Protein AF-0000000070755511 (afdb_homodimer)

Nearest PDB structures (foldseek):
  3zf8-assembly1_A-2  TM=7.241E-01  e=4.453E-16  Saccharomyces cerevisiae S288C
  5l3k-assembly1_A  TM=3.576E-01  e=8.452E-01  Mycolicibacterium thermoresistibile
  5v0t-assembly4_D  TM=3.305E-01  e=8.452E-01  Paraburkholderia xenovorans LB400
  5v0t-assembly5_E  TM=3.281E-01  e=7.487E-01  Paraburkholderia xenovorans LB400
  5v0t-assembly6_F  TM=2.857E-01  e=6.241E-01  Paraburkholderia xenovorans LB400

Structure (mmCIF, N/CA/C/O backbone):
data_AF-0000000070755511-model_v1
#
loop_
_entity.id
_entity.type
_entity.pdbx_description
1 polymer 'Glycosyltransferase family 62 protein'
#
loop_
_atom_site.group_PDB
_atom_site.id
_atom_site.type_symbol
_atom_site.label_atom_id
_atom_site.label_alt_id
_atom_site.label_comp_id
_atom_site.label_asym_id
_atom_site.label_entity_id
_atom_site.label_seq_id
_atom_site.pdbx_PDB_ins_code
_atom_site.Cartn_x
_atom_site.Cartn_y
_atom_site.Cartn_z
_atom_site.occupancy
_atom_site.B_iso_or_equiv
_atom_site.auth_seq_id
_atom_site.auth_comp_id
_atom_site.auth_asym_id
_atom_site.auth_atom_id
_atom_site.pdbx_PDB_model_num
ATOM 1 N N . PRO A 1 1 ? 25.562 -23.5 3.451 1 48.69 1 PRO A N 1
ATOM 2 C CA . PRO A 1 1 ? 24.156 -23.078 3.414 1 48.69 1 PRO A CA 1
ATOM 3 C C . PRO A 1 1 ? 23.969 -21.688 2.83 1 48.69 1 PRO A C 1
ATOM 5 O O . PRO A 1 1 ? 24.797 -20.797 3.064 1 48.69 1 PRO A O 1
ATOM 8 N N . ALA A 1 2 ? 23.266 -21.641 1.761 1 64.19 2 ALA A N 1
ATOM 9 C CA . ALA A 1 2 ? 23.203 -20.297 1.177 1 64.19 2 ALA A CA 1
ATOM 10 C C . ALA A 1 2 ? 22.781 -19.266 2.219 1 64.19 2 ALA A C 1
ATOM 12 O O . ALA A 1 2 ? 21.844 -19.5 2.988 1 64.19 2 ALA A O 1
ATOM 13 N N . THR A 1 3 ? 23.641 -18.344 2.477 1 82.44 3 THR A N 1
ATOM 14 C CA . THR A 1 3 ? 23.5 -17.344 3.531 1 82.44 3 THR A CA 1
ATOM 15 C C . THR A 1 3 ? 22.719 -16.141 3.029 1 82.44 3 THR A C 1
ATOM 17 O O . THR A 1 3 ? 23.047 -15.57 1.983 1 82.44 3 THR A O 1
ATOM 20 N N . SER A 1 4 ? 21.672 -15.906 3.684 1 86.75 4 SER A N 1
ATOM 21 C CA . SER A 1 4 ? 20.875 -14.719 3.371 1 86.75 4 SER A CA 1
ATOM 22 C C . SER A 1 4 ? 21.734 -13.461 3.4 1 86.75 4 SER A C 1
ATOM 24 O O . SER A 1 4 ? 22.578 -13.297 4.281 1 86.75 4 SER A O 1
ATOM 26 N N . ILE A 1 5 ? 21.5 -12.664 2.412 1 84.31 5 ILE A N 1
ATOM 27 C CA . ILE A 1 5 ? 22.234 -11.414 2.336 1 84.31 5 ILE A CA 1
ATOM 28 C C . ILE A 1 5 ? 21.453 -10.297 3.014 1 84.31 5 ILE A C 1
ATOM 30 O O . ILE A 1 5 ? 21.969 -9.211 3.248 1 84.31 5 ILE A O 1
ATOM 34 N N . LEU A 1 6 ? 20.125 -10.594 3.219 1 82.5 6 LEU A N 1
ATOM 35 C CA . LEU A 1 6 ? 19.328 -9.547 3.836 1 82.5 6 LEU A CA 1
ATOM 36 C C . LEU A 1 6 ? 19.812 -9.25 5.25 1 82.5 6 LEU A C 1
ATOM 38 O O . LEU A 1 6 ? 20.312 -10.141 5.938 1 82.5 6 LEU A O 1
ATOM 42 N N . HIS A 1 7 ? 19.844 -7.961 5.547 1 65.81 7 HIS A N 1
ATOM 43 C CA . HIS A 1 7 ? 20.422 -7.398 6.766 1 65.81 7 HIS A CA 1
ATOM 44 C C . HIS A 1 7 ? 20.016 -8.211 7.992 1 65.81 7 HIS A C 1
ATOM 46 O O . HIS A 1 7 ? 18.828 -8.5 8.18 1 65.81 7 HIS A O 1
ATOM 52 N N . PRO A 1 8 ? 20.969 -8.766 8.648 1 57.12 8 PRO A N 1
ATOM 53 C CA . PRO A 1 8 ? 20.75 -9.633 9.812 1 57.12 8 PRO A CA 1
ATOM 54 C C . PRO A 1 8 ? 20.016 -8.922 10.945 1 57.12 8 PRO A C 1
ATOM 56 O O . PRO A 1 8 ? 19.5 -9.57 11.859 1 57.12 8 PRO A O 1
ATOM 59 N N . LEU A 1 9 ? 20.078 -7.496 11.062 1 55.53 9 LEU A N 1
ATOM 60 C CA . LEU A 1 9 ? 19.531 -6.82 12.227 1 55.53 9 LEU A CA 1
ATOM 61 C C . LEU A 1 9 ? 18.016 -6.656 12.094 1 55.53 9 LEU A C 1
ATOM 63 O O . LEU A 1 9 ? 17.422 -5.758 12.695 1 55.53 9 LEU A O 1
ATOM 67 N N . VAL A 1 10 ? 17.578 -7.617 11.344 1 58.88 10 VAL A N 1
ATOM 68 C CA . VAL A 1 10 ? 16.125 -7.535 11.141 1 58.88 10 VAL A CA 1
ATOM 69 C C . VAL A 1 10 ? 15.406 -7.984 12.406 1 58.88 10 VAL A C 1
ATOM 71 O O . VAL A 1 10 ? 15.766 -9 13.008 1 58.88 10 VAL A O 1
ATOM 74 N N . PRO A 1 11 ? 14.461 -7.078 12.859 1 66.25 11 PRO A N 1
ATOM 75 C CA . PRO A 1 11 ? 13.68 -7.484 14.031 1 66.25 11 PRO A CA 1
ATOM 76 C C . PRO A 1 11 ? 12.938 -8.805 13.82 1 66.25 11 PRO A C 1
ATOM 78 O O . PRO A 1 11 ? 12.695 -9.203 12.68 1 66.25 11 PRO A O 1
ATOM 81 N N . VAL A 1 12 ? 13.031 -9.641 14.859 1 66.69 12 VAL A N 1
ATOM 82 C CA . VAL A 1 12 ? 12.188 -10.836 14.844 1 66.69 12 VAL A CA 1
ATOM 83 C C . VAL A 1 12 ? 10.758 -10.461 15.203 1 66.69 12 VAL A C 1
ATOM 85 O O . VAL A 1 12 ? 10.508 -9.844 16.25 1 66.69 12 VAL A O 1
ATOM 88 N N . GLN A 1 13 ? 9.883 -10.711 14.234 1 77 13 GLN A N 1
ATOM 89 C CA . GLN A 1 13 ? 8.477 -10.469 14.516 1 77 13 GLN A CA 1
ATOM 90 C C . GLN A 1 13 ? 7.855 -11.625 15.289 1 77 13 GLN A C 1
ATOM 92 O O . GLN A 1 13 ? 7.93 -12.773 14.859 1 77 13 GLN A O 1
ATOM 97 N N . ALA A 1 14 ? 7.336 -11.336 16.422 1 81.31 14 ALA A N 1
ATOM 98 C CA . ALA A 1 14 ? 6.629 -12.344 17.203 1 81.31 14 ALA A CA 1
ATOM 99 C C . ALA A 1 14 ? 5.43 -12.898 16.438 1 81.31 14 ALA A C 1
ATOM 101 O O . ALA A 1 14 ? 4.906 -12.242 15.531 1 81.31 14 ALA A O 1
ATOM 102 N N . PRO A 1 15 ? 5.055 -14.086 16.797 1 83.94 15 PRO A N 1
ATOM 103 C CA . PRO A 1 15 ? 3.842 -14.617 16.172 1 83.94 15 PRO A CA 1
ATOM 104 C C . PRO A 1 15 ? 2.578 -13.883 16.625 1 83.94 15 PRO A C 1
ATOM 106 O O . PRO A 1 15 ? 2.574 -13.25 17.688 1 83.94 15 PRO A O 1
ATOM 109 N N . LEU A 1 16 ? 1.621 -14.023 15.828 1 87.81 16 LEU A N 1
ATOM 110 C CA . LEU A 1 16 ? 0.316 -13.477 16.188 1 87.81 16 LEU A CA 1
ATOM 111 C C . LEU A 1 16 ? -0.276 -14.227 17.375 1 87.81 16 LEU A C 1
ATOM 113 O O . LEU A 1 16 ? -0.194 -15.453 17.453 1 87.81 16 LEU A O 1
ATOM 117 N N . ASN A 1 17 ? -0.848 -13.539 18.266 1 89.25 17 ASN A N 1
ATOM 118 C CA . ASN A 1 17 ? -1.558 -14.117 19.406 1 89.25 17 ASN A CA 1
ATOM 119 C C . ASN A 1 17 ? -3 -14.461 19.047 1 89.25 17 ASN A C 1
ATOM 121 O O . ASN A 1 17 ? -3.902 -13.641 19.234 1 89.25 17 ASN A O 1
ATOM 125 N N . THR A 1 18 ? -3.275 -15.648 18.656 1 84.31 18 THR A N 1
ATOM 126 C CA . THR A 1 18 ? -4.617 -16.047 18.25 1 84.31 18 THR A CA 1
ATOM 127 C C . THR A 1 18 ? -5.41 -16.578 19.453 1 84.31 18 THR A C 1
ATOM 129 O O . THR A 1 18 ? -6.617 -16.812 19.344 1 84.31 18 THR A O 1
ATOM 132 N N . ARG A 1 19 ? -4.832 -16.75 20.594 1 82.56 19 ARG A N 1
ATOM 133 C CA . ARG A 1 19 ? -5.488 -17.266 21.797 1 82.56 19 ARG A CA 1
ATOM 134 C C . ARG A 1 19 ? -6.379 -16.203 22.422 1 82.56 19 ARG A C 1
ATOM 136 O O . ARG A 1 19 ? -7.375 -16.516 23.078 1 82.56 19 ARG A O 1
ATOM 143 N N . ALA A 1 20 ? -5.914 -14.938 22.328 1 78.75 20 ALA A N 1
ATOM 144 C CA . ALA A 1 20 ? -6.652 -13.836 22.938 1 78.75 20 ALA A CA 1
ATOM 145 C C . ALA A 1 20 ? -7.914 -13.516 22.141 1 78.75 20 ALA A C 1
ATOM 147 O O . ALA A 1 20 ? -8.805 -12.812 22.625 1 78.75 20 ALA A O 1
ATOM 148 N N . GLY A 1 21 ? -7.996 -14.062 20.984 1 76.31 21 GLY A N 1
ATOM 149 C CA . GLY A 1 21 ? -9.094 -13.789 20.062 1 76.31 21 GLY A CA 1
ATOM 150 C C . GLY A 1 21 ? -8.68 -13.844 18.609 1 76.31 21 GLY A C 1
ATOM 151 O O . GLY A 1 21 ? -7.543 -13.508 18.266 1 76.31 21 GLY A O 1
ATOM 152 N N . GLY A 1 22 ? -9.562 -14.336 17.859 1 83.62 22 GLY A N 1
ATOM 153 C CA . GLY A 1 22 ? -9.336 -14.398 16.422 1 83.62 22 GLY A CA 1
ATOM 154 C C . GLY A 1 22 ? -10.031 -13.289 15.656 1 83.62 22 GLY A C 1
ATOM 155 O O . GLY A 1 22 ? -10.297 -12.219 16.203 1 83.62 22 GLY A O 1
ATOM 156 N N . TYR A 1 23 ? -10.148 -13.422 14.453 1 89.5 23 TYR A N 1
ATOM 157 C CA . TYR A 1 23 ? -10.852 -12.469 13.602 1 89.5 23 TYR A CA 1
ATOM 158 C C . TYR A 1 23 ? -12.359 -12.539 13.836 1 89.5 23 TYR A C 1
ATOM 160 O O . TYR A 1 23 ? -12.922 -13.625 13.961 1 89.5 23 TYR A O 1
ATOM 168 N N . SER A 1 24 ? -12.914 -11.453 14.039 1 91.56 24 SER A N 1
ATOM 169 C CA . SER A 1 24 ? -14.367 -11.383 14.125 1 91.56 24 SER A CA 1
ATOM 170 C C . SER A 1 24 ? -14.891 -10.078 13.531 1 91.56 24 SER A C 1
ATOM 172 O O . SER A 1 24 ? -14.18 -9.062 13.516 1 91.56 24 SER A O 1
ATOM 174 N N . THR A 1 25 ? -16.047 -10.094 12.961 1 91.38 25 THR A N 1
ATOM 175 C CA . THR A 1 25 ? -16.734 -8.922 12.438 1 91.38 25 THR A CA 1
ATOM 176 C C . THR A 1 25 ? -18.219 -8.977 12.766 1 91.38 25 THR A C 1
ATOM 178 O O . THR A 1 25 ? -18.859 -10.008 12.562 1 91.38 25 THR A O 1
ATOM 181 N N . ALA A 1 26 ? -18.688 -7.969 13.312 1 91.94 26 ALA A N 1
ATOM 182 C CA . ALA A 1 26 ? -20.109 -7.809 13.57 1 91.94 26 ALA A CA 1
ATOM 183 C C . ALA A 1 26 ? -20.625 -6.477 13.031 1 91.94 26 ALA A C 1
ATOM 185 O O . ALA A 1 26 ? -19.938 -5.453 13.133 1 91.94 26 ALA A O 1
ATOM 186 N N . GLN A 1 27 ? -21.719 -6.523 12.383 1 92.25 27 GLN A N 1
ATOM 187 C CA . GLN A 1 27 ? -22.344 -5.32 11.852 1 92.25 27 GLN A CA 1
ATOM 188 C C . GLN A 1 27 ? -23.797 -5.195 12.32 1 92.25 27 GLN A C 1
ATOM 190 O O . GLN A 1 27 ? -24.562 -6.164 12.266 1 92.25 27 GLN A O 1
ATOM 195 N N . THR A 1 28 ? -24.109 -4.082 12.82 1 95.19 28 THR A N 1
ATOM 196 C CA . THR A 1 28 ? -25.469 -3.773 13.227 1 95.19 28 THR A CA 1
ATOM 197 C C . THR A 1 28 ? -25.906 -2.426 12.656 1 95.19 28 THR A C 1
ATOM 199 O O . THR A 1 28 ? -25.078 -1.562 12.375 1 95.19 28 THR A O 1
ATOM 202 N N . THR A 1 29 ? -27.172 -2.322 12.375 1 94.31 29 THR A N 1
ATOM 203 C CA . THR A 1 29 ? -27.719 -1.066 11.867 1 94.31 29 THR A CA 1
ATOM 204 C C . THR A 1 29 ? -28.828 -0.554 12.766 1 94.31 29 THR A C 1
ATOM 206 O O . THR A 1 29 ? -29.734 -1.309 13.133 1 94.31 29 THR A O 1
ATOM 209 N N . SER A 1 30 ? -28.719 0.584 13.227 1 94.81 30 SER A N 1
ATOM 210 C CA . SER A 1 30 ? -29.75 1.3 13.984 1 94.81 30 SER A CA 1
ATOM 211 C C . SER A 1 30 ? -30.078 2.643 13.336 1 94.81 30 SER A C 1
ATOM 213 O O . SER A 1 30 ? -29.234 3.549 13.32 1 94.81 30 SER A O 1
ATOM 215 N N . GLY A 1 31 ? -31.297 2.764 12.82 1 94.88 31 GLY A N 1
ATOM 216 C CA . GLY A 1 31 ? -31.625 3.963 12.062 1 94.88 31 GLY A CA 1
ATOM 217 C C . GLY A 1 31 ? -30.75 4.148 10.836 1 94.88 31 GLY A C 1
ATOM 218 O O . GLY A 1 31 ? -30.625 3.238 10.008 1 94.88 31 GLY A O 1
ATOM 219 N N . ASN A 1 32 ? -30.125 5.32 10.844 1 95.38 32 ASN A N 1
ATOM 220 C CA . ASN A 1 32 ? -29.281 5.625 9.688 1 95.38 32 ASN A CA 1
ATOM 221 C C . ASN A 1 32 ? -27.812 5.344 9.984 1 95.38 32 ASN A C 1
ATOM 223 O O . ASN A 1 32 ? -26.938 5.785 9.234 1 95.38 32 ASN A O 1
ATOM 227 N N . VAL A 1 33 ? -27.562 4.688 11.055 1 97.62 33 VAL A N 1
ATOM 228 C CA . VAL A 1 33 ? -26.172 4.465 11.422 1 97.62 33 VAL A CA 1
ATOM 229 C C . VAL A 1 33 ? -25.859 2.971 11.406 1 97.62 33 VAL A C 1
ATOM 231 O O . VAL A 1 33 ? -26.531 2.184 12.07 1 97.62 33 VAL A O 1
ATOM 234 N N . SER A 1 34 ? -24.938 2.572 10.602 1 97.12 34 SER A N 1
ATOM 235 C CA . SER A 1 34 ? -24.406 1.216 10.609 1 97.12 34 SER A CA 1
ATOM 236 C C . SER A 1 34 ? -23.141 1.128 11.461 1 97.12 34 SER A C 1
ATOM 238 O O . SER A 1 34 ? -22.219 1.924 11.289 1 97.12 34 SER A O 1
ATOM 240 N N . THR A 1 35 ? -23.141 0.216 12.383 1 97.94 35 THR A N 1
ATOM 241 C CA . THR A 1 35 ? -22 0.026 13.281 1 97.94 35 THR A CA 1
ATOM 242 C C . THR A 1 35 ? -21.266 -1.267 12.953 1 97.94 35 THR A C 1
ATOM 244 O O . THR A 1 35 ? -21.875 -2.33 12.852 1 97.94 35 THR A O 1
ATOM 247 N N . THR A 1 36 ? -19.984 -1.168 12.719 1 96.56 36 THR A N 1
ATOM 248 C CA . THR A 1 36 ? -19.141 -2.33 12.492 1 96.56 36 THR A CA 1
ATOM 249 C C . THR A 1 36 ? -18.109 -2.465 13.609 1 96.56 36 THR A C 1
ATOM 251 O O . THR A 1 36 ? -17.438 -1.491 13.969 1 96.56 36 THR A O 1
ATOM 254 N N . VAL A 1 37 ? -18.016 -3.615 14.18 1 96.19 37 VAL A N 1
ATOM 255 C CA . VAL A 1 37 ? -17.016 -3.949 15.18 1 96.19 37 VAL A CA 1
ATOM 256 C C . VAL A 1 37 ? -16.172 -5.125 14.688 1 96.19 37 VAL A C 1
ATOM 258 O O . VAL A 1 37 ? -16.703 -6.164 14.305 1 96.19 37 VAL A O 1
ATOM 261 N N . GLU A 1 38 ? -14.898 -4.906 14.695 1 94.81 38 GLU A N 1
ATOM 262 C CA . GLU A 1 38 ? -13.969 -5.949 14.266 1 94.81 38 GLU A CA 1
ATOM 263 C C . GLU A 1 38 ? -12.867 -6.172 15.297 1 94.81 38 GLU A C 1
ATOM 265 O O . GLU A 1 38 ? -12.453 -5.234 15.984 1 94.81 38 GLU A O 1
ATOM 270 N N . THR A 1 39 ? -12.438 -7.422 15.414 1 94.62 39 THR A N 1
ATOM 271 C CA . THR A 1 39 ? -11.258 -7.781 16.188 1 94.62 39 THR A CA 1
ATOM 272 C C . THR A 1 39 ? -10.266 -8.57 15.344 1 94.62 39 THR A C 1
ATOM 274 O O . THR A 1 39 ? -10.664 -9.258 14.398 1 94.62 39 THR A O 1
ATOM 277 N N . PHE A 1 40 ? -9.031 -8.438 15.578 1 93.44 40 PHE A N 1
ATOM 278 C CA . PHE A 1 40 ? -7.977 -9.164 14.883 1 93.44 40 PHE A CA 1
ATOM 279 C C . PHE A 1 40 ? -6.801 -9.445 15.812 1 93.44 40 PHE A C 1
ATOM 281 O O . PHE A 1 40 ? -6.574 -8.703 16.766 1 93.44 40 PHE A O 1
ATOM 288 N N . PRO A 1 41 ? -6.078 -10.5 15.609 1 92.62 41 PRO A N 1
ATOM 289 C CA . PRO A 1 41 ? -4.93 -10.805 16.469 1 92.62 41 PRO A CA 1
ATOM 290 C C . PRO A 1 41 ? -3.773 -9.828 16.281 1 92.62 41 PRO A C 1
ATOM 292 O O . PRO A 1 41 ? -3.607 -9.273 15.188 1 92.62 41 PRO A O 1
ATOM 295 N N . GLN A 1 42 ? -3.051 -9.625 17.312 1 94 42 GLN A N 1
ATOM 296 C CA . GLN A 1 42 ? -1.837 -8.812 17.281 1 94 42 GLN A CA 1
ATOM 297 C C . GLN A 1 42 ? -0.606 -9.656 17.609 1 94 42 GLN A C 1
ATOM 299 O O . GLN A 1 42 ? -0.728 -10.781 18.109 1 94 42 GLN A O 1
ATOM 304 N N . TYR A 1 43 ? 0.468 -9.133 17.25 1 91.94 43 TYR A N 1
ATOM 305 C CA . TYR A 1 43 ? 1.719 -9.859 17.469 1 91.94 43 TYR A CA 1
ATOM 306 C C . TYR A 1 43 ? 2.1 -9.859 18.938 1 91.94 43 TYR A C 1
ATOM 308 O O . TYR A 1 43 ? 1.924 -8.859 19.641 1 91.94 43 TYR A O 1
ATOM 316 N N . GLY A 1 44 ? 2.646 -10.984 19.406 1 89.06 44 GLY A N 1
ATOM 317 C CA . GLY A 1 44 ? 3.109 -11.109 20.781 1 89.06 44 GLY A CA 1
ATOM 318 C C . GLY A 1 44 ? 2.207 -11.984 21.625 1 89.06 44 GLY A C 1
ATOM 319 O O . GLY A 1 44 ? 0.98 -11.875 21.562 1 89.06 44 GLY A O 1
ATOM 320 N N . GLU A 1 45 ? 2.682 -12.812 22.469 1 86.12 45 GLU A N 1
ATOM 321 C CA . GLU A 1 45 ? 1.953 -13.797 23.25 1 86.12 45 GLU A CA 1
ATOM 322 C C . GLU A 1 45 ? 0.993 -13.125 24.234 1 86.12 45 GLU A C 1
ATOM 324 O O . GLU A 1 45 ? -0.092 -13.648 24.5 1 86.12 45 GLU A O 1
ATOM 329 N N . ASP A 1 46 ? 1.324 -11.984 24.672 1 87.31 46 ASP A N 1
ATOM 330 C CA . ASP A 1 46 ? 0.51 -11.32 25.688 1 87.31 46 ASP A CA 1
ATOM 331 C C . ASP A 1 46 ? -0.249 -10.133 25.094 1 87.31 46 ASP A C 1
ATOM 333 O O . ASP A 1 46 ? -0.758 -9.289 25.828 1 87.31 46 ASP A O 1
ATOM 337 N N . SER A 1 47 ? -0.285 -10.109 23.766 1 90.94 47 SER A N 1
ATOM 338 C CA . SER A 1 47 ? -0.93 -8.969 23.125 1 90.94 47 SER A CA 1
ATOM 339 C C . SER A 1 47 ? -2.449 -9.07 23.219 1 90.94 47 SER A C 1
ATOM 341 O O . SER A 1 47 ? -3.01 -10.164 23.141 1 90.94 47 SER A O 1
ATOM 343 N N . LEU A 1 48 ? -3.105 -7.945 23.469 1 91.81 48 LEU A N 1
ATOM 344 C CA . LEU A 1 48 ? -4.551 -7.848 23.312 1 91.81 48 LEU A CA 1
ATOM 345 C C . LEU A 1 48 ? -4.93 -7.879 21.828 1 91.81 48 LEU A C 1
ATOM 347 O O . LEU A 1 48 ? -4.109 -7.543 20.969 1 91.81 48 LEU A O 1
ATOM 351 N N . PRO A 1 49 ? -6.137 -8.312 21.609 1 95.06 49 PRO A N 1
ATOM 352 C CA . PRO A 1 49 ? -6.57 -8.211 20.203 1 95.06 49 PRO A CA 1
ATOM 353 C C . PRO A 1 49 ? -6.699 -6.77 19.734 1 95.06 49 PRO A C 1
ATOM 355 O O . PRO A 1 49 ? -7.062 -5.887 20.516 1 95.06 49 PRO A O 1
ATOM 358 N N . GLY A 1 50 ? -6.305 -6.578 18.453 1 96.25 50 GLY A N 1
ATOM 359 C CA . GLY A 1 50 ? -6.645 -5.32 17.812 1 96.25 50 GLY A CA 1
ATOM 360 C C . GLY A 1 50 ? -8.133 -5.137 17.594 1 96.25 50 GLY A C 1
ATOM 361 O O . GLY A 1 50 ? -8.891 -6.113 17.609 1 96.25 50 GLY A O 1
ATOM 362 N N . ARG A 1 51 ? -8.547 -3.922 17.469 1 97.12 51 ARG A N 1
ATOM 363 C CA . ARG A 1 51 ? -9.969 -3.627 17.344 1 97.12 51 ARG A CA 1
ATOM 364 C C . ARG A 1 51 ? -10.203 -2.516 16.328 1 97.12 51 ARG A C 1
ATOM 366 O O . ARG A 1 51 ? -9.391 -1.6 16.188 1 97.12 51 ARG A O 1
ATOM 373 N N . LEU A 1 52 ? -11.242 -2.645 15.609 1 97.69 52 LEU A N 1
ATOM 374 C CA . LEU A 1 52 ? -11.766 -1.587 14.75 1 97.69 52 LEU A CA 1
ATOM 375 C C . LEU A 1 52 ? -13.242 -1.331 15.031 1 97.69 52 LEU A C 1
ATOM 377 O O . LEU A 1 52 ? -14.031 -2.271 15.102 1 97.69 52 LEU A O 1
ATOM 381 N N . PHE A 1 53 ? -13.555 -0.12 15.344 1 98.44 53 PHE A N 1
ATOM 382 C CA . PHE A 1 53 ? -14.922 0.359 15.508 1 98.44 53 PHE A CA 1
ATOM 383 C C . PHE A 1 53 ? -15.258 1.403 14.445 1 98.44 53 PHE A C 1
ATOM 385 O O . PHE A 1 53 ? -14.562 2.414 14.32 1 98.44 53 PHE A O 1
ATOM 392 N N . ARG A 1 54 ? -16.297 1.164 13.695 1 98.44 54 ARG A N 1
ATOM 393 C CA . ARG A 1 54 ? -16.641 2.051 12.594 1 98.44 54 ARG A CA 1
ATOM 394 C C . ARG A 1 54 ? -18.141 2.383 12.609 1 98.44 54 ARG A C 1
ATOM 396 O O . ARG A 1 54 ? -18.969 1.495 12.789 1 98.44 54 ARG A O 1
ATOM 403 N N . LEU A 1 55 ? -18.438 3.615 12.469 1 98.56 55 LEU A N 1
ATOM 404 C CA . LEU A 1 55 ? -19.797 4.105 12.266 1 98.56 55 LEU A CA 1
ATOM 405 C C . LEU A 1 55 ? -19.953 4.691 10.867 1 98.56 55 LEU A C 1
ATOM 407 O O . LEU A 1 55 ? -19.109 5.461 10.414 1 98.56 55 LEU A O 1
ATOM 411 N N . GLU A 1 56 ? -20.984 4.316 10.234 1 97.69 56 GLU A N 1
ATOM 412 C CA . GLU A 1 56 ? -21.328 4.871 8.93 1 97.69 56 GLU A CA 1
ATOM 413 C C . GLU A 1 56 ? -22.719 5.488 8.938 1 97.69 56 GLU A C 1
ATOM 415 O O . GLU A 1 56 ? -23.688 4.855 9.383 1 97.69 56 GLU A O 1
ATOM 420 N N . ASN A 1 57 ? -22.812 6.688 8.523 1 97.81 57 ASN A N 1
ATOM 421 C CA . ASN A 1 57 ? -24.109 7.34 8.312 1 97.81 57 ASN A CA 1
ATOM 422 C C . ASN A 1 57 ? -24.688 7.012 6.941 1 97.81 57 ASN A C 1
ATOM 424 O O . ASN A 1 57 ? -24.344 7.66 5.949 1 97.81 57 ASN A O 1
ATOM 428 N N . THR A 1 58 ? -25.562 6.102 6.918 1 95.06 58 THR A N 1
ATOM 429 C CA . THR A 1 58 ? -26.062 5.562 5.656 1 95.06 58 THR A CA 1
ATOM 430 C C . THR A 1 58 ? -26.875 6.617 4.898 1 95.06 58 THR A C 1
ATOM 432 O O . THR A 1 58 ? -26.891 6.625 3.668 1 95.06 58 THR A O 1
ATOM 435 N N . ALA A 1 59 ? -27.5 7.496 5.598 1 95.75 59 ALA A N 1
ATOM 436 C CA . ALA A 1 59 ? -28.281 8.562 4.965 1 95.75 59 ALA A CA 1
ATOM 437 C C . ALA A 1 59 ? -27.359 9.547 4.238 1 95.75 59 ALA A C 1
ATOM 439 O O . ALA A 1 59 ? -27.641 9.922 3.096 1 95.75 59 ALA A O 1
ATOM 440 N N . LEU A 1 60 ? -26.297 9.93 4.906 1 95.62 60 LEU A N 1
ATOM 441 C CA . LEU A 1 60 ? -25.344 10.828 4.277 1 95.62 60 LEU A CA 1
ATOM 442 C C . LEU A 1 60 ? -24.641 10.148 3.105 1 95.62 60 LEU A C 1
ATOM 444 O O . LEU A 1 60 ? -24.484 10.75 2.041 1 95.62 60 LEU A O 1
ATOM 448 N N . LEU A 1 61 ? -24.312 8.875 3.26 1 93.75 61 LEU A N 1
ATOM 449 C CA . LEU A 1 61 ? -23.578 8.133 2.242 1 93.75 61 LEU A CA 1
ATOM 450 C C . LEU A 1 61 ? -24.469 7.816 1.049 1 93.75 61 LEU A C 1
ATOM 452 O O . LEU A 1 61 ? -23.969 7.512 -0.039 1 93.75 61 LEU A O 1
ATOM 456 N N . ALA A 1 62 ? -25.766 7.867 1.219 1 91.62 62 ALA A N 1
ATOM 457 C CA . ALA A 1 62 ? -26.703 7.598 0.138 1 91.62 62 ALA A CA 1
ATOM 458 C C . ALA A 1 62 ? -26.812 8.789 -0.811 1 91.62 62 ALA A C 1
ATOM 460 O O . ALA A 1 62 ? -27.312 8.656 -1.928 1 91.62 62 ALA A O 1
ATOM 461 N N . GLN A 1 63 ? -26.375 9.945 -0.314 1 91.38 63 GLN A N 1
ATOM 462 C CA . GLN A 1 63 ? -26.344 11.102 -1.202 1 91.38 63 GLN A CA 1
ATOM 463 C C . GLN A 1 63 ? -25.188 11.008 -2.189 1 91.38 63 GLN A C 1
ATOM 465 O O . GLN A 1 63 ? -24.016 11.008 -1.787 1 91.38 63 GLN A O 1
ATOM 470 N N . PRO A 1 64 ? -25.438 10.906 -3.406 1 84.5 64 PRO A N 1
ATOM 471 C CA . PRO A 1 64 ? -24.406 10.578 -4.387 1 84.5 64 PRO A CA 1
ATOM 472 C C . PRO A 1 64 ? -23.234 11.547 -4.348 1 84.5 64 PRO A C 1
ATOM 474 O O . PRO A 1 64 ? -22.078 11.125 -4.465 1 84.5 64 PRO A O 1
ATOM 477 N N . ASP A 1 65 ? -23.469 12.789 -4.113 1 90.19 65 ASP A N 1
ATOM 478 C CA . ASP A 1 65 ? -22.406 13.789 -4.145 1 90.19 65 ASP A CA 1
ATOM 479 C C . ASP A 1 65 ? -21.438 13.602 -2.977 1 90.19 65 ASP A C 1
ATOM 481 O O . ASP A 1 65 ? -20.266 13.93 -3.082 1 90.19 65 ASP A O 1
ATOM 485 N N . ASN A 1 66 ? -21.969 13.023 -1.877 1 92.88 66 ASN A N 1
ATOM 486 C CA . ASN A 1 66 ? -21.125 12.875 -0.698 1 92.88 66 ASN A CA 1
ATOM 487 C C . ASN A 1 66 ? -20.062 11.797 -0.909 1 92.88 66 ASN A C 1
ATOM 489 O O . ASN A 1 66 ? -18.922 11.945 -0.448 1 92.88 66 ASN A O 1
ATOM 493 N N . LYS A 1 67 ? -20.406 10.805 -1.638 1 89.5 67 LYS A N 1
ATOM 494 C CA . LYS A 1 67 ? -19.484 9.711 -1.887 1 89.5 67 LYS A CA 1
ATOM 495 C C . LYS A 1 67 ? -18.703 9.93 -3.182 1 89.5 67 LYS A C 1
ATOM 497 O O . LYS A 1 67 ? -17.5 9.68 -3.24 1 89.5 67 LYS A O 1
ATOM 502 N N . HIS A 1 68 ? -19.328 10.57 -4.168 1 90.06 68 HIS A N 1
ATOM 503 C CA . HIS A 1 68 ? -18.766 10.43 -5.508 1 90.06 68 HIS A CA 1
ATOM 504 C C . HIS A 1 68 ? -18.188 11.75 -5.996 1 90.06 68 HIS A C 1
ATOM 506 O O . HIS A 1 68 ? -17.719 11.844 -7.137 1 90.06 68 HIS A O 1
ATOM 512 N N . GLN A 1 69 ? -18.203 12.703 -5.152 1 93.12 69 GLN A N 1
ATOM 513 C CA . GLN A 1 69 ? -17.594 13.984 -5.508 1 93.12 69 GLN A CA 1
ATOM 514 C C . GLN A 1 69 ? -16.75 14.523 -4.367 1 93.12 69 GLN A C 1
ATOM 516 O O . GLN A 1 69 ? -17.266 15.109 -3.418 1 93.12 69 GLN A O 1
ATOM 521 N N . ASP A 1 70 ? -15.453 14.367 -4.473 1 95.56 70 ASP A N 1
ATOM 522 C CA . ASP A 1 70 ? -14.453 14.977 -3.602 1 95.56 70 ASP A CA 1
ATOM 523 C C . ASP A 1 70 ? -14.609 14.492 -2.162 1 95.56 70 ASP A C 1
ATOM 525 O O . ASP A 1 70 ? -14.609 15.297 -1.228 1 95.56 70 ASP A O 1
ATOM 529 N N . SER A 1 71 ? -14.914 13.219 -2.006 1 96.81 71 SER A N 1
ATOM 530 C CA . SER A 1 71 ? -14.922 12.633 -0.668 1 96.81 71 SER A CA 1
ATOM 531 C C . SER A 1 71 ? -13.516 12.594 -0.072 1 96.81 71 SER A C 1
ATOM 533 O O . SER A 1 71 ? -12.547 12.32 -0.777 1 96.81 71 SER A O 1
ATOM 535 N N . VAL A 1 72 ? -13.43 12.906 1.236 1 98.12 72 VAL A N 1
ATOM 536 C CA . VAL A 1 72 ? -12.133 13.039 1.891 1 98.12 72 VAL A CA 1
ATOM 537 C C . VAL A 1 72 ? -12.031 12.055 3.051 1 98.12 72 VAL A C 1
ATOM 539 O O . VAL A 1 72 ? -12.977 11.914 3.836 1 98.12 72 VAL A O 1
ATOM 542 N N . LEU A 1 73 ? -10.992 11.336 3.111 1 98.56 73 LEU A N 1
ATOM 543 C CA . LEU A 1 73 ? -10.641 10.516 4.262 1 98.56 73 LEU A CA 1
ATOM 544 C C . LEU A 1 73 ? -9.547 11.18 5.094 1 98.56 73 LEU A C 1
ATOM 546 O O . LEU A 1 73 ? -8.398 11.273 4.66 1 98.56 73 LEU A O 1
ATOM 550 N N . VAL A 1 74 ? -9.922 11.648 6.266 1 98.81 74 VAL A N 1
ATOM 551 C CA . VAL A 1 74 ? -8.961 12.219 7.203 1 98.81 74 VAL A CA 1
ATOM 552 C C . VAL A 1 74 ? -8.344 11.109 8.055 1 98.81 74 VAL A C 1
ATOM 554 O O . VAL A 1 74 ? -9.07 10.328 8.68 1 98.81 74 VAL A O 1
ATOM 557 N N . MET A 1 75 ? -7.051 11.055 8.07 1 98.69 75 MET A N 1
ATOM 558 C CA . MET A 1 75 ? -6.312 10.008 8.773 1 98.69 75 MET A CA 1
ATOM 559 C C . MET A 1 75 ? -5.473 10.602 9.906 1 98.69 75 MET A C 1
ATOM 561 O O . MET A 1 75 ? -4.672 11.508 9.68 1 98.69 75 MET A O 1
ATOM 565 N N . VAL A 1 76 ? -5.637 10.055 11.086 1 98.44 76 VAL A N 1
ATOM 566 C CA . VAL A 1 76 ? -4.895 10.508 12.258 1 98.44 76 VAL A CA 1
ATOM 567 C C . VAL A 1 76 ? -4.305 9.312 12.992 1 98.44 76 VAL A C 1
ATOM 569 O O . VAL A 1 76 ? -5.023 8.367 13.344 1 98.44 76 VAL A O 1
ATOM 572 N N . VAL A 1 77 ? -3.041 9.328 13.188 1 97.38 77 VAL A N 1
ATOM 573 C CA . VAL A 1 77 ? -2.361 8.305 13.977 1 97.38 77 VAL A CA 1
ATOM 574 C C . VAL A 1 77 ? -1.813 8.914 15.266 1 97.38 77 VAL A C 1
ATOM 576 O O . VAL A 1 77 ? -1.078 9.906 15.227 1 97.38 77 VAL A O 1
ATOM 579 N N . LEU A 1 78 ? -2.248 8.367 16.328 1 94.12 78 LEU A N 1
ATOM 580 C CA . LEU A 1 78 ? -1.774 8.883 17.609 1 94.12 78 LEU A CA 1
ATOM 581 C C . LEU A 1 78 ? -1.585 7.758 18.625 1 94.12 78 LEU A C 1
ATOM 583 O O . LEU A 1 78 ? -2.188 6.691 18.484 1 94.12 78 LEU A O 1
ATOM 587 N N . ARG A 1 79 ? -0.783 7.988 19.547 1 90.88 79 ARG A N 1
ATOM 588 C CA . ARG A 1 79 ? -0.458 6.957 20.531 1 90.88 79 ARG A CA 1
ATOM 589 C C . ARG A 1 79 ? -1.46 6.961 21.672 1 90.88 79 ARG A C 1
ATOM 591 O O . ARG A 1 79 ? -2.195 5.992 21.875 1 90.88 79 ARG A O 1
ATOM 598 N N . ASP A 1 80 ? -1.531 8.078 22.375 1 92.44 80 ASP A N 1
ATOM 599 C CA . ASP A 1 80 ? -2.357 8.203 23.578 1 92.44 80 ASP A CA 1
ATOM 600 C C . ASP A 1 80 ? -2.869 9.633 23.734 1 92.44 80 ASP A C 1
ATOM 602 O O . ASP A 1 80 ? -2.771 10.445 22.812 1 92.44 80 ASP A O 1
ATOM 606 N N . ALA A 1 81 ? -3.395 9.867 24.906 1 90.25 81 ALA A N 1
ATOM 607 C CA . ALA A 1 81 ? -4.047 11.148 25.156 1 90.25 81 ALA A CA 1
ATOM 608 C C . ALA A 1 81 ? -3.055 12.305 25.047 1 90.25 81 ALA A C 1
ATOM 610 O O . ALA A 1 81 ? -3.424 13.414 24.656 1 90.25 81 ALA A O 1
ATOM 611 N N . GLN A 1 82 ? -1.835 12.07 25.312 1 89.94 82 GLN A N 1
ATOM 612 C CA . GLN A 1 82 ? -0.821 13.125 25.281 1 89.94 82 GLN A CA 1
ATOM 613 C C . GLN A 1 82 ? -0.533 13.562 23.844 1 89.94 82 GLN A C 1
ATOM 615 O O . GLN A 1 82 ? -0.018 14.656 23.625 1 89.94 82 GLN A O 1
ATOM 620 N N . SER A 1 83 ? -0.917 12.719 22.922 1 91.94 83 SER A N 1
ATOM 621 C CA . SER A 1 83 ? -0.609 12.977 21.531 1 91.94 83 SER A CA 1
ATOM 622 C C . SER A 1 83 ? -1.457 14.109 20.969 1 91.94 83 SER A C 1
ATOM 624 O O . SER A 1 83 ? -1.158 14.648 19.906 1 91.94 83 SER A O 1
ATOM 626 N N . TRP A 1 84 ? -2.516 14.523 21.656 1 93.25 84 TRP A N 1
ATOM 627 C CA . TRP A 1 84 ? -3.379 15.609 21.188 1 93.25 84 TRP A CA 1
ATOM 628 C C . TRP A 1 84 ? -2.684 16.953 21.328 1 93.25 84 TRP A C 1
ATOM 630 O O . TRP A 1 84 ? -3.096 17.938 20.719 1 93.25 84 TRP A O 1
ATOM 640 N N . GLY A 1 85 ? -1.676 17.031 22.109 1 91.06 85 GLY A N 1
ATOM 641 C CA . GLY A 1 85 ? -0.994 18.281 22.391 1 91.06 85 GLY A CA 1
ATOM 642 C C . GLY A 1 85 ? -1.285 18.812 23.781 1 91.06 85 GLY A C 1
ATOM 643 O O . GLY A 1 85 ? -2.24 18.375 24.438 1 91.06 85 GLY A O 1
ATOM 644 N N . ASP A 1 86 ? -0.488 19.719 24.141 1 87.88 86 ASP A N 1
ATOM 645 C CA . ASP A 1 86 ? -0.6 20.25 25.484 1 87.88 86 ASP A CA 1
ATOM 646 C C . ASP A 1 86 ? -1.938 20.969 25.688 1 87.88 86 ASP A C 1
ATOM 648 O O . ASP A 1 86 ? -2.264 21.906 24.953 1 87.88 86 ASP A O 1
ATOM 652 N N . GLY A 1 87 ? -2.646 20.453 26.672 1 91.12 87 GLY A N 1
ATOM 653 C CA . GLY A 1 87 ? -3.908 21.078 27.047 1 91.12 87 GLY A CA 1
ATOM 654 C C . GLY A 1 87 ? -5.012 20.828 26.031 1 91.12 87 GLY A C 1
ATOM 655 O O . GLY A 1 87 ? -6.027 21.531 26.031 1 91.12 87 GLY A O 1
ATOM 656 N N . ARG A 1 88 ? -4.77 19.891 25.172 1 93.44 88 ARG A N 1
ATOM 657 C CA . ARG A 1 88 ? -5.762 19.625 24.141 1 93.44 88 ARG A CA 1
ATOM 658 C C . ARG A 1 88 ? -6.324 18.219 24.266 1 93.44 88 ARG A C 1
ATOM 660 O O . ARG A 1 88 ? -5.691 17.344 24.859 1 93.44 88 ARG A O 1
ATOM 667 N N . SER A 1 89 ? -7.504 18.062 23.75 1 93.5 89 SER A N 1
ATOM 668 C CA . SER A 1 89 ? -8.203 16.797 23.781 1 93.5 89 SER A CA 1
ATOM 669 C C . SER A 1 89 ? -8.75 16.438 22.391 1 93.5 89 SER A C 1
ATOM 671 O O . SER A 1 89 ? -8.578 17.188 21.438 1 93.5 89 SER A O 1
ATOM 673 N N . ALA A 1 90 ? -9.367 15.266 22.375 1 93.38 90 ALA A N 1
ATOM 674 C CA . ALA A 1 90 ? -10.047 14.836 21.156 1 93.38 90 ALA A CA 1
ATOM 675 C C . ALA A 1 90 ? -11.117 15.836 20.75 1 93.38 90 ALA A C 1
ATOM 677 O O . ALA A 1 90 ? -11.312 16.094 19.547 1 93.38 90 ALA A O 1
ATOM 678 N N . GLU A 1 91 ? -11.781 16.406 21.688 1 93.56 91 GLU A N 1
ATOM 679 C CA . GLU A 1 91 ? -12.828 17.375 21.422 1 93.56 91 GLU A CA 1
ATOM 680 C C . GLU A 1 91 ? -12.266 18.594 20.688 1 93.56 91 GLU A C 1
ATOM 682 O O . GLU A 1 91 ? -12.875 19.094 19.734 1 93.56 91 GLU A O 1
ATOM 687 N N . ASP A 1 92 ? -11.086 19.031 21.156 1 95.38 92 ASP A N 1
ATOM 688 C CA . ASP A 1 92 ? -10.43 20.156 20.5 1 95.38 92 ASP A CA 1
ATOM 689 C C . ASP A 1 92 ? -10.094 19.828 19.047 1 95.38 92 ASP A C 1
ATOM 691 O O . ASP A 1 92 ? -10.258 20.672 18.156 1 95.38 92 ASP A O 1
ATOM 695 N N . PHE A 1 93 ? -9.648 18.672 18.844 1 95.5 93 PHE A N 1
ATOM 696 C CA . PHE A 1 93 ? -9.297 18.234 17.5 1 95.5 93 PHE A CA 1
ATOM 697 C C . PHE A 1 93 ? -10.516 18.234 16.594 1 95.5 93 PHE A C 1
ATOM 699 O O . PHE A 1 93 ? -10.461 18.719 15.469 1 95.5 93 PHE A O 1
ATOM 706 N N . PHE A 1 94 ? -11.648 17.719 17.016 1 94.75 94 PHE A N 1
ATOM 707 C CA . PHE A 1 94 ? -12.852 17.641 16.203 1 94.75 94 PHE A CA 1
ATOM 708 C C . PHE A 1 94 ? -13.453 19.031 16 1 94.75 94 PHE A C 1
ATOM 710 O O . PHE A 1 94 ? -14.094 19.297 14.984 1 94.75 94 PHE A O 1
ATOM 717 N N . GLN A 1 95 ? -13.219 19.922 17.016 1 95.81 95 GLN A N 1
ATOM 718 C CA . GLN A 1 95 ? -13.609 21.312 16.797 1 95.81 95 GLN A CA 1
ATOM 719 C C . GLN A 1 95 ? -12.836 21.906 15.617 1 95.81 95 GLN A C 1
ATOM 721 O O . GLN A 1 95 ? -13.398 22.656 14.82 1 95.81 95 GLN A O 1
ATOM 726 N N . LEU A 1 96 ? -11.578 21.578 15.578 1 96.88 96 LEU A N 1
ATOM 727 C CA . LEU A 1 96 ? -10.766 22 14.445 1 96.88 96 LEU A CA 1
ATOM 728 C C . LEU A 1 96 ? -11.32 21.453 13.141 1 96.88 96 LEU A C 1
ATOM 730 O O . LEU A 1 96 ? -11.5 22.188 12.172 1 96.88 96 LEU A O 1
ATOM 734 N N . LEU A 1 97 ? -11.664 20.172 13.055 1 96.81 97 LEU A N 1
ATOM 735 C CA . LEU A 1 97 ? -12.219 19.562 11.852 1 96.81 97 LEU A CA 1
ATOM 736 C C . LEU A 1 97 ? -13.547 20.219 11.477 1 96.81 97 LEU A C 1
ATOM 738 O O . LEU A 1 97 ? -13.805 20.469 10.297 1 96.81 97 LEU A O 1
ATOM 742 N N . ASP A 1 98 ? -14.305 20.531 12.484 1 96.31 98 ASP A N 1
ATOM 743 C CA . ASP A 1 98 ? -15.609 21.141 12.273 1 96.31 98 ASP A CA 1
ATOM 744 C C . ASP A 1 98 ? -15.484 22.531 11.656 1 96.31 98 ASP A C 1
ATOM 746 O O . ASP A 1 98 ? -16.406 23.016 11.008 1 96.31 98 ASP A O 1
ATOM 750 N N . SER A 1 99 ? -14.359 23.141 11.875 1 97.25 99 SER A N 1
ATOM 751 C CA . SER A 1 99 ? -14.164 24.5 11.406 1 97.25 99 SER A CA 1
ATOM 752 C C . SER A 1 99 ? -13.867 24.531 9.906 1 97.25 99 SER A C 1
ATOM 754 O O . SER A 1 99 ? -13.914 25.594 9.281 1 97.25 99 SER A O 1
ATOM 756 N N . PHE A 1 100 ? -13.562 23.344 9.305 1 98 100 PHE A N 1
ATOM 757 C CA . PHE A 1 100 ? -13.234 23.297 7.883 1 98 100 PHE A CA 1
ATOM 758 C C . PHE A 1 100 ? -14.422 23.734 7.035 1 98 100 PHE A C 1
ATOM 760 O O . PHE A 1 100 ? -15.555 23.328 7.285 1 98 100 PHE A O 1
ATOM 767 N N . ASP A 1 101 ? -14.148 24.609 6.051 1 98.06 101 ASP A N 1
ATOM 768 C CA . ASP A 1 101 ? -15.141 24.922 5.023 1 98.06 101 ASP A CA 1
ATOM 769 C C . ASP A 1 101 ? -15.266 23.781 4.012 1 98.06 101 ASP A C 1
ATOM 771 O O . ASP A 1 101 ? -14.898 23.938 2.846 1 98.06 101 ASP A O 1
ATOM 775 N N . TYR A 1 102 ? -15.742 22.703 4.422 1 97.94 102 TYR A N 1
ATOM 776 C CA . TYR A 1 102 ? -15.93 21.484 3.652 1 97.94 102 TYR A CA 1
ATOM 777 C C . TYR A 1 102 ? -17.141 20.703 4.16 1 97.94 102 TYR A C 1
ATOM 779 O O . TYR A 1 102 ? -17.328 20.547 5.371 1 97.94 102 TYR A O 1
ATOM 787 N N . PRO A 1 103 ? -18.047 20.266 3.311 1 96.75 103 PRO A N 1
ATOM 788 C CA . PRO A 1 103 ? -19.219 19.531 3.799 1 96.75 103 PRO A CA 1
ATOM 789 C C . PRO A 1 103 ? -18.844 18.297 4.613 1 96.75 103 PRO A C 1
ATOM 791 O O . PRO A 1 103 ? -18.172 17.406 4.102 1 96.75 103 PRO A O 1
ATOM 794 N N . LYS A 1 104 ? -19.328 18.203 5.809 1 96.44 104 LYS A N 1
ATOM 795 C CA . LYS A 1 104 ? -18.969 17.125 6.711 1 96.44 104 LYS A CA 1
ATOM 796 C C . LYS A 1 104 ? -19.469 15.781 6.188 1 96.44 104 LYS A C 1
ATOM 798 O O . LYS A 1 104 ? -18.844 14.742 6.426 1 96.44 104 LYS A O 1
ATOM 803 N N . GLY A 1 105 ? -20.516 15.805 5.449 1 96.75 105 GLY A N 1
ATOM 804 C CA . GLY A 1 105 ? -21.047 14.594 4.859 1 96.75 105 GLY A CA 1
ATOM 805 C C . GLY A 1 105 ? -20.109 13.938 3.865 1 96.75 105 GLY A C 1
ATOM 806 O O . GLY A 1 105 ? -20.297 12.781 3.488 1 96.75 105 GLY A O 1
ATOM 807 N N . LYS A 1 106 ? -19.078 14.656 3.459 1 97.69 106 LYS A N 1
ATOM 808 C CA . LYS A 1 106 ? -18.109 14.148 2.504 1 97.69 106 LYS A CA 1
ATOM 809 C C . LYS A 1 106 ? -16.828 13.68 3.215 1 97.69 106 LYS A C 1
ATOM 811 O O . LYS A 1 106 ? -15.898 13.195 2.572 1 97.69 106 LYS A O 1
ATOM 816 N N . ILE A 1 107 ? -16.859 13.828 4.527 1 98.12 107 ILE A N 1
ATOM 817 C CA . ILE A 1 107 ? -15.625 13.578 5.266 1 98.12 107 ILE A CA 1
ATOM 818 C C . ILE A 1 107 ? -15.758 12.297 6.082 1 98.12 107 ILE A C 1
ATOM 820 O O . ILE A 1 107 ? -16.719 12.125 6.828 1 98.12 107 ILE A O 1
ATOM 824 N N . SER A 1 108 ? -14.867 11.398 5.887 1 98.19 108 SER A N 1
ATOM 825 C CA . SER A 1 108 ? -14.594 10.281 6.781 1 98.19 108 SER A CA 1
ATOM 826 C C . SER A 1 108 ? -13.375 10.562 7.664 1 98.19 108 SER A C 1
ATOM 828 O O . SER A 1 108 ? -12.438 11.242 7.238 1 98.19 108 SER A O 1
ATOM 830 N N . VAL A 1 109 ? -13.43 10.062 8.875 1 98.62 109 VAL A N 1
ATOM 831 C CA . VAL A 1 109 ? -12.289 10.234 9.773 1 98.62 109 VAL A CA 1
ATOM 832 C C . VAL A 1 109 ? -11.859 8.883 10.328 1 98.62 109 VAL A C 1
ATOM 834 O O . VAL A 1 109 ? -12.695 8.094 10.789 1 98.62 109 VAL A O 1
ATOM 837 N N . THR A 1 110 ? -10.633 8.578 10.211 1 98.62 110 THR A N 1
ATOM 838 C CA . THR A 1 110 ? -10.055 7.387 10.828 1 98.62 110 THR A CA 1
ATOM 839 C C . THR A 1 110 ? -8.961 7.773 11.82 1 98.62 110 THR A C 1
ATOM 841 O O . THR A 1 110 ? -8.039 8.516 11.477 1 98.62 110 THR A O 1
ATOM 844 N N . LEU A 1 111 ? -9.086 7.301 13.023 1 98.5 111 LEU A N 1
ATOM 845 C CA . LEU A 1 111 ? -8.047 7.41 14.039 1 98.5 111 LEU A CA 1
ATOM 846 C C . LEU A 1 111 ? -7.434 6.043 14.344 1 98.5 111 LEU A C 1
ATOM 848 O O . LEU A 1 111 ? -8.164 5.066 14.539 1 98.5 111 LEU A O 1
ATOM 852 N N . LEU A 1 112 ? -6.18 5.934 14.281 1 98.5 112 LEU A N 1
ATOM 853 C CA . LEU A 1 112 ? -5.496 4.781 14.852 1 98.5 112 LEU A CA 1
ATOM 854 C C . LEU A 1 112 ? -4.805 5.156 16.156 1 98.5 112 LEU A C 1
ATOM 856 O O . LEU A 1 112 ? -3.996 6.09 16.188 1 98.5 112 LEU A O 1
ATOM 860 N N . VAL A 1 113 ? -5.121 4.438 17.234 1 97.62 113 VAL A N 1
ATOM 861 C CA . VAL A 1 113 ? -4.586 4.734 18.562 1 97.62 113 VAL A CA 1
ATOM 862 C C . VAL A 1 113 ? -3.895 3.494 19.125 1 97.62 113 VAL A C 1
ATOM 864 O O . VAL A 1 113 ? -4.258 2.365 18.781 1 97.62 113 VAL A O 1
ATOM 867 N N . SER A 1 114 ? -2.965 3.729 20.047 1 95.25 114 SER A N 1
ATOM 868 C CA . SER A 1 114 ? -2.242 2.619 20.656 1 95.25 114 SER A CA 1
ATOM 869 C C . SER A 1 114 ? -2.572 2.5 22.141 1 95.25 114 SER A C 1
ATOM 871 O O . SER A 1 114 ? -1.855 1.834 22.891 1 95.25 114 SER A O 1
ATOM 873 N N . SER A 1 115 ? -3.607 3.174 22.531 1 95.44 115 SER A N 1
ATOM 874 C CA . SER A 1 115 ? -4.113 3.139 23.891 1 95.44 115 SER A CA 1
ATOM 875 C C . SER A 1 115 ? -5.574 2.703 23.938 1 95.44 115 SER A C 1
ATOM 877 O O . SER A 1 115 ? -6.426 3.303 23.266 1 95.44 115 SER A O 1
ATOM 879 N N . MET A 1 116 ? -5.805 1.691 24.766 1 95.69 116 MET A N 1
ATOM 880 C CA . MET A 1 116 ? -7.176 1.201 24.875 1 95.69 116 MET A CA 1
ATOM 881 C C . MET A 1 116 ? -8.086 2.268 25.469 1 95.69 116 MET A C 1
ATOM 883 O O . MET A 1 116 ? -9.242 2.404 25.062 1 95.69 116 MET A O 1
ATOM 887 N N . SER A 1 117 ? -7.539 3.027 26.391 1 96 117 SER A N 1
ATOM 888 C CA . SER A 1 117 ? -8.328 4.102 27 1 96 117 SER A CA 1
ATOM 889 C C . SER A 1 117 ? -8.75 5.125 25.938 1 96 117 SER A C 1
ATOM 891 O O . SER A 1 117 ? -9.906 5.555 25.922 1 96 117 SER A O 1
ATOM 893 N N . GLU A 1 118 ? -7.836 5.484 25.094 1 95.94 118 GLU A N 1
ATOM 894 C CA . GLU A 1 118 ? -8.164 6.422 24.016 1 95.94 118 GLU A CA 1
ATOM 895 C C . GLU A 1 118 ? -9.156 5.816 23.031 1 95.94 118 GLU A C 1
ATOM 897 O O . GLU A 1 118 ? -10.039 6.508 22.531 1 95.94 118 GLU A O 1
ATOM 902 N N . PHE A 1 119 ? -8.984 4.543 22.75 1 97.75 119 PHE A N 1
ATOM 903 C CA . PHE A 1 119 ? -9.906 3.844 21.859 1 97.75 119 PHE A CA 1
ATOM 904 C C . PHE A 1 119 ? -11.336 3.947 22.375 1 97.75 119 PHE A C 1
ATOM 906 O O . PHE A 1 119 ? -12.242 4.309 21.625 1 97.75 119 PHE A O 1
ATOM 913 N N . LEU A 1 120 ? -11.477 3.65 23.656 1 97.31 120 LEU A N 1
ATOM 914 C CA . LEU A 1 120 ? -12.805 3.662 24.266 1 97.31 120 LEU A CA 1
ATOM 915 C C . LEU A 1 120 ? -13.383 5.074 24.281 1 97.31 120 LEU A C 1
ATOM 917 O O . LEU A 1 120 ? -14.57 5.27 24.047 1 97.31 120 LEU A O 1
ATOM 921 N N . LEU A 1 121 ? -12.547 6.016 24.547 1 96.5 121 LEU A N 1
ATOM 922 C CA . LEU A 1 121 ? -12.984 7.41 24.547 1 96.5 121 LEU A CA 1
ATOM 923 C C . LEU A 1 121 ? -13.461 7.824 23.156 1 96.5 121 LEU A C 1
ATOM 925 O O . LEU A 1 121 ? -14.508 8.461 23.016 1 96.5 121 LEU A O 1
ATOM 929 N N . MET A 1 122 ? -12.727 7.469 22.125 1 97.06 122 MET A N 1
ATOM 930 C CA . MET A 1 122 ? -13.078 7.848 20.75 1 97.06 122 MET A CA 1
ATOM 931 C C . MET A 1 122 ? -14.352 7.145 20.312 1 97.06 122 MET A C 1
ATOM 933 O O . MET A 1 122 ? -15.172 7.73 19.594 1 97.06 122 MET A O 1
ATOM 937 N N . LYS A 1 123 ? -14.492 5.922 20.703 1 97.25 123 LYS A N 1
ATOM 938 C CA . LYS A 1 123 ? -15.727 5.199 20.406 1 97.25 123 LYS A CA 1
ATOM 939 C C . LYS A 1 123 ? -16.953 5.984 20.875 1 97.25 123 LYS A C 1
ATOM 941 O O . LYS A 1 123 ? -17.906 6.164 20.109 1 97.25 123 LYS A O 1
ATOM 946 N N . THR A 1 124 ? -16.859 6.492 22.062 1 96.12 124 THR A N 1
ATOM 947 C CA . THR A 1 124 ? -17.969 7.254 22.641 1 96.12 124 THR A CA 1
ATOM 948 C C . THR A 1 124 ? -18.141 8.586 21.906 1 96.12 124 THR A C 1
ATOM 950 O O . THR A 1 124 ? -19.266 8.961 21.562 1 96.12 124 THR A O 1
ATOM 953 N N . HIS A 1 125 ? -17.062 9.203 21.656 1 95.75 125 HIS A N 1
ATOM 954 C CA . HIS A 1 125 ? -17.094 10.484 20.953 1 95.75 125 HIS A CA 1
ATOM 955 C C . HIS A 1 125 ? -17.703 10.344 19.562 1 95.75 125 HIS A C 1
ATOM 957 O O . HIS A 1 125 ? -18.516 11.172 19.156 1 95.75 125 HIS A O 1
ATOM 963 N N . PHE A 1 126 ? -17.406 9.273 18.844 1 97.56 126 PHE A N 1
ATOM 964 C CA . PHE A 1 126 ? -17.859 9.047 17.484 1 97.56 126 PHE A CA 1
ATOM 965 C C . PHE A 1 126 ? -19.359 8.828 17.438 1 97.56 126 PHE A C 1
ATOM 967 O O . PHE A 1 126 ? -20.031 9.258 16.5 1 97.56 126 PHE A O 1
ATOM 974 N N . GLN A 1 127 ? -19.875 8.234 18.469 1 95.5 127 GLN A N 1
ATOM 975 C CA . GLN A 1 127 ? -21.312 8 18.531 1 95.5 127 GLN A CA 1
ATOM 976 C C . GLN A 1 127 ? -22.094 9.32 18.547 1 95.5 127 GLN A C 1
ATOM 978 O O . GLN A 1 127 ? -23.188 9.414 18 1 95.5 127 GLN A O 1
ATOM 983 N N . ARG A 1 128 ? -21.406 10.328 19.062 1 92.88 128 ARG A N 1
ATOM 984 C CA . ARG A 1 128 ? -22.047 11.641 19.141 1 92.88 128 ARG A CA 1
ATOM 985 C C . ARG A 1 128 ? -21.859 12.414 17.844 1 92.88 128 ARG A C 1
ATOM 987 O O . ARG A 1 128 ? -22.719 13.219 17.453 1 92.88 128 ARG A O 1
ATOM 994 N N . GLN A 1 129 ? -20.781 12.141 17.188 1 95.25 129 GLN A N 1
ATOM 995 C CA . GLN A 1 129 ? -20.375 12.969 16.047 1 95.25 129 GLN A CA 1
ATOM 996 C C . GLN A 1 129 ? -20.875 12.383 14.734 1 95.25 129 GLN A C 1
ATOM 998 O O . GLN A 1 129 ? -20.906 13.07 13.711 1 95.25 129 GLN A O 1
ATOM 1003 N N . ILE A 1 130 ? -21.328 11.148 14.672 1 97.31 130 ILE A N 1
ATOM 1004 C CA . ILE A 1 130 ? -21.609 10.406 13.453 1 97.31 130 ILE A CA 1
ATOM 1005 C C . ILE A 1 130 ? -22.797 11.039 12.719 1 97.31 130 ILE A C 1
ATOM 1007 O O . ILE A 1 130 ? -22.984 10.828 11.523 1 97.31 130 ILE A O 1
ATOM 1011 N N . GLN A 1 131 ? -23.562 11.875 13.352 1 95.06 131 GLN A N 1
ATOM 1012 C CA . GLN A 1 131 ? -24.703 12.516 12.711 1 95.06 131 GLN A CA 1
ATOM 1013 C C . GLN A 1 131 ? -24.25 13.539 11.68 1 95.06 131 GLN A C 1
ATOM 1015 O O . GLN A 1 131 ? -25 13.891 10.773 1 95.06 131 GLN A O 1
ATOM 1020 N N . GLN A 1 132 ? -22.969 13.945 11.789 1 95.38 132 GLN A N 1
ATOM 1021 C CA . GLN A 1 132 ? -22.484 15.008 10.906 1 95.38 132 GLN A CA 1
ATOM 1022 C C . GLN A 1 132 ? -21.516 14.453 9.867 1 95.38 132 GLN A C 1
ATOM 1024 O O . GLN A 1 132 ? -21.281 15.078 8.836 1 95.38 132 GLN A O 1
ATOM 1029 N N . TYR A 1 133 ? -20.875 13.359 10.141 1 97.5 133 TYR A N 1
ATOM 1030 C CA . TYR A 1 133 ? -19.828 12.82 9.289 1 97.5 133 TYR A CA 1
ATOM 1031 C C . TYR A 1 133 ? -20.312 11.586 8.531 1 97.5 133 TYR A C 1
ATOM 1033 O O . TYR A 1 133 ? -21.219 10.898 8.984 1 97.5 133 TYR A O 1
ATOM 1041 N N . ALA A 1 134 ? -19.703 11.32 7.395 1 96.88 134 ALA A N 1
ATOM 1042 C CA . ALA A 1 134 ? -20.078 10.172 6.574 1 96.88 134 ALA A CA 1
ATOM 1043 C C . ALA A 1 134 ? -19.672 8.867 7.246 1 96.88 134 ALA A C 1
ATOM 1045 O O . ALA A 1 134 ? -20.438 7.898 7.254 1 96.88 134 ALA A O 1
ATOM 1046 N N . ARG A 1 135 ? -18.5 8.852 7.773 1 97.94 135 ARG A N 1
ATOM 1047 C CA . ARG A 1 135 ? -17.922 7.641 8.344 1 97.94 135 ARG A CA 1
ATOM 1048 C C . ARG A 1 135 ? -16.875 7.98 9.391 1 97.94 135 ARG A C 1
ATOM 1050 O O . ARG A 1 135 ? -16.047 8.875 9.18 1 97.94 135 ARG A O 1
ATOM 1057 N N . LEU A 1 136 ? -16.953 7.355 10.555 1 98.56 136 LEU A N 1
ATOM 1058 C CA . LEU A 1 136 ? -15.977 7.512 11.625 1 98.56 136 LEU A CA 1
ATOM 1059 C C . LEU A 1 136 ? -15.414 6.16 12.047 1 98.56 136 LEU A C 1
ATOM 1061 O O . LEU A 1 136 ? -16.172 5.25 12.398 1 98.56 136 LEU A O 1
ATOM 1065 N N . SER A 1 137 ? -14.133 6.02 11.969 1 98.56 137 SER A N 1
ATOM 1066 C CA . SER A 1 137 ? -13.477 4.77 12.336 1 98.56 137 SER A CA 1
ATOM 1067 C C . SER A 1 137 ? -12.367 5 13.352 1 98.56 137 SER A C 1
ATOM 1069 O O . SER A 1 137 ? -11.633 5.988 13.266 1 98.56 137 SER A O 1
ATOM 1071 N N . VAL A 1 138 ? -12.289 4.164 14.344 1 98.62 138 VAL A N 1
ATOM 1072 C CA . VAL A 1 138 ? -11.164 4.156 15.266 1 98.62 138 VAL A CA 1
ATOM 1073 C C . VAL A 1 138 ? -10.578 2.748 15.359 1 98.62 138 VAL A C 1
ATOM 1075 O O . VAL A 1 138 ? -11.32 1.767 15.461 1 98.62 138 VAL A O 1
ATOM 1078 N N . ILE A 1 139 ? -9.32 2.654 15.234 1 98.38 139 ILE A N 1
ATOM 1079 C CA . ILE A 1 139 ? -8.586 1.396 15.289 1 98.38 139 ILE A CA 1
ATOM 1080 C C . ILE A 1 139 ? -7.691 1.374 16.531 1 98.38 139 ILE A C 1
ATOM 1082 O O . ILE A 1 139 ? -6.996 2.352 16.812 1 98.38 139 ILE A O 1
ATOM 1086 N N . PHE A 1 140 ? -7.746 0.254 17.266 1 98.06 140 PHE A N 1
ATOM 1087 C CA . PHE A 1 140 ? -6.777 -0.007 18.328 1 98.06 140 PHE A CA 1
ATOM 1088 C C . PHE A 1 140 ? -5.727 -1.011 17.859 1 98.06 140 PHE A C 1
ATOM 1090 O O . PHE A 1 140 ? -6.051 -2.164 17.562 1 98.06 140 PHE A O 1
ATOM 1097 N N . ARG A 1 141 ? -4.555 -0.607 17.797 1 96.56 141 ARG A N 1
ATOM 1098 C CA . ARG A 1 141 ? -3.398 -1.459 17.531 1 96.56 141 ARG A CA 1
ATOM 1099 C C . ARG A 1 141 ? -2.154 -0.927 18.234 1 96.56 141 ARG A C 1
ATOM 1101 O O . ARG A 1 141 ? -1.843 0.262 18.141 1 96.56 141 ARG A O 1
ATOM 1108 N N . ASN A 1 142 ? -1.395 -1.771 18.938 1 94.31 142 ASN A N 1
ATOM 1109 C CA . ASN A 1 142 ? -0.265 -1.268 19.719 1 94.31 142 ASN A CA 1
ATOM 1110 C C . ASN A 1 142 ? 0.886 -2.27 19.75 1 94.31 142 ASN A C 1
ATOM 1112 O O . ASN A 1 142 ? 1.703 -2.256 20.672 1 94.31 142 ASN A O 1
ATOM 1116 N N . ASP A 1 143 ? 0.952 -3.111 18.812 1 91.94 143 ASP A N 1
ATOM 1117 C CA . ASP A 1 143 ? 1.904 -4.215 18.875 1 91.94 143 ASP A CA 1
ATOM 1118 C C . ASP A 1 143 ? 3.154 -3.916 18.047 1 91.94 143 ASP A C 1
ATOM 1120 O O . ASP A 1 143 ? 4.094 -4.715 18.031 1 91.94 143 ASP A O 1
ATOM 1124 N N . PHE A 1 144 ? 3.207 -2.822 17.344 1 88.12 144 PHE A N 1
ATOM 1125 C CA . PHE A 1 144 ? 4.406 -2.553 16.562 1 88.12 144 PHE A CA 1
ATOM 1126 C C . PHE A 1 144 ? 5.484 -1.906 17.422 1 88.12 144 PHE A C 1
ATOM 1128 O O . PHE A 1 144 ? 6.652 -1.858 17.031 1 88.12 144 PHE A O 1
ATOM 1135 N N . SER A 1 145 ? 5.141 -1.285 18.516 1 70.81 145 SER A N 1
ATOM 1136 C CA . SER A 1 145 ? 6.078 -0.533 19.328 1 70.81 145 SER A CA 1
ATOM 1137 C C . SER A 1 145 ? 6.891 -1.459 20.234 1 70.81 145 SER A C 1
ATOM 1139 O O . SER A 1 145 ? 6.34 -2.377 20.844 1 70.81 145 SER A O 1
ATOM 114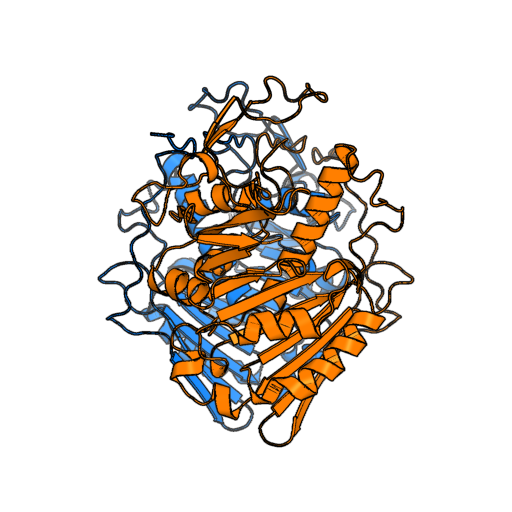1 N N . PRO A 1 146 ? 8.312 -1.453 19.984 1 59.34 146 PRO A N 1
ATOM 1142 C CA . PRO A 1 146 ? 9.117 -2.322 20.844 1 59.34 146 PRO A CA 1
ATOM 1143 C C . PRO A 1 146 ? 8.844 -2.096 22.344 1 59.34 146 PRO A C 1
ATOM 1145 O O . PRO A 1 146 ? 8.484 -0.984 22.734 1 59.34 146 PRO A O 1
ATOM 1148 N N . ARG A 1 147 ? 8.711 -3.172 23.016 1 48.69 147 ARG A N 1
ATOM 1149 C CA . ARG A 1 147 ? 8.578 -3.123 24.469 1 48.69 147 ARG A CA 1
ATOM 1150 C C . ARG A 1 147 ? 9.641 -2.219 25.078 1 48.69 147 ARG A C 1
ATOM 1152 O O . ARG A 1 147 ? 9.508 -1.782 26.219 1 48.69 147 ARG A O 1
ATOM 1159 N N . HIS A 1 148 ? 10.898 -2.242 24.469 1 48.88 148 HIS A N 1
ATOM 1160 C CA . HIS A 1 148 ? 11.953 -1.444 25.078 1 48.88 148 HIS A CA 1
ATOM 1161 C C . HIS A 1 148 ? 11.789 0.035 24.75 1 48.88 148 HIS A C 1
ATOM 1163 O O . HIS A 1 148 ? 11.531 0.393 23.609 1 48.88 148 HIS A O 1
ATOM 1169 N N . VAL A 1 149 ? 11.641 0.906 25.75 1 44.53 149 VAL A N 1
ATOM 1170 C CA . VAL A 1 149 ? 11.094 2.23 26.031 1 44.53 149 VAL A CA 1
ATOM 1171 C C . VAL A 1 149 ? 11.859 3.285 25.234 1 44.53 149 VAL A C 1
ATOM 1173 O O . VAL A 1 149 ? 13.047 3.518 25.484 1 44.53 149 VAL A O 1
ATOM 1176 N N . VAL A 1 150 ? 11.836 3.359 23.891 1 46.53 150 VAL A N 1
ATOM 1177 C CA . VAL A 1 150 ? 12.133 4.684 23.344 1 46.53 150 VAL A CA 1
ATOM 1178 C C . VAL A 1 150 ? 11.336 5.742 24.109 1 46.53 150 VAL A C 1
ATOM 1180 O O . VAL A 1 150 ? 10.102 5.695 24.156 1 46.53 150 VAL A O 1
ATOM 1183 N N . THR A 1 151 ? 12.047 6.34 25 1 43.69 151 THR A N 1
ATOM 1184 C CA . THR A 1 151 ? 11.469 7.453 25.75 1 43.69 151 THR A CA 1
ATOM 1185 C C . THR A 1 151 ? 11.602 8.758 24.969 1 43.69 151 THR A C 1
ATOM 1187 O O . THR A 1 151 ? 12.375 8.836 24.016 1 43.69 151 THR A O 1
ATOM 1190 N N . ARG A 1 152 ? 10.781 9.742 25.125 1 48 152 ARG A N 1
ATOM 1191 C CA . ARG A 1 152 ? 10.859 11.086 24.547 1 48 152 ARG A CA 1
ATOM 1192 C C . ARG A 1 152 ? 12.281 11.633 24.641 1 48 152 ARG A C 1
ATOM 1194 O O . ARG A 1 152 ? 12.703 12.422 23.797 1 48 152 ARG A O 1
ATOM 1201 N N . GLU A 1 153 ? 12.961 11.078 25.516 1 43.16 153 GLU A N 1
ATOM 1202 C CA . GLU A 1 153 ? 14.266 11.648 25.844 1 43.16 153 GLU A CA 1
ATOM 1203 C C . GLU A 1 153 ? 15.352 11.07 24.938 1 43.16 153 GLU A C 1
ATOM 1205 O O . GLU A 1 153 ? 16.297 11.773 24.578 1 43.16 153 GLU A O 1
ATOM 1210 N N . ASN A 1 154 ? 15.273 9.781 24.625 1 43.59 154 ASN A N 1
ATOM 1211 C CA . ASN A 1 154 ? 16.375 9.156 23.891 1 43.59 154 ASN A CA 1
ATOM 1212 C C . ASN A 1 154 ? 16.031 8.953 22.422 1 43.59 154 ASN A C 1
ATOM 1214 O O . ASN A 1 154 ? 16.75 8.281 21.688 1 43.59 154 ASN A O 1
ATOM 1218 N N . ARG A 1 155 ? 14.992 9.461 22.141 1 45.34 155 ARG A N 1
ATOM 1219 C CA . ARG A 1 155 ? 14.406 9.289 20.812 1 45.34 155 ARG A CA 1
ATOM 1220 C C . ARG A 1 155 ? 15.305 9.898 19.734 1 45.34 155 ARG A C 1
ATOM 1222 O O . ARG A 1 155 ? 15.086 9.672 18.531 1 45.34 155 ARG A O 1
ATOM 1229 N N . HIS A 1 156 ? 16.391 10.617 20.203 1 49.16 156 HIS A N 1
ATOM 1230 C CA . HIS A 1 156 ? 17.219 11.352 19.25 1 49.16 156 HIS A CA 1
ATOM 1231 C C . HIS A 1 156 ? 18.422 10.523 18.812 1 49.16 156 HIS A C 1
ATOM 1233 O O . HIS A 1 156 ? 19.203 10.961 17.969 1 49.16 156 HIS A O 1
ATOM 1239 N N . GLU A 1 157 ? 18.609 9.383 19.406 1 52.41 157 GLU A N 1
ATOM 1240 C CA . GLU A 1 157 ? 19.672 8.539 18.859 1 52.41 157 GLU A CA 1
ATOM 1241 C C . GLU A 1 157 ? 19.281 7.949 17.516 1 52.41 157 GLU A C 1
ATOM 1243 O O . GLU A 1 157 ? 18.141 7.512 17.328 1 52.41 157 GLU A O 1
ATOM 1248 N N . ASP A 1 158 ? 20.172 8.008 16.547 1 57.41 158 ASP A N 1
ATOM 1249 C CA . ASP A 1 158 ? 19.891 7.754 15.141 1 57.41 158 ASP A CA 1
ATOM 1250 C C . ASP A 1 158 ? 19.156 6.43 14.953 1 57.41 158 ASP A C 1
ATOM 1252 O O . ASP A 1 158 ? 18.172 6.359 14.211 1 57.41 158 ASP A O 1
ATOM 1256 N N . HIS A 1 159 ? 19.703 5.387 15.648 1 64.12 159 HIS A N 1
ATOM 1257 C CA . HIS A 1 159 ? 19.078 4.078 15.508 1 64.12 159 HIS A CA 1
ATOM 1258 C C . HIS A 1 159 ? 17.672 4.078 16.094 1 64.12 159 HIS A C 1
ATOM 1260 O O . HIS A 1 159 ? 16.766 3.434 15.562 1 64.12 159 HIS A O 1
ATOM 1266 N N . LEU A 1 160 ? 17.469 4.93 17.125 1 68.06 160 LEU A N 1
ATOM 1267 C CA . LEU A 1 160 ? 16.156 5.012 17.766 1 68.06 160 LEU A CA 1
ATOM 1268 C C . LEU A 1 160 ? 15.188 5.805 16.906 1 68.06 160 LEU A C 1
ATOM 1270 O O . LEU A 1 160 ? 14.008 5.457 16.812 1 68.06 160 LEU A O 1
ATOM 1274 N N . GLN A 1 161 ? 15.773 6.754 16.125 1 77.94 161 GLN A N 1
ATOM 1275 C CA . GLN A 1 161 ? 14.922 7.598 15.305 1 77.94 161 GLN A CA 1
ATOM 1276 C C . GLN A 1 161 ? 14.391 6.828 14.094 1 77.94 161 GLN A C 1
ATOM 1278 O O . GLN A 1 161 ? 13.219 6.969 13.727 1 77.94 161 GLN A O 1
ATOM 1283 N N . VAL A 1 162 ? 15.258 5.984 13.523 1 82.88 162 VAL A N 1
ATOM 1284 C CA . VAL A 1 162 ? 14.836 5.23 12.344 1 82.88 162 VAL A CA 1
ATOM 1285 C C . VAL A 1 162 ? 13.75 4.234 12.727 1 82.88 162 VAL A C 1
ATOM 1287 O O . VAL A 1 162 ? 12.758 4.078 12.008 1 82.88 162 VAL A O 1
ATOM 1290 N N . ASN A 1 163 ? 13.969 3.645 13.859 1 86 163 ASN A N 1
ATOM 1291 C CA . ASN A 1 163 ? 12.977 2.676 14.305 1 86 163 ASN A CA 1
ATOM 1292 C C . ASN A 1 163 ? 11.633 3.342 14.602 1 86 163 ASN A C 1
ATOM 1294 O O . ASN A 1 163 ? 10.578 2.789 14.281 1 86 163 ASN A O 1
ATOM 1298 N N . ARG A 1 164 ? 11.711 4.48 15.234 1 88.06 164 ARG A N 1
ATOM 1299 C CA . ARG A 1 164 ? 10.484 5.219 15.508 1 88.06 164 ARG A CA 1
ATOM 1300 C C . ARG A 1 164 ? 9.75 5.566 14.219 1 88.06 164 ARG A C 1
ATOM 1302 O O . ARG A 1 164 ? 8.539 5.363 14.117 1 88.06 164 ARG A O 1
ATOM 1309 N N . ARG A 1 165 ? 10.492 6.105 13.25 1 91.75 165 ARG A N 1
ATOM 1310 C CA . ARG A 1 165 ? 9.898 6.484 11.977 1 91.75 165 ARG A CA 1
ATOM 1311 C C . ARG A 1 165 ? 9.336 5.266 11.25 1 91.75 165 ARG A C 1
ATOM 1313 O O . ARG A 1 165 ? 8.289 5.348 10.609 1 91.75 165 ARG A O 1
ATOM 1320 N N . ARG A 1 166 ? 10.016 4.137 11.359 1 93 166 ARG A N 1
ATOM 1321 C CA . ARG A 1 166 ? 9.547 2.885 10.773 1 93 166 ARG A CA 1
ATOM 1322 C C . ARG A 1 166 ? 8.211 2.469 11.375 1 93 166 ARG A C 1
ATOM 1324 O O . ARG A 1 166 ? 7.289 2.09 10.641 1 93 166 ARG A O 1
ATOM 1331 N N . ILE A 1 167 ? 8.086 2.609 12.656 1 92.81 167 ILE A N 1
ATOM 1332 C CA . ILE A 1 167 ? 6.871 2.215 13.359 1 92.81 167 ILE A CA 1
ATOM 1333 C C . ILE A 1 167 ? 5.723 3.143 12.969 1 92.81 167 ILE A C 1
ATOM 1335 O O . ILE A 1 167 ? 4.605 2.684 12.711 1 92.81 167 ILE A O 1
ATOM 1339 N N . ILE A 1 168 ? 5.977 4.438 12.891 1 94.56 168 ILE A N 1
ATOM 1340 C CA . ILE A 1 168 ? 4.945 5.395 12.5 1 94.56 168 ILE A CA 1
ATOM 1341 C C . ILE A 1 168 ? 4.469 5.09 11.086 1 94.56 168 ILE A C 1
ATOM 1343 O O . ILE A 1 168 ? 3.264 5.066 10.82 1 94.56 168 ILE A O 1
ATOM 1347 N N . ALA A 1 169 ? 5.473 4.812 10.172 1 96.69 169 ALA A N 1
ATOM 1348 C CA . ALA A 1 169 ? 5.125 4.453 8.797 1 96.69 169 ALA A CA 1
ATOM 1349 C C . ALA A 1 169 ? 4.25 3.207 8.758 1 96.69 169 ALA A C 1
ATOM 1351 O O . ALA A 1 169 ? 3.26 3.156 8.023 1 96.69 169 ALA A O 1
ATOM 1352 N N . ARG A 1 170 ? 4.621 2.289 9.57 1 95.94 170 ARG A N 1
ATOM 1353 C CA . ARG A 1 170 ? 3.893 1.027 9.656 1 95.94 170 ARG A CA 1
ATOM 1354 C C . ARG A 1 170 ? 2.451 1.256 10.094 1 95.94 170 ARG A C 1
ATOM 1356 O O . ARG A 1 170 ? 1.52 0.714 9.5 1 95.94 170 ARG A O 1
ATOM 1363 N N . TYR A 1 171 ? 2.223 2.076 11.086 1 97.25 171 TYR A N 1
ATOM 1364 C CA . TYR A 1 171 ? 0.887 2.389 11.586 1 97.25 171 TYR A CA 1
ATOM 1365 C C . TYR A 1 171 ? 0.093 3.18 10.555 1 97.25 171 TYR A C 1
ATOM 1367 O O . TYR A 1 171 ? -1.1 2.932 10.352 1 97.25 171 TYR A O 1
ATOM 1375 N N . ARG A 1 172 ? 0.721 4.152 9.914 1 98.25 172 ARG A N 1
ATOM 1376 C CA . ARG A 1 172 ? 0.041 4.922 8.875 1 98.25 172 ARG A CA 1
ATOM 1377 C C . ARG A 1 172 ? -0.441 4.012 7.746 1 98.25 172 ARG A C 1
ATOM 1379 O O . ARG A 1 172 ? -1.591 4.109 7.312 1 98.25 172 ARG A O 1
ATOM 1386 N N . ASN A 1 173 ? 0.473 3.148 7.305 1 98.44 173 ASN A N 1
ATOM 1387 C CA . ASN A 1 173 ? 0.113 2.23 6.23 1 98.44 173 ASN A CA 1
ATOM 1388 C C . ASN A 1 173 ? -1.037 1.314 6.637 1 98.44 173 ASN A C 1
ATOM 1390 O O . ASN A 1 173 ? -1.997 1.144 5.883 1 98.44 173 ASN A O 1
ATOM 1394 N N . PHE A 1 174 ? -0.96 0.77 7.84 1 97.75 174 PHE A N 1
ATOM 1395 C CA . PHE A 1 174 ? -2.027 -0.102 8.32 1 97.75 174 PHE A CA 1
ATOM 1396 C C . PHE A 1 174 ? -3.357 0.639 8.352 1 97.75 174 PHE A C 1
ATOM 1398 O O . PHE A 1 174 ? -4.379 0.108 7.91 1 97.75 174 PHE A O 1
ATOM 1405 N N . ALA A 1 175 ? -3.338 1.816 8.844 1 98.06 175 ALA A N 1
ATOM 1406 C CA . ALA A 1 175 ? -4.562 2.594 9 1 98.06 175 ALA A CA 1
ATOM 1407 C C . ALA A 1 175 ? -5.23 2.844 7.652 1 98.06 175 ALA A C 1
ATOM 1409 O O . ALA A 1 175 ? -6.422 2.568 7.48 1 98.06 175 ALA A O 1
ATOM 1410 N N . VAL A 1 176 ? -4.488 3.312 6.688 1 98 176 VAL A N 1
ATOM 1411 C CA . VAL A 1 176 ? -5.078 3.689 5.406 1 98 176 VAL A CA 1
ATOM 1412 C C . VAL A 1 176 ? -5.508 2.438 4.648 1 98 176 VAL A C 1
ATOM 1414 O O . VAL A 1 176 ? -6.566 2.424 4.012 1 98 176 VAL A O 1
ATOM 1417 N N . LEU A 1 177 ? -4.77 1.371 4.758 1 97 177 LEU A N 1
ATOM 1418 C CA . LEU A 1 177 ? -5.086 0.164 4.004 1 97 177 LEU A CA 1
ATOM 1419 C C . LEU A 1 177 ? -6.246 -0.589 4.645 1 97 177 LEU A C 1
ATOM 1421 O O . LEU A 1 177 ? -6.883 -1.424 3.996 1 97 177 LEU A O 1
ATOM 1425 N N . SER A 1 178 ? -6.535 -0.244 5.891 1 95.31 178 SER A N 1
ATOM 1426 C CA . SER A 1 178 ? -7.633 -0.901 6.594 1 95.31 178 SER A CA 1
ATOM 1427 C C . SER A 1 178 ? -8.938 -0.133 6.418 1 95.31 178 SER A C 1
ATOM 1429 O O . SER A 1 178 ? -10.016 -0.659 6.703 1 95.31 178 SER A O 1
ATOM 1431 N N . THR A 1 179 ? -8.836 1.114 5.914 1 96.25 179 THR A N 1
ATOM 1432 C CA . THR A 1 179 ? -10.062 1.898 6.016 1 96.25 179 THR A CA 1
ATOM 1433 C C . THR A 1 179 ? -10.375 2.588 4.691 1 96.25 179 THR A C 1
ATOM 1435 O O . THR A 1 179 ? -11.492 3.07 4.484 1 96.25 179 THR A O 1
ATOM 1438 N N . MET A 1 180 ? -9.422 2.637 3.795 1 95.62 180 MET A N 1
ATOM 1439 C CA . MET A 1 180 ? -9.641 3.27 2.498 1 95.62 180 MET A CA 1
ATOM 1440 C C . MET A 1 180 ? -10.68 2.5 1.688 1 95.62 180 MET A C 1
ATOM 1442 O O . MET A 1 180 ? -10.586 1.279 1.548 1 95.62 180 MET A O 1
ATOM 1446 N N . GLU A 1 181 ? -11.648 3.205 1.254 1 91.56 181 GLU A N 1
ATOM 1447 C CA . GLU A 1 181 ? -12.695 2.633 0.413 1 91.56 181 GLU A CA 1
ATOM 1448 C C . GLU A 1 181 ? -12.555 3.094 -1.035 1 91.56 181 GLU A C 1
ATOM 1450 O O . GLU A 1 181 ? -11.93 4.121 -1.307 1 91.56 181 GLU A O 1
ATOM 1455 N N . PRO A 1 182 ? -13.188 2.361 -1.935 1 86 182 PRO A N 1
ATOM 1456 C CA . PRO A 1 182 ? -13.094 2.727 -3.35 1 86 182 PRO A CA 1
ATOM 1457 C C . PRO A 1 182 ? -13.688 4.098 -3.646 1 86 182 PRO A C 1
ATOM 1459 O O . PRO A 1 182 ? -13.297 4.75 -4.617 1 86 182 PRO A O 1
ATOM 1462 N N . TRP A 1 183 ? -14.578 4.527 -2.797 1 89.5 183 TRP A N 1
ATOM 1463 C CA . TRP A 1 183 ? -15.258 5.781 -3.104 1 89.5 183 TRP A CA 1
ATOM 1464 C C . TRP A 1 183 ? -14.5 6.969 -2.521 1 89.5 183 TRP A C 1
ATOM 1466 O O . TRP A 1 183 ? -14.812 8.125 -2.82 1 89.5 183 TRP A O 1
ATOM 1476 N N . HIS A 1 184 ? -13.578 6.754 -1.651 1 94.38 184 HIS A N 1
ATOM 1477 C CA . HIS A 1 184 ? -12.734 7.855 -1.207 1 94.38 184 HIS A CA 1
ATOM 1478 C C . HIS A 1 184 ? -11.922 8.43 -2.363 1 94.38 184 HIS A C 1
ATOM 1480 O O . HIS A 1 184 ? -11.328 7.68 -3.143 1 94.38 184 HIS A O 1
ATOM 1486 N N . GLN A 1 185 ? -11.828 9.734 -2.402 1 95.44 185 GLN A N 1
ATOM 1487 C CA . GLN A 1 185 ? -11.117 10.352 -3.514 1 95.44 185 GLN A CA 1
ATOM 1488 C C . GLN A 1 185 ? -9.867 11.086 -3.027 1 95.44 185 GLN A C 1
ATOM 1490 O O . GLN A 1 185 ? -8.906 11.25 -3.779 1 95.44 185 GLN A O 1
ATOM 1495 N N . HIS A 1 186 ? -9.922 11.531 -1.776 1 97.94 186 HIS A N 1
ATOM 1496 C CA . HIS A 1 186 ? -8.828 12.305 -1.196 1 97.94 186 HIS A CA 1
ATOM 1497 C C . HIS A 1 186 ? -8.461 11.789 0.191 1 97.94 186 HIS A C 1
ATOM 1499 O O . HIS A 1 186 ? -9.336 11.359 0.95 1 97.94 186 HIS A O 1
ATOM 1505 N N . VAL A 1 187 ? -7.188 11.805 0.484 1 98.75 187 VAL A N 1
ATOM 1506 C CA . VAL A 1 187 ? -6.727 11.477 1.827 1 98.75 187 VAL A CA 1
ATOM 1507 C C . VAL A 1 187 ? -6 12.672 2.436 1 98.75 187 VAL A C 1
ATOM 1509 O O . VAL A 1 187 ? -5.164 13.297 1.779 1 98.75 187 VAL A O 1
ATOM 1512 N N . LEU A 1 188 ? -6.383 12.992 3.633 1 98.88 188 LEU A N 1
ATOM 1513 C CA . LEU A 1 188 ? -5.711 14.031 4.41 1 98.88 188 LEU A CA 1
ATOM 1514 C C . LEU A 1 188 ? -5.098 13.445 5.68 1 98.88 188 LEU A C 1
ATOM 1516 O O . LEU A 1 188 ? -5.82 13.086 6.613 1 98.88 188 LEU A O 1
ATOM 1520 N N . TRP A 1 189 ? -3.846 13.359 5.676 1 98.88 189 TRP A N 1
ATOM 1521 C CA . TRP A 1 189 ? -3.139 13.016 6.902 1 98.88 189 TRP A CA 1
ATOM 1522 C C . TRP A 1 189 ? -2.992 14.242 7.805 1 98.88 189 TRP A C 1
ATOM 1524 O O . TRP A 1 189 ? -2.555 15.305 7.355 1 98.88 189 TRP A O 1
ATOM 1534 N N . LEU A 1 190 ? -3.32 14.07 9.055 1 98.62 190 LEU A N 1
ATOM 1535 C CA . LEU A 1 190 ? -3.291 15.203 9.969 1 98.62 190 LEU A CA 1
ATOM 1536 C C . LEU A 1 190 ? -2.771 14.773 11.344 1 98.62 190 LEU A C 1
ATOM 1538 O O . LEU A 1 190 ? -3.346 13.891 11.977 1 98.62 190 LEU A O 1
ATOM 1542 N N . ASP A 1 191 ? -1.694 15.406 11.758 1 97.31 191 ASP A N 1
ATOM 1543 C CA . ASP A 1 191 ? -1.198 15.133 13.102 1 97.31 191 ASP A CA 1
ATOM 1544 C C . ASP A 1 191 ? -2.189 15.617 14.156 1 97.31 191 ASP A C 1
ATOM 1546 O O . ASP A 1 191 ? -2.789 16.688 14.016 1 97.31 191 ASP A O 1
ATOM 1550 N N . ALA A 1 192 ? -2.271 14.898 15.188 1 96.88 192 ALA A N 1
ATOM 1551 C CA . ALA A 1 192 ? -3.256 15.164 16.234 1 96.88 192 ALA A CA 1
ATOM 1552 C C . ALA A 1 192 ? -2.979 16.5 16.922 1 96.88 192 ALA A C 1
ATOM 1554 O O . ALA A 1 192 ? -3.898 17.141 17.422 1 96.88 192 ALA A O 1
ATOM 1555 N N . ASP A 1 193 ? -1.709 16.922 16.906 1 95.62 193 ASP A N 1
ATOM 1556 C CA . ASP A 1 193 ? -1.344 18.078 17.719 1 95.62 193 ASP A CA 1
ATOM 1557 C C . ASP A 1 193 ? -1.264 19.344 16.844 1 95.62 193 ASP A C 1
ATOM 1559 O O . ASP A 1 193 ? -0.735 20.375 17.281 1 95.62 193 ASP A O 1
ATOM 1563 N N . VAL A 1 194 ? -1.693 19.297 15.594 1 97.06 194 VAL A N 1
ATOM 1564 C CA . VAL A 1 194 ? -1.95 20.516 14.836 1 97.06 194 VAL A CA 1
ATOM 1565 C C . VAL A 1 194 ? -3.199 21.203 15.375 1 97.06 194 VAL A C 1
ATOM 1567 O O . VAL A 1 194 ? -4.258 20.578 15.5 1 97.06 194 VAL A O 1
ATOM 1570 N N . HIS A 1 195 ? -3.098 22.5 15.719 1 95.38 195 HIS A N 1
ATOM 1571 C CA . HIS A 1 195 ? -4.219 23.062 16.469 1 95.38 195 HIS A CA 1
ATOM 1572 C C . HIS A 1 195 ? -4.844 24.234 15.727 1 95.38 195 HIS A C 1
ATOM 1574 O O . HIS A 1 195 ? -5.922 24.703 16.094 1 95.38 195 HIS A O 1
ATOM 1580 N N . LYS A 1 196 ? -4.227 24.719 14.688 1 96.81 196 LYS A N 1
ATOM 1581 C CA . LYS A 1 196 ? -4.82 25.781 13.883 1 96.81 196 LYS A CA 1
ATOM 1582 C C . LYS A 1 196 ? -4.613 25.531 12.398 1 96.81 196 LYS A C 1
ATOM 1584 O O . LYS A 1 196 ? -3.484 25.328 11.945 1 96.81 196 LYS A O 1
ATOM 1589 N N . ILE A 1 197 ? -5.645 25.516 11.633 1 98.44 197 ILE A N 1
ATOM 1590 C CA . ILE A 1 197 ? -5.688 25.359 10.188 1 98.44 197 ILE A CA 1
ATOM 1591 C C . ILE A 1 197 ? -6.723 26.297 9.586 1 98.44 197 ILE A C 1
ATOM 1593 O O . ILE A 1 197 ? -7.863 26.359 10.055 1 98.44 197 ILE A O 1
ATOM 1597 N N . PRO A 1 198 ? -6.324 27.109 8.555 1 98.31 198 PRO A N 1
ATOM 1598 C CA . PRO A 1 198 ? -7.344 27.938 7.902 1 98.31 198 PRO A CA 1
ATOM 1599 C C . PRO A 1 198 ? -8.531 27.125 7.402 1 98.31 198 PRO A C 1
ATOM 1601 O O . PRO A 1 198 ? -8.344 26.062 6.797 1 98.31 198 PRO A O 1
ATOM 1604 N N . SER A 1 199 ? -9.719 27.625 7.59 1 98.31 199 SER A N 1
ATOM 1605 C CA . SER A 1 199 ? -10.938 26.859 7.336 1 98.31 199 SER A CA 1
ATOM 1606 C C . SER A 1 199 ? -11.055 26.484 5.867 1 98.31 199 SER A C 1
ATOM 1608 O O . SER A 1 199 ? -11.602 25.422 5.535 1 98.31 199 SER A O 1
ATOM 1610 N N . GLY A 1 200 ? -10.523 27.266 4.984 1 98.5 200 GLY A N 1
ATOM 1611 C CA . GLY A 1 200 ? -10.688 27.031 3.557 1 98.5 200 GLY A CA 1
ATOM 1612 C C . GLY A 1 200 ? -9.547 26.234 2.953 1 98.5 200 GLY A C 1
ATOM 1613 O O . GLY A 1 200 ? -9.562 25.922 1.761 1 98.5 200 GLY A O 1
ATOM 1614 N N . LEU A 1 201 ? -8.586 25.844 3.748 1 98.75 201 LEU A N 1
ATOM 1615 C CA . LEU A 1 201 ? -7.344 25.281 3.24 1 98.75 201 LEU A CA 1
ATOM 1616 C C . LEU A 1 201 ? -7.598 23.938 2.557 1 98.75 201 LEU A C 1
ATOM 1618 O O . LEU A 1 201 ? -7.102 23.703 1.457 1 98.75 201 LEU A O 1
ATOM 1622 N N . LEU A 1 202 ? -8.383 23.062 3.191 1 98.69 202 LEU A N 1
ATOM 1623 C CA . LEU A 1 202 ? -8.672 21.75 2.604 1 98.69 202 LEU A CA 1
ATOM 1624 C C . LEU A 1 202 ? -9.344 21.906 1.242 1 98.69 202 LEU A C 1
ATOM 1626 O O . LEU A 1 202 ? -8.953 21.25 0.276 1 98.69 202 LEU A O 1
ATOM 1630 N N . LYS A 1 203 ? -10.305 22.75 1.177 1 98.5 203 LYS A N 1
ATOM 1631 C CA . LYS A 1 203 ? -11 22.984 -0.085 1 98.5 203 LYS A CA 1
ATOM 1632 C C . LYS A 1 203 ? -10.039 23.5 -1.154 1 98.5 203 LYS A C 1
ATOM 1634 O O . LYS A 1 203 ? -10.086 23.062 -2.305 1 98.5 203 LYS A O 1
ATOM 1639 N N . LYS A 1 204 ? -9.219 24.453 -0.751 1 98.44 204 LYS A N 1
ATOM 1640 C CA . LYS A 1 204 ? -8.227 25.016 -1.659 1 98.44 204 LYS A CA 1
ATOM 1641 C C . LYS A 1 204 ? -7.316 23.922 -2.221 1 98.44 204 LYS A C 1
ATOM 1643 O O . LYS A 1 204 ? -7.035 23.891 -3.42 1 98.44 204 LYS A O 1
ATOM 1648 N N . ILE A 1 205 ? -6.941 23.016 -1.421 1 98.69 205 ILE A N 1
ATOM 1649 C CA . ILE A 1 205 ? -6.055 21.922 -1.816 1 98.69 205 ILE A CA 1
ATOM 1650 C C . ILE A 1 205 ? -6.793 20.969 -2.748 1 98.69 205 ILE A C 1
ATOM 1652 O O . ILE A 1 205 ? -6.293 20.625 -3.82 1 98.69 205 ILE A O 1
ATOM 1656 N N . VAL A 1 206 ? -7.973 20.547 -2.404 1 97.94 206 VAL A N 1
ATOM 1657 C CA . VAL A 1 206 ? -8.766 19.609 -3.203 1 97.94 206 VAL A CA 1
ATOM 1658 C C . VAL A 1 206 ? -9.047 20.219 -4.578 1 97.94 206 VAL A C 1
ATOM 1660 O O . VAL A 1 206 ? -8.891 19.547 -5.602 1 97.94 206 VAL A O 1
ATOM 1663 N N . ASP A 1 207 ? -9.32 21.5 -4.625 1 97.19 207 ASP A N 1
ATOM 1664 C CA . ASP A 1 207 ? -9.664 22.188 -5.863 1 97.19 207 ASP A CA 1
ATOM 1665 C C . ASP A 1 207 ? -8.445 22.328 -6.773 1 97.19 207 ASP A C 1
ATOM 1667 O O . ASP A 1 207 ? -8.578 22.516 -7.98 1 97.19 207 ASP A O 1
ATOM 1671 N N . SER A 1 208 ? -7.27 22.281 -6.203 1 96.62 208 SER A N 1
ATOM 1672 C CA . SER A 1 208 ? -6.059 22.453 -7 1 96.62 208 SER A CA 1
ATOM 1673 C C . SER A 1 208 ? -5.871 21.297 -7.973 1 96.62 208 SER A C 1
ATOM 1675 O O . SER A 1 208 ? -5.207 21.438 -9 1 96.62 208 SER A O 1
ATOM 1677 N N . GLY A 1 209 ? -6.398 20.078 -7.59 1 94.38 209 GLY A N 1
ATOM 1678 C CA . GLY A 1 209 ? -6.23 18.906 -8.422 1 94.38 209 GLY A CA 1
ATOM 1679 C C . GLY A 1 209 ? -4.832 18.328 -8.359 1 94.38 209 GLY A C 1
ATOM 1680 O O . GLY A 1 209 ? -4.496 17.422 -9.133 1 94.38 209 GLY A O 1
ATOM 1681 N N . LEU A 1 210 ? -4.008 18.797 -7.445 1 95.62 210 LEU A N 1
ATOM 1682 C CA . LEU A 1 210 ? -2.629 18.344 -7.336 1 95.62 210 LEU A CA 1
ATOM 1683 C C . LEU A 1 210 ? -2.562 16.984 -6.641 1 95.62 210 LEU A C 1
ATOM 1685 O O . LEU A 1 210 ? -3.529 16.562 -6 1 95.62 210 LEU A O 1
ATOM 1689 N N . ASP A 1 211 ? -1.449 16.266 -6.773 1 95.44 211 ASP A N 1
ATOM 1690 C CA . ASP A 1 211 ? -1.348 14.875 -6.316 1 95.44 211 ASP A CA 1
ATOM 1691 C C . ASP A 1 211 ? -1.062 14.812 -4.816 1 95.44 211 ASP A C 1
ATOM 1693 O O . ASP A 1 211 ? -1.736 14.094 -4.082 1 95.44 211 ASP A O 1
ATOM 1697 N N . ILE A 1 212 ? -0.001 15.484 -4.414 1 97.75 212 ILE A N 1
ATOM 1698 C CA . ILE A 1 212 ? 0.478 15.492 -3.035 1 97.75 212 ILE A CA 1
ATOM 1699 C C . ILE A 1 212 ? 0.807 16.922 -2.607 1 97.75 212 ILE A C 1
ATOM 1701 O O . ILE A 1 212 ? 1.559 17.625 -3.289 1 97.75 212 ILE A O 1
ATOM 1705 N N . VAL A 1 213 ? 0.203 17.359 -1.47 1 98.75 213 VAL A N 1
ATOM 1706 C CA . VAL A 1 213 ? 0.359 18.766 -1.075 1 98.75 213 VAL A CA 1
ATOM 1707 C C . VAL A 1 213 ? 0.584 18.844 0.432 1 98.75 213 VAL A C 1
ATOM 1709 O O . VAL A 1 213 ? -0.098 18.172 1.209 1 98.75 213 VAL A O 1
ATOM 1712 N N . GLU A 1 214 ? 1.496 19.641 0.832 1 98.75 214 GLU A N 1
ATOM 1713 C CA . GLU A 1 214 ? 1.737 19.969 2.236 1 98.75 214 GLU A CA 1
ATOM 1714 C C . GLU A 1 214 ? 1.745 21.469 2.473 1 98.75 214 GLU A C 1
ATOM 1716 O O . GLU A 1 214 ? 2.578 22.188 1.912 1 98.75 214 GLU A O 1
ATOM 1721 N N . PRO A 1 215 ? 0.867 21.984 3.314 1 98.81 215 PRO A N 1
ATOM 1722 C CA . PRO A 1 215 ? 1.019 23.375 3.744 1 98.81 215 PRO A CA 1
ATOM 1723 C C . PRO A 1 215 ? 2.172 23.578 4.727 1 98.81 215 PRO A C 1
ATOM 1725 O O . PRO A 1 215 ? 2.646 22.594 5.324 1 98.81 215 PRO A O 1
ATOM 1728 N N . MET A 1 216 ? 2.637 24.828 4.906 1 98.62 216 MET A N 1
ATOM 1729 C CA . MET A 1 216 ? 3.764 25.078 5.805 1 98.62 216 MET A CA 1
ATOM 1730 C C . MET A 1 216 ? 3.32 25.016 7.262 1 98.62 216 MET A C 1
ATOM 1732 O O . MET A 1 216 ? 2.412 25.75 7.668 1 98.62 216 MET A O 1
ATOM 1736 N N . CYS A 1 217 ? 3.877 24.188 7.992 1 98.56 217 CYS A N 1
ATOM 1737 C CA . CYS A 1 217 ? 3.598 24.047 9.414 1 98.56 217 CYS A CA 1
ATOM 1738 C C . CYS A 1 217 ? 4.582 24.875 10.242 1 98.56 217 CYS A C 1
ATOM 1740 O O . CYS A 1 217 ? 5.797 24.719 10.109 1 98.56 217 CYS A O 1
ATOM 1742 N N . VAL A 1 218 ? 4.078 25.656 11.125 1 98.06 218 VAL A N 1
ATOM 1743 C CA . VAL A 1 218 ? 4.926 26.547 11.914 1 98.06 218 VAL A CA 1
ATOM 1744 C C . VAL A 1 218 ? 4.617 26.359 13.398 1 98.06 218 VAL A C 1
ATOM 1746 O O . VAL A 1 218 ? 3.621 25.734 13.766 1 98.06 218 VAL A O 1
ATOM 1749 N N . ARG A 1 219 ? 5.469 26.781 14.18 1 96.56 219 ARG A N 1
ATOM 1750 C CA . ARG A 1 219 ? 5.297 26.891 15.625 1 96.56 219 ARG A CA 1
ATOM 1751 C C . ARG A 1 219 ? 5.605 28.297 16.109 1 96.56 219 ARG A C 1
ATOM 1753 O O . ARG A 1 219 ? 6.539 28.938 15.625 1 96.56 219 ARG A O 1
ATOM 1760 N N . MET A 1 220 ? 4.859 28.688 17 1 94.12 220 MET A N 1
ATOM 1761 C CA . MET A 1 220 ? 5.086 30.016 17.547 1 94.12 220 MET A CA 1
ATOM 1762 C C . MET A 1 220 ? 6.324 30.047 18.438 1 94.12 220 MET A C 1
ATOM 1764 O O . MET A 1 220 ? 6.566 29.109 19.203 1 94.12 220 MET A O 1
ATOM 1768 N N . LYS A 1 221 ? 7.02 31.094 18.359 1 92.44 221 LYS A N 1
ATOM 1769 C CA . LYS A 1 221 ? 8.133 31.297 19.281 1 92.44 221 LYS A CA 1
ATOM 1770 C C . LYS A 1 221 ? 7.641 31.641 20.688 1 92.44 221 LYS A C 1
ATOM 1772 O O . LYS A 1 221 ? 6.473 31.984 20.859 1 92.44 221 LYS A O 1
ATOM 1777 N N . ALA A 1 222 ? 8.578 31.547 21.547 1 89.75 222 ALA A N 1
ATOM 1778 C CA . ALA A 1 222 ? 8.234 31.797 22.953 1 89.75 222 ALA A CA 1
ATOM 1779 C C . ALA A 1 222 ? 7.727 33.219 23.141 1 89.75 222 ALA A C 1
ATOM 1781 O O . ALA A 1 222 ? 6.902 33.5 24.016 1 89.75 222 ALA A O 1
ATOM 1782 N N . ASN A 1 223 ? 8.18 34.125 22.297 1 89.75 223 ASN A N 1
ATOM 1783 C CA . ASN A 1 223 ? 7.789 35.5 22.406 1 89.75 223 ASN A CA 1
ATOM 1784 C C . ASN A 1 223 ? 6.355 35.719 21.938 1 89.75 223 ASN A C 1
ATOM 1786 O O . ASN A 1 223 ? 5.805 36.812 22.094 1 89.75 223 ASN A O 1
ATOM 1790 N N . GLY A 1 224 ? 5.727 34.75 21.312 1 85.19 224 GLY A N 1
ATOM 1791 C CA . GLY A 1 224 ? 4.328 34.75 20.922 1 85.19 224 GLY A CA 1
ATOM 1792 C C . GLY A 1 224 ? 4.082 35.594 19.672 1 85.19 224 GLY A C 1
ATOM 1793 O O . GLY A 1 224 ? 2.939 35.719 19.219 1 85.19 224 GLY A O 1
ATOM 1794 N N . LYS A 1 225 ? 5.035 36.188 19.125 1 88.56 225 LYS A N 1
ATOM 1795 C CA . LYS A 1 225 ? 4.844 37.125 18 1 88.56 225 LYS A CA 1
ATOM 1796 C C . LYS A 1 225 ? 5.355 36.5 16.703 1 88.56 225 LYS A C 1
ATOM 1798 O O . LYS A 1 225 ? 4.711 36.625 15.656 1 88.56 225 LYS A O 1
ATOM 1803 N N . ASP A 1 226 ? 6.395 35.75 16.828 1 92.5 226 ASP A N 1
ATOM 1804 C CA . ASP A 1 226 ? 7.02 35.188 15.625 1 92.5 226 ASP A CA 1
ATOM 1805 C C . ASP A 1 226 ? 6.895 33.656 15.609 1 92.5 226 ASP A C 1
ATOM 1807 O O . ASP A 1 226 ? 6.609 33.031 16.641 1 92.5 226 ASP A O 1
ATOM 1811 N N . TRP A 1 227 ? 6.887 33.156 14.359 1 95.31 227 TRP A N 1
ATOM 1812 C CA . TRP A 1 227 ? 6.859 31.703 14.211 1 95.31 227 TRP A CA 1
ATOM 1813 C C . TRP A 1 227 ? 8.109 31.219 13.492 1 95.31 227 TRP A C 1
ATOM 1815 O O . TRP A 1 227 ? 8.875 32 12.938 1 95.31 227 TRP A O 1
ATOM 1825 N N . TYR A 1 228 ? 8.461 30 13.617 1 96.12 228 TYR A N 1
ATOM 1826 C CA . TYR A 1 228 ? 9.477 29.328 12.812 1 96.12 228 TYR A CA 1
ATOM 1827 C C . TYR A 1 228 ? 8.906 28.078 12.141 1 96.12 228 TYR A C 1
ATOM 1829 O O . TYR A 1 228 ? 7.906 27.531 12.602 1 96.12 228 TYR A O 1
ATOM 1837 N N . GLU A 1 229 ? 9.461 27.766 11.039 1 96.75 229 GLU A N 1
ATOM 1838 C CA . GLU A 1 229 ? 9.031 26.562 10.336 1 96.75 229 GLU A CA 1
ATOM 1839 C C . GLU A 1 229 ? 9.32 25.312 11.156 1 96.75 229 GLU A C 1
ATOM 1841 O O . GLU A 1 229 ? 10.453 25.078 11.578 1 96.75 229 GLU A O 1
ATOM 1846 N N . TYR A 1 230 ? 8.336 24.578 11.383 1 96.62 230 TYR A N 1
ATOM 1847 C CA . TYR A 1 230 ? 8.43 23.422 12.266 1 96.62 230 TYR A CA 1
ATOM 1848 C C . TYR A 1 230 ? 8.734 22.156 11.477 1 96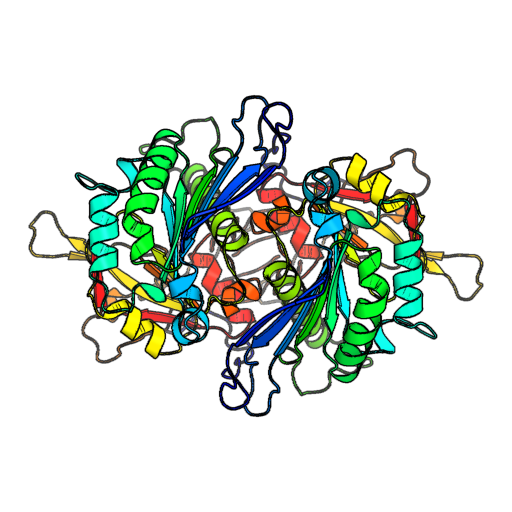.62 230 TYR A C 1
ATOM 1850 O O . TYR A 1 230 ? 9.648 21.391 11.828 1 96.62 230 TYR A O 1
ATOM 1858 N N . ASP A 1 231 ? 8 21.875 10.477 1 95.5 231 ASP A N 1
ATOM 1859 C CA . ASP A 1 231 ? 8.188 20.672 9.672 1 95.5 231 ASP A CA 1
ATOM 1860 C C . ASP A 1 231 ? 9.266 20.891 8.609 1 95.5 231 ASP A C 1
ATOM 1862 O O . ASP A 1 231 ? 8.984 21.422 7.531 1 95.5 231 ASP A O 1
ATOM 1866 N N . LEU A 1 232 ? 10.414 20.359 8.844 1 95.06 232 LEU A N 1
ATOM 1867 C CA . LEU A 1 232 ? 11.562 20.656 7.996 1 95.06 232 LEU A CA 1
ATOM 1868 C C . LEU A 1 232 ? 11.766 19.547 6.965 1 95.06 232 LEU A C 1
ATOM 1870 O O . LEU A 1 232 ? 12.734 19.578 6.199 1 95.06 232 LEU A O 1
ATOM 1874 N N . ASN A 1 233 ? 10.844 18.578 6.957 1 95.5 233 ASN A N 1
ATOM 1875 C CA . ASN A 1 233 ? 10.945 17.5 5.977 1 95.5 233 ASN A CA 1
ATOM 1876 C C . ASN A 1 233 ? 10.461 17.953 4.598 1 95.5 233 ASN A C 1
ATOM 1878 O O . ASN A 1 233 ? 10.672 17.25 3.605 1 95.5 233 ASN A O 1
ATOM 1882 N N . ALA A 1 234 ? 9.883 19.109 4.555 1 96.88 234 ALA A N 1
ATOM 1883 C CA . ALA A 1 234 ? 9.414 19.656 3.287 1 96.88 234 ALA A CA 1
ATOM 1884 C C . ALA A 1 234 ? 10.516 20.469 2.609 1 96.88 234 ALA A C 1
ATOM 1886 O O . ALA A 1 234 ? 10.859 21.562 3.062 1 96.88 234 ALA A O 1
ATOM 1887 N N . TRP A 1 235 ? 11.055 19.969 1.535 1 96.69 235 TRP A N 1
ATOM 1888 C CA . TRP A 1 235 ? 12.172 20.656 0.895 1 96.69 235 TRP A CA 1
ATOM 1889 C C . TRP A 1 235 ? 12.289 20.25 -0.573 1 96.69 235 TRP A C 1
ATOM 1891 O O . TRP A 1 235 ? 11.672 19.266 -1.007 1 96.69 235 TRP A O 1
ATOM 1901 N N . VAL A 1 236 ? 13 21.078 -1.331 1 96.12 236 VAL A N 1
ATOM 1902 C CA . VAL A 1 236 ? 13.422 20.797 -2.699 1 96.12 236 VAL A CA 1
ATOM 1903 C C . VAL A 1 236 ? 14.922 21.062 -2.842 1 96.12 236 VAL A C 1
ATOM 1905 O O . VAL A 1 236 ? 15.445 22 -2.256 1 96.12 236 VAL A O 1
ATOM 1908 N N . GLY A 1 237 ? 15.586 20.172 -3.506 1 94.75 237 GLY A N 1
ATOM 1909 C CA . GLY A 1 237 ? 17 20.391 -3.727 1 94.75 237 GLY A CA 1
ATOM 1910 C C . GLY A 1 237 ? 17.844 19.156 -3.492 1 94.75 237 GLY A C 1
ATOM 1911 O O . GLY A 1 237 ? 17.391 18.031 -3.707 1 94.75 237 GLY A O 1
ATOM 1912 N N . SER A 1 238 ? 19.109 19.391 -3.045 1 93.12 238 SER A N 1
ATOM 1913 C CA . SER A 1 238 ? 20.062 18.297 -2.973 1 93.12 238 SER A CA 1
ATOM 1914 C C . SER A 1 238 ? 20.469 18 -1.529 1 93.12 238 SER A C 1
ATOM 1916 O O . SER A 1 238 ? 20.656 18.922 -0.732 1 93.12 238 SER A O 1
ATOM 1918 N N . ARG A 1 239 ? 20.562 16.766 -1.264 1 93.5 239 ARG A N 1
ATOM 1919 C CA . ARG A 1 239 ? 20.984 16.25 0.036 1 93.5 239 ARG A CA 1
ATOM 1920 C C . ARG A 1 239 ? 22.391 15.641 -0.045 1 93.5 239 ARG A C 1
ATOM 1922 O O . ARG A 1 239 ? 22.859 15.289 -1.131 1 93.5 239 ARG A O 1
ATOM 1929 N N . LYS A 1 240 ? 22.984 15.516 1.084 1 91.81 240 LYS A N 1
ATOM 1930 C CA . LYS A 1 240 ? 24.266 14.828 1.146 1 91.81 240 LYS A CA 1
ATOM 1931 C C . LYS A 1 240 ? 24.125 13.359 0.782 1 91.81 240 LYS A C 1
ATOM 1933 O O . LYS A 1 240 ? 23.125 12.719 1.126 1 91.81 240 LYS A O 1
ATOM 1938 N N . VAL A 1 241 ? 25.156 12.859 0.122 1 89.12 241 VAL A N 1
ATOM 1939 C CA . VAL A 1 241 ? 25.141 11.469 -0.32 1 89.12 241 VAL A CA 1
ATOM 1940 C C . VAL A 1 241 ? 26.219 10.68 0.425 1 89.12 241 VAL A C 1
ATOM 1942 O O . VAL A 1 241 ? 27.328 11.172 0.625 1 89.12 241 VAL A O 1
ATOM 1945 N N . ARG A 1 242 ? 25.859 9.539 0.771 1 85.88 242 ARG A N 1
ATOM 1946 C CA . ARG A 1 242 ? 26.828 8.656 1.423 1 85.88 242 ARG A CA 1
ATOM 1947 C C . ARG A 1 242 ? 27.844 8.133 0.425 1 85.88 242 ARG A C 1
ATOM 1949 O O . ARG A 1 242 ? 27.484 7.566 -0.609 1 85.88 242 ARG A O 1
ATOM 1956 N N . ARG A 1 243 ? 29.156 8.281 0.663 1 77.56 243 ARG A N 1
ATOM 1957 C CA . ARG A 1 243 ? 30.219 7.934 -0.277 1 77.56 243 ARG A CA 1
ATOM 1958 C C . ARG A 1 243 ? 30.484 6.434 -0.269 1 77.56 243 ARG A C 1
ATOM 1960 O O . ARG A 1 243 ? 30.891 5.867 -1.282 1 77.56 243 ARG A O 1
ATOM 1967 N N . SER A 1 244 ? 30.297 5.844 0.943 1 73.62 244 SER A N 1
ATOM 1968 C CA . SER A 1 244 ? 30.547 4.406 1.04 1 73.62 244 SER A CA 1
ATOM 1969 C C . SER A 1 244 ? 29.5 3.727 1.921 1 73.62 244 SER A C 1
ATOM 1971 O O . SER A 1 244 ? 29.125 4.258 2.967 1 73.62 244 SER A O 1
ATOM 1973 N N . SER A 1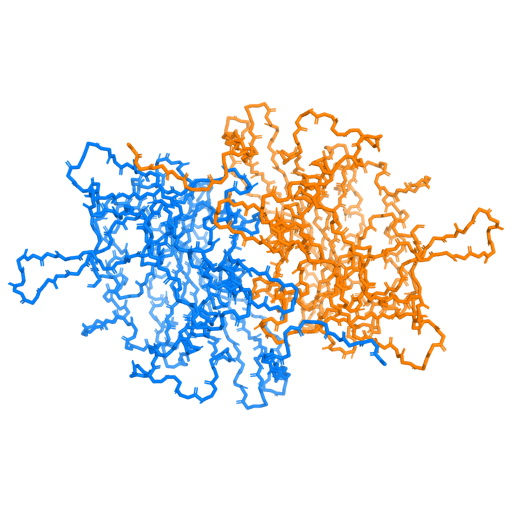 245 ? 29.078 2.574 1.44 1 67.44 245 SER A N 1
ATOM 1974 C CA . SER A 1 245 ? 28.109 1.804 2.211 1 67.44 245 SER A CA 1
ATOM 1975 C C . SER A 1 245 ? 28.672 1.392 3.564 1 67.44 245 SER A C 1
ATOM 1977 O O . SER A 1 245 ? 27.922 1.062 4.484 1 67.44 245 SER A O 1
ATOM 1979 N N . ARG A 1 246 ? 29.984 1.496 3.709 1 65.44 246 ARG A N 1
ATOM 1980 C CA . ARG A 1 246 ? 30.656 1.091 4.938 1 65.44 246 ARG A CA 1
ATOM 1981 C C . ARG A 1 246 ? 30.719 2.242 5.934 1 65.44 246 ARG A C 1
ATOM 1983 O O . ARG A 1 246 ? 31.109 2.053 7.09 1 65.44 246 ARG A O 1
ATOM 1990 N N . ASP A 1 247 ? 30.25 3.398 5.355 1 76.81 247 ASP A N 1
ATOM 1991 C CA . ASP A 1 247 ? 30.25 4.559 6.246 1 76.81 247 ASP A CA 1
ATOM 1992 C C . ASP A 1 247 ? 29.047 4.539 7.18 1 76.81 247 ASP A C 1
ATOM 1994 O O . ASP A 1 247 ? 28.031 5.176 6.898 1 76.81 247 ASP A O 1
ATOM 1998 N N . SER A 1 248 ? 29.203 3.832 8.227 1 67.56 248 SER A N 1
ATOM 1999 C CA . SER A 1 248 ? 28.094 3.66 9.172 1 67.56 248 SER A CA 1
ATOM 2000 C C . SER A 1 248 ? 27.844 4.938 9.969 1 67.56 248 SER A C 1
ATOM 2002 O O . SER A 1 248 ? 26.812 5.07 10.633 1 67.56 248 SER A O 1
ATOM 2004 N N . SER A 1 249 ? 28.734 5.945 9.789 1 71.62 249 SER A N 1
ATOM 2005 C CA . SER A 1 249 ? 28.625 7.176 10.57 1 71.62 249 SER A CA 1
ATOM 2006 C C . SER A 1 249 ? 27.984 8.289 9.766 1 71.62 249 SER A C 1
ATOM 2008 O O . SER A 1 249 ? 27.781 9.398 10.266 1 71.62 249 SER A O 1
ATOM 2010 N N . PHE A 1 250 ? 27.609 7.906 8.57 1 83.31 250 PHE A N 1
ATOM 2011 C CA . PHE A 1 250 ? 27.062 8.938 7.699 1 83.31 250 PHE A CA 1
ATOM 2012 C C . PHE A 1 250 ? 25.734 9.453 8.234 1 83.31 250 PHE A C 1
ATOM 2014 O O . PHE A 1 250 ? 24.844 8.664 8.586 1 83.31 250 PHE A O 1
ATOM 2021 N N . VAL A 1 251 ? 25.594 10.727 8.344 1 78.81 251 VAL A N 1
ATOM 2022 C CA . VAL A 1 251 ? 24.344 11.375 8.727 1 78.81 251 VAL A CA 1
ATOM 2023 C C . VAL A 1 251 ? 23.781 12.156 7.535 1 78.81 251 VAL A C 1
ATOM 2025 O O . VAL A 1 251 ? 24.438 13.078 7.027 1 78.81 251 VAL A O 1
ATOM 2028 N N . PRO A 1 252 ? 22.625 11.703 7.125 1 86.44 252 PRO A N 1
ATOM 2029 C CA . PRO A 1 252 ? 22.031 12.477 6.031 1 86.44 252 PRO A CA 1
ATOM 2030 C C . PRO A 1 252 ? 21.828 13.945 6.402 1 86.44 252 PRO A C 1
ATOM 2032 O O . PRO A 1 252 ? 21.656 14.266 7.578 1 86.44 252 PRO A O 1
ATOM 2035 N N . GLY A 1 253 ? 21.891 14.789 5.469 1 88.75 253 GLY A N 1
ATOM 2036 C CA . GLY A 1 253 ? 21.75 16.219 5.691 1 88.75 253 GLY A CA 1
ATOM 2037 C C . GLY A 1 253 ? 21.625 17.016 4.406 1 88.75 253 GLY A C 1
ATOM 2038 O O . GLY A 1 253 ? 21.656 16.438 3.312 1 88.75 253 GLY A O 1
ATOM 2039 N N . ASP A 1 254 ? 21.562 18.25 4.621 1 92.06 254 ASP A N 1
ATOM 2040 C CA . ASP A 1 254 ? 21.312 19.156 3.504 1 92.06 254 ASP A CA 1
ATOM 2041 C C . ASP A 1 254 ? 22.609 19.5 2.779 1 92.06 254 ASP A C 1
ATOM 2043 O O . ASP A 1 254 ? 23.656 19.703 3.414 1 92.06 254 ASP A O 1
ATOM 2047 N N . LEU A 1 255 ? 22.625 19.5 1.518 1 92.62 255 LEU A N 1
ATOM 2048 C CA . LEU A 1 255 ? 23.672 20.094 0.701 1 92.62 255 LEU A CA 1
ATOM 2049 C C . LEU A 1 255 ? 23.234 21.438 0.146 1 92.62 255 LEU A C 1
ATOM 2051 O O . LEU A 1 255 ? 23.656 22.484 0.646 1 92.62 255 LEU A O 1
ATOM 2055 N N . ASN A 1 256 ? 22.266 21.484 -0.753 1 93 256 ASN A N 1
ATOM 2056 C CA . ASN A 1 256 ? 21.609 22.672 -1.303 1 93 256 ASN A CA 1
ATOM 2057 C C . ASN A 1 256 ? 20.094 22.484 -1.35 1 93 256 ASN A C 1
ATOM 2059 O O . ASN A 1 256 ? 19.531 22.062 -2.367 1 93 256 ASN A O 1
ATOM 2063 N N . VAL A 1 257 ? 19.5 22.906 -0.176 1 94.44 257 VAL A N 1
ATOM 2064 C CA . VAL A 1 257 ? 18.062 22.641 -0.047 1 94.44 257 VAL A CA 1
ATOM 2065 C C . VAL A 1 257 ? 17.328 23.953 0.23 1 94.44 257 VAL A C 1
ATOM 2067 O O . VAL A 1 257 ? 17.844 24.828 0.924 1 94.44 257 VAL A O 1
ATOM 2070 N N . LYS A 1 258 ? 16.203 24.094 -0.387 1 95.81 258 LYS A N 1
ATOM 2071 C CA . LYS A 1 258 ? 15.25 25.141 -0.038 1 95.81 258 LYS A CA 1
ATOM 2072 C C . LYS A 1 258 ? 14.031 24.562 0.671 1 95.81 258 LYS A C 1
ATOM 2074 O O . LYS A 1 258 ? 13.492 23.531 0.251 1 95.81 258 LYS A O 1
ATOM 2079 N N . ARG A 1 259 ? 13.688 25.188 1.695 1 95.62 259 ARG A N 1
ATOM 2080 C CA . ARG A 1 259 ? 12.484 24.797 2.426 1 95.62 259 ARG A CA 1
ATOM 2081 C C . ARG A 1 259 ? 11.352 25.797 2.186 1 95.62 259 ARG A C 1
ATOM 2083 O O . ARG A 1 259 ? 11.539 26.797 1.485 1 95.62 259 ARG A O 1
ATOM 2090 N N . MET A 1 260 ? 10.156 25.5 2.773 1 95.94 260 MET A N 1
ATOM 2091 C CA . MET A 1 260 ? 8.961 26.281 2.473 1 95.94 260 MET A CA 1
ATOM 2092 C C . MET A 1 260 ? 9.133 27.734 2.895 1 95.94 260 MET A C 1
ATOM 2094 O O . MET A 1 260 ? 8.648 28.641 2.219 1 95.94 260 MET A O 1
ATOM 2098 N N . LYS A 1 261 ? 9.828 27.922 3.967 1 96.69 261 LYS A N 1
ATOM 2099 C CA . LYS A 1 261 ? 10.031 29.281 4.492 1 96.69 261 LYS A CA 1
ATOM 2100 C C . LYS A 1 261 ? 10.703 30.172 3.455 1 96.69 261 LYS A C 1
ATOM 2102 O O . LYS A 1 261 ? 10.406 31.375 3.377 1 96.69 261 LYS A O 1
ATOM 2107 N N . GLN A 1 262 ? 11.594 29.625 2.662 1 96.12 262 GLN A N 1
ATOM 2108 C CA . GLN A 1 262 ? 12.336 30.391 1.665 1 96.12 262 GLN A CA 1
ATOM 2109 C C . GLN A 1 262 ? 11.438 30.812 0.509 1 96.12 262 GLN A C 1
ATOM 2111 O O . GLN A 1 262 ? 11.805 31.688 -0.291 1 96.12 262 GLN A O 1
ATOM 2116 N N . PHE A 1 263 ? 10.281 30.188 0.397 1 96.38 263 PHE A N 1
ATOM 2117 C CA . PHE A 1 263 ? 9.328 30.531 -0.646 1 96.38 263 PHE A CA 1
ATOM 2118 C C . PHE A 1 263 ? 8.203 31.391 -0.082 1 96.38 263 PHE A C 1
ATOM 2120 O O . PHE A 1 263 ? 7.344 31.859 -0.828 1 96.38 263 PHE A O 1
ATOM 2127 N N . HIS A 1 264 ? 8.148 31.531 1.226 1 97.31 264 HIS A N 1
ATOM 2128 C CA . HIS A 1 264 ? 7.086 32.281 1.879 1 97.31 264 HIS A CA 1
ATOM 2129 C C . HIS A 1 264 ? 7.113 33.75 1.457 1 97.31 264 HIS A C 1
ATOM 2131 O O . HIS A 1 264 ? 8.18 34.375 1.39 1 97.31 264 HIS A O 1
ATOM 2137 N N . GLY A 1 265 ? 5.914 34.312 1.271 1 96.75 265 GLY A N 1
ATOM 2138 C CA . GLY A 1 265 ? 5.816 35.719 0.816 1 96.75 265 GLY A CA 1
ATOM 2139 C C . GLY A 1 265 ? 5.852 35.844 -0.694 1 96.75 265 GLY A C 1
ATOM 2140 O O . GLY A 1 265 ? 5.566 36.906 -1.234 1 96.75 265 GLY A O 1
ATOM 2141 N N . GLY A 1 266 ? 6.219 34.75 -1.349 1 94.88 266 GLY A N 1
ATOM 2142 C CA . GLY A 1 266 ? 6.223 34.75 -2.803 1 94.88 266 GLY A CA 1
ATOM 2143 C C . GLY A 1 266 ? 4.832 34.75 -3.406 1 94.88 266 GLY A C 1
ATOM 2144 O O . GLY A 1 266 ? 3.846 34.562 -2.693 1 94.88 266 GLY A O 1
ATOM 2145 N N . LYS A 1 267 ? 4.738 34.875 -4.723 1 94.62 267 LYS A N 1
ATOM 2146 C CA . LYS A 1 267 ? 3.469 35 -5.434 1 94.62 267 LYS A CA 1
ATOM 2147 C C . LYS A 1 267 ? 2.861 33.625 -5.703 1 94.62 267 LYS A C 1
ATOM 2149 O O . LYS A 1 267 ? 1.653 33.5 -5.914 1 94.62 267 LYS A O 1
ATOM 2154 N N . ASP A 1 268 ? 3.688 32.625 -5.648 1 94.25 268 ASP A N 1
ATOM 2155 C CA . ASP A 1 268 ? 3.215 31.281 -6.016 1 94.25 268 ASP A CA 1
ATOM 2156 C C . ASP A 1 268 ? 2.443 30.641 -4.867 1 94.25 268 ASP A C 1
ATOM 2158 O O . ASP A 1 268 ? 2.922 30.609 -3.73 1 94.25 268 ASP A O 1
ATOM 2162 N N . THR A 1 269 ? 1.286 30.141 -5.164 1 96.19 269 THR A N 1
ATOM 2163 C CA . THR A 1 269 ? 0.493 29.422 -4.176 1 96.19 269 THR A CA 1
ATOM 2164 C C . THR A 1 269 ? 1.113 28.047 -3.873 1 96.19 269 THR A C 1
ATOM 2166 O O . THR A 1 269 ? 1.122 27.609 -2.723 1 96.19 269 THR A O 1
ATOM 2169 N N . PHE A 1 270 ? 1.554 27.422 -4.918 1 97.5 270 PHE A N 1
ATOM 2170 C CA . PHE A 1 270 ? 2.164 26.094 -4.82 1 97.5 270 PHE A CA 1
ATOM 2171 C C . PHE A 1 270 ? 3.605 26.125 -5.309 1 97.5 270 PHE A C 1
ATOM 2173 O O . PHE A 1 270 ? 3.914 26.797 -6.301 1 97.5 270 PHE A O 1
ATOM 2180 N N . VAL A 1 271 ? 4.508 25.5 -4.652 1 96.19 271 VAL A N 1
ATOM 2181 C CA . VAL A 1 271 ? 5.902 25.359 -5.059 1 96.19 271 VAL A CA 1
ATOM 2182 C C . VAL A 1 271 ? 6.285 23.891 -5.102 1 96.19 271 VAL A C 1
ATOM 2184 O O . VAL A 1 271 ? 5.777 23.078 -4.312 1 96.19 271 VAL A O 1
ATOM 2187 N N . PRO A 1 272 ? 7.113 23.484 -6.004 1 94 272 PRO A N 1
ATOM 2188 C CA . PRO A 1 272 ? 7.496 22.062 -6.09 1 94 272 PRO A CA 1
ATOM 2189 C C . PRO A 1 272 ? 8.328 21.609 -4.898 1 94 272 PRO A C 1
ATOM 2191 O O . PRO A 1 272 ? 9.141 22.375 -4.375 1 94 272 PRO A O 1
ATOM 2194 N N . LEU A 1 273 ? 8.109 20.438 -4.492 1 96.5 273 LEU A N 1
ATOM 2195 C CA . LEU A 1 273 ? 8.867 19.812 -3.41 1 96.5 273 LEU A CA 1
ATOM 2196 C C . LEU A 1 273 ? 9.406 18.453 -3.836 1 96.5 273 LEU A C 1
ATOM 2198 O O . LEU A 1 273 ? 8.781 17.75 -4.645 1 96.5 273 LEU A O 1
ATOM 2202 N N . ASP A 1 274 ? 10.562 18.047 -3.297 1 96.06 274 ASP A N 1
ATOM 2203 C CA . ASP A 1 274 ? 11.125 16.719 -3.48 1 96.06 274 ASP A CA 1
ATOM 2204 C C . ASP A 1 274 ? 10.805 15.82 -2.289 1 96.06 274 ASP A C 1
ATOM 2206 O O . ASP A 1 274 ? 10.93 14.594 -2.375 1 96.06 274 ASP A O 1
ATOM 2210 N N . SER A 1 275 ? 10.438 16.391 -1.221 1 96.88 275 SER A N 1
ATOM 2211 C CA . SER A 1 275 ? 10.086 15.711 0.02 1 96.88 275 SER A CA 1
ATOM 2212 C C . SER A 1 275 ? 9.016 16.469 0.79 1 96.88 275 SER A C 1
ATOM 2214 O O . SER A 1 275 ? 8.914 17.703 0.676 1 96.88 275 SER A O 1
ATOM 2216 N N . VAL A 1 276 ? 8.234 15.703 1.562 1 98.12 276 VAL A N 1
ATOM 2217 C CA . VAL A 1 276 ? 7.168 16.328 2.346 1 98.12 276 VAL A CA 1
ATOM 2218 C C . VAL A 1 276 ? 7.23 15.82 3.787 1 98.12 276 VAL A C 1
ATOM 2220 O O . VAL A 1 276 ? 7.84 14.781 4.062 1 98.12 276 VAL A O 1
ATOM 2223 N N . GLY A 1 277 ? 6.605 16.594 4.664 1 97.31 277 GLY A N 1
ATOM 2224 C CA . GLY A 1 277 ? 6.391 16.156 6.035 1 97.31 277 GLY A CA 1
ATOM 2225 C C . GLY A 1 277 ? 5 15.602 6.277 1 97.31 277 GLY A C 1
ATOM 2226 O O . GLY A 1 277 ? 4.234 15.406 5.336 1 97.31 277 GLY A O 1
ATOM 2227 N N . GLY A 1 278 ? 4.719 15.32 7.574 1 96.5 278 GLY A N 1
ATOM 2228 C CA . GLY A 1 278 ? 3.494 14.594 7.871 1 96.5 278 GLY A CA 1
ATOM 2229 C C . GLY A 1 278 ? 2.545 15.367 8.773 1 96.5 278 GLY A C 1
ATOM 2230 O O . GLY A 1 278 ? 1.519 14.836 9.203 1 96.5 278 GLY A O 1
ATOM 2231 N N . THR A 1 279 ? 2.83 16.672 9.102 1 97.62 279 THR A N 1
ATOM 2232 C CA . THR A 1 279 ? 1.959 17.422 10 1 97.62 279 THR A CA 1
ATOM 2233 C C . THR A 1 279 ? 0.557 17.547 9.414 1 97.62 279 THR A C 1
ATOM 2235 O O . THR A 1 279 ? -0.432 17.234 10.078 1 97.62 279 THR A O 1
ATOM 2238 N N . MET A 1 280 ? 0.438 18.031 8.312 1 98.62 280 MET A N 1
ATOM 2239 C CA . MET A 1 280 ? -0.723 17.984 7.43 1 98.62 280 MET A CA 1
ATOM 2240 C C . MET A 1 280 ? -0.303 17.656 6 1 98.62 280 MET A C 1
ATOM 2242 O O . MET A 1 280 ? 0.5 18.375 5.402 1 98.62 280 MET A O 1
ATOM 2246 N N . LEU A 1 281 ? -0.803 16.562 5.504 1 98.88 281 LEU A N 1
ATOM 2247 C CA . LEU A 1 281 ? -0.399 16.062 4.191 1 98.88 281 LEU A CA 1
ATOM 2248 C C . LEU A 1 281 ? -1.604 15.562 3.404 1 98.88 281 LEU A C 1
ATOM 2250 O O . LEU A 1 281 ? -2.301 14.648 3.844 1 98.88 281 LEU A O 1
ATOM 2254 N N . TYR A 1 282 ? -1.812 16.25 2.303 1 98.88 282 TYR A N 1
ATOM 2255 C CA . TYR A 1 282 ? -2.846 15.82 1.368 1 98.88 282 TYR A CA 1
ATOM 2256 C C . TYR A 1 282 ? -2.275 14.867 0.323 1 98.88 282 TYR A C 1
ATOM 2258 O O . TYR A 1 282 ? -1.208 15.117 -0.24 1 98.88 282 TYR A O 1
ATOM 2266 N N . VAL A 1 283 ? -2.996 13.805 0.033 1 98.69 283 VAL A N 1
ATOM 2267 C CA . VAL A 1 283 ? -2.648 12.859 -1.019 1 98.69 283 VAL A CA 1
ATOM 2268 C C . VAL A 1 283 ? -3.9 12.469 -1.803 1 98.69 283 VAL A C 1
ATOM 2270 O O . VAL A 1 283 ? -4.891 12.023 -1.221 1 98.69 283 VAL A O 1
ATOM 2273 N N . ASN A 1 284 ? -3.859 12.75 -3.121 1 96.81 284 ASN A N 1
ATOM 2274 C CA . ASN A 1 284 ? -4.879 12.109 -3.945 1 96.81 284 ASN A CA 1
ATOM 2275 C C . ASN A 1 284 ? -4.91 10.594 -3.723 1 96.81 284 ASN A C 1
ATOM 2277 O O . ASN A 1 284 ? -3.871 9.938 -3.768 1 96.81 284 ASN A O 1
ATOM 2281 N N . VAL A 1 285 ? -6.043 10.047 -3.518 1 96.19 285 VAL A N 1
ATOM 2282 C CA . VAL A 1 285 ? -6.141 8.664 -3.059 1 96.19 285 VAL A CA 1
ATOM 2283 C C . VAL A 1 285 ? -5.617 7.723 -4.141 1 96.19 285 VAL A C 1
ATOM 2285 O O . VAL A 1 285 ? -5.145 6.621 -3.838 1 96.19 285 VAL A O 1
ATOM 2288 N N . ASP A 1 286 ? -5.688 8.094 -5.379 1 93.75 286 ASP A N 1
ATOM 2289 C CA . ASP A 1 286 ? -5.199 7.262 -6.477 1 93.75 286 ASP A CA 1
ATOM 2290 C C . ASP A 1 286 ? -3.689 7.047 -6.371 1 93.75 286 ASP A C 1
ATOM 2292 O O . ASP A 1 286 ? -3.168 6.031 -6.844 1 93.75 286 ASP A O 1
ATOM 2296 N N . VAL A 1 287 ? -3.033 8.016 -5.762 1 96.06 287 VAL A N 1
ATOM 2297 C CA . VAL A 1 287 ? -1.604 7.867 -5.512 1 96.06 287 VAL A CA 1
ATOM 2298 C C . VAL A 1 287 ? -1.366 6.695 -4.566 1 96.06 287 VAL A C 1
ATOM 2300 O O . VAL A 1 287 ? -0.569 5.801 -4.863 1 96.06 287 VAL A O 1
ATOM 2303 N N . HIS A 1 288 ? -2.133 6.617 -3.477 1 98.06 288 HIS A N 1
ATOM 2304 C CA . HIS A 1 288 ? -2.014 5.516 -2.527 1 98.06 288 HIS A CA 1
ATOM 2305 C C . HIS A 1 288 ? -2.441 4.195 -3.16 1 98.06 288 HIS A C 1
ATOM 2307 O O . HIS A 1 288 ? -1.788 3.168 -2.965 1 98.06 288 HIS A O 1
ATOM 2313 N N . ARG A 1 289 ? -3.447 4.199 -3.965 1 96.56 289 ARG A N 1
ATOM 2314 C CA . ARG A 1 289 ? -4.008 2.979 -4.535 1 96.56 289 ARG A CA 1
ATOM 2315 C C . ARG A 1 289 ? -3.021 2.322 -5.496 1 96.56 289 ARG A C 1
ATOM 2317 O O . ARG A 1 289 ? -3.164 1.144 -5.832 1 96.56 289 ARG A O 1
ATOM 2324 N N . GLN A 1 290 ? -2.119 3.09 -5.902 1 95.69 290 GLN A N 1
ATOM 2325 C CA . GLN A 1 290 ? -1.153 2.564 -6.859 1 95.69 290 GLN A CA 1
ATOM 2326 C C . GLN A 1 290 ? 0.137 2.139 -6.164 1 95.69 290 GLN A C 1
ATOM 2328 O O . GLN A 1 290 ? 1.143 1.865 -6.824 1 95.69 290 GLN A O 1
ATOM 2333 N N . GLY A 1 291 ? 0.121 2.17 -4.863 1 96.88 291 GLY A N 1
ATOM 2334 C CA . GLY A 1 291 ? 1.217 1.571 -4.117 1 96.88 291 GLY A CA 1
ATOM 2335 C C . GLY A 1 291 ? 2.143 2.596 -3.488 1 96.88 291 GLY A C 1
ATOM 2336 O O . GLY A 1 291 ? 3.162 2.24 -2.895 1 96.88 291 GLY A O 1
ATOM 2337 N N . VAL A 1 292 ? 1.837 3.885 -3.637 1 97.88 292 VAL A N 1
ATOM 2338 C CA . VAL A 1 292 ? 2.623 4.918 -2.975 1 97.88 292 VAL A CA 1
ATOM 2339 C C . VAL A 1 292 ? 2.166 5.07 -1.525 1 97.88 292 VAL A C 1
ATO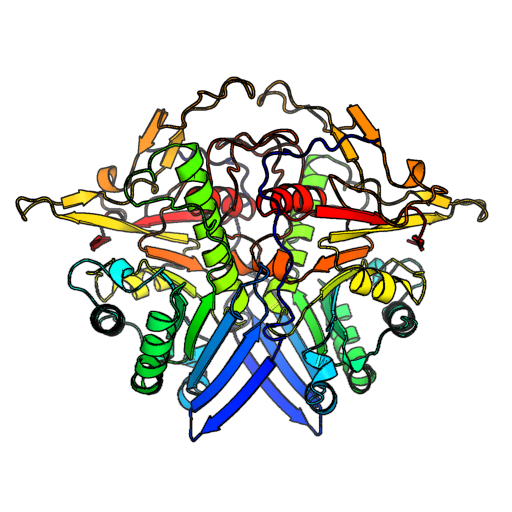M 2341 O O . VAL A 1 292 ? 1.127 5.676 -1.257 1 97.88 292 VAL A O 1
ATOM 2344 N N . LEU A 1 293 ? 2.914 4.457 -0.666 1 98.5 293 LEU A N 1
ATOM 2345 C CA . LEU A 1 293 ? 2.658 4.516 0.769 1 98.5 293 LEU A CA 1
ATOM 2346 C C . LEU A 1 293 ? 3.85 5.117 1.508 1 98.5 293 LEU A C 1
ATOM 2348 O O . LEU A 1 293 ? 4.645 5.852 0.918 1 98.5 293 LEU A O 1
ATOM 2352 N N . PHE A 1 294 ? 3.863 4.961 2.818 1 98.56 294 PHE A N 1
ATOM 2353 C CA . PHE A 1 294 ? 4.988 5.445 3.609 1 98.56 294 PHE A CA 1
ATOM 2354 C C . PHE A 1 294 ? 6.062 4.371 3.74 1 98.56 294 PHE A C 1
ATOM 2356 O O . PHE A 1 294 ? 5.84 3.338 4.375 1 98.56 294 PHE A O 1
ATOM 2363 N N . PRO A 1 295 ? 7.262 4.625 3.104 1 97.88 295 PRO A N 1
ATOM 2364 C CA . PRO A 1 295 ? 8.32 3.617 3.223 1 97.88 295 PRO A CA 1
ATOM 2365 C C . PRO A 1 295 ? 8.656 3.289 4.676 1 97.88 295 PRO A C 1
ATOM 2367 O O . PRO A 1 295 ? 8.758 4.191 5.512 1 97.88 295 PRO A O 1
ATOM 2370 N N . VAL A 1 296 ? 8.898 2.033 4.949 1 95.88 296 VAL A N 1
ATOM 2371 C CA . VAL A 1 296 ? 9.164 1.572 6.309 1 95.88 296 VAL A CA 1
ATOM 2372 C C . VAL A 1 296 ? 10.672 1.396 6.508 1 95.88 296 VAL A C 1
ATOM 2374 O O . VAL A 1 296 ? 11.109 0.812 7.504 1 95.88 296 VAL A O 1
ATOM 2377 N N . HIS A 1 297 ? 11.477 1.781 5.625 1 93.75 297 HIS A N 1
ATOM 2378 C CA . HIS A 1 297 ? 12.93 1.772 5.664 1 93.75 297 HIS A CA 1
ATOM 2379 C C . HIS A 1 297 ? 13.508 2.951 4.887 1 93.75 297 HIS A C 1
ATOM 2381 O O . HIS A 1 297 ? 12.805 3.598 4.113 1 93.75 297 HIS A O 1
ATOM 2387 N N . HIS A 1 298 ? 14.758 3.227 5.156 1 94.19 298 HIS A N 1
ATOM 2388 C CA . HIS A 1 298 ? 15.445 4.219 4.34 1 94.19 298 HIS A CA 1
ATOM 2389 C C . HIS A 1 298 ? 15.625 3.729 2.908 1 94.19 298 HIS A C 1
ATOM 2391 O O . HIS A 1 298 ? 16.312 2.74 2.668 1 94.19 298 HIS A O 1
ATOM 2397 N N . LEU A 1 299 ? 15.047 4.441 1.971 1 95.88 299 LEU A N 1
ATOM 2398 C CA . LEU A 1 299 ? 15.078 4.074 0.56 1 95.88 299 LEU A CA 1
ATOM 2399 C C . LEU A 1 299 ? 16.422 4.438 -0.061 1 95.88 299 LEU A C 1
ATOM 2401 O O . LEU A 1 299 ? 17 3.645 -0.809 1 95.88 299 LEU A O 1
ATOM 2405 N N . ILE A 1 300 ? 16.875 5.641 0.263 1 95.12 300 ILE A N 1
ATOM 2406 C CA . ILE A 1 300 ? 18.031 6.215 -0.401 1 95.12 300 ILE A CA 1
ATOM 2407 C C . ILE A 1 300 ? 19.297 5.531 0.099 1 95.12 300 ILE A C 1
ATOM 2409 O O . ILE A 1 300 ? 19.562 5.488 1.305 1 95.12 300 ILE A O 1
ATOM 2413 N N . GLY A 1 301 ? 20.047 4.969 -0.818 1 91.94 301 GLY A N 1
ATOM 2414 C CA . GLY A 1 301 ? 21.281 4.285 -0.475 1 91.94 301 GLY A CA 1
ATOM 2415 C C . GLY A 1 301 ? 21.078 2.82 -0.139 1 91.94 301 GLY A C 1
ATOM 2416 O O . GLY A 1 301 ? 21.984 2.174 0.408 1 91.94 301 GLY A O 1
ATOM 2417 N N . SER A 1 302 ? 19.922 2.268 -0.456 1 92.06 302 SER A N 1
ATOM 2418 C CA . SER A 1 302 ? 19.641 0.876 -0.123 1 92.06 302 SER A CA 1
ATOM 2419 C C . SER A 1 302 ? 20.5 -0.079 -0.942 1 92.06 302 SER A C 1
ATOM 2421 O O . SER A 1 302 ? 20.703 0.135 -2.137 1 92.06 302 SER A O 1
ATOM 2423 N N . GLU A 1 303 ? 21.016 -1.075 -0.322 1 91.25 303 GLU A N 1
ATOM 2424 C CA . GLU A 1 303 ? 21.672 -2.24 -0.917 1 91.25 303 GLU A CA 1
ATOM 2425 C C . GLU A 1 303 ? 21.062 -3.537 -0.391 1 91.25 303 GLU A C 1
ATOM 2427 O O . GLU A 1 303 ? 20.406 -3.545 0.654 1 91.25 303 GLU A O 1
ATOM 2432 N N . TRP A 1 304 ? 21.234 -4.578 -1.15 1 91.25 304 TRP A N 1
ATOM 2433 C CA . TRP A 1 304 ? 20.688 -5.848 -0.691 1 91.25 304 TRP A CA 1
ATOM 2434 C C . TRP A 1 304 ? 21.141 -6.164 0.727 1 91.25 304 TRP A C 1
ATOM 2436 O O . TRP A 1 304 ? 20.375 -6.68 1.538 1 91.25 304 TRP A O 1
ATOM 2446 N N . SER A 1 305 ? 22.375 -5.805 1.049 1 87.25 305 SER A N 1
ATOM 2447 C CA . SER A 1 305 ? 22.969 -6.238 2.305 1 87.25 305 SER A CA 1
ATOM 2448 C C . SER A 1 305 ? 22.812 -5.18 3.391 1 87.25 305 SER A C 1
ATOM 2450 O O . SER A 1 305 ? 23.219 -5.387 4.535 1 87.25 305 SER A O 1
ATOM 2452 N N . SER A 1 306 ? 22.25 -4.043 3.004 1 86.81 306 SER A N 1
ATOM 2453 C CA . SER A 1 306 ? 22.172 -2.98 4.004 1 86.81 306 SER A CA 1
ATOM 2454 C C . SER A 1 306 ? 21.016 -2.029 3.715 1 86.81 306 SER A C 1
ATOM 2456 O O . SER A 1 306 ? 20.625 -1.856 2.561 1 86.81 306 SER A O 1
ATOM 2458 N N . GLU A 1 307 ? 20.531 -1.413 4.762 1 89.38 307 GLU A N 1
ATOM 2459 C CA . GLU A 1 307 ? 19.5 -0.393 4.625 1 89.38 307 GLU A CA 1
ATOM 2460 C C . GLU A 1 307 ? 20.078 0.906 4.066 1 89.38 307 GLU A C 1
ATOM 2462 O O . GLU A 1 307 ? 21.266 1.18 4.223 1 89.38 307 GLU A O 1
ATOM 2467 N N . GLY A 1 308 ? 19.281 1.68 3.453 1 91.44 308 GLY A N 1
ATOM 2468 C CA . GLY A 1 308 ? 19.688 3.018 3.049 1 91.44 308 GLY A CA 1
ATOM 2469 C C . GLY A 1 308 ? 19.891 3.957 4.223 1 91.44 308 GLY A C 1
ATOM 2470 O O . GLY A 1 308 ? 20.016 3.514 5.363 1 91.44 308 GLY A O 1
ATOM 2471 N N . TYR A 1 309 ? 20 5.254 3.906 1 92.19 309 TYR A N 1
ATOM 2472 C CA . TYR A 1 309 ? 20.359 6.18 4.977 1 92.19 309 TYR A CA 1
ATOM 2473 C C . TYR A 1 309 ? 19.406 7.379 4.996 1 92.19 309 TYR A C 1
ATOM 2475 O O . TYR A 1 309 ? 19.484 8.227 5.891 1 92.19 309 TYR A O 1
ATOM 2483 N N . ASP A 1 310 ? 18.516 7.445 4.035 1 94.25 310 ASP A N 1
ATOM 2484 C CA . ASP A 1 310 ? 17.594 8.586 3.945 1 94.25 310 ASP A CA 1
ATOM 2485 C C . ASP A 1 310 ? 16.297 8.195 3.262 1 94.25 310 ASP A C 1
ATOM 2487 O O . ASP A 1 310 ? 16.188 7.113 2.672 1 94.25 310 ASP A O 1
ATOM 2491 N N . GLY A 1 311 ? 15.266 8.984 3.422 1 95.81 311 GLY A N 1
ATOM 2492 C CA . GLY A 1 311 ? 14.055 8.812 2.643 1 95.81 311 GLY A CA 1
ATOM 2493 C C . GLY A 1 311 ? 13.094 7.805 3.25 1 95.81 311 GLY A C 1
ATOM 2494 O O . GLY A 1 311 ? 12.547 6.953 2.543 1 95.81 311 GLY A O 1
ATOM 2495 N N . ILE A 1 312 ? 12.883 7.82 4.523 1 95.56 312 ILE A N 1
ATOM 2496 C CA . ILE A 1 312 ? 11.922 6.961 5.207 1 95.56 312 ILE A CA 1
ATOM 2497 C C . ILE A 1 312 ? 10.633 7.73 5.473 1 95.56 312 ILE A C 1
ATOM 2499 O O . ILE A 1 312 ? 10.633 8.969 5.504 1 95.56 312 ILE A O 1
ATOM 2503 N N . GLU A 1 313 ? 9.484 7.02 5.637 1 96 313 GLU A N 1
ATOM 2504 C CA . GLU A 1 313 ? 8.203 7.59 6.016 1 96 313 GLU A CA 1
ATOM 2505 C C . GLU A 1 313 ? 7.75 8.648 5.016 1 96 313 GLU A C 1
ATOM 2507 O O . GLU A 1 313 ? 7.633 8.375 3.818 1 96 313 GLU A O 1
ATOM 2512 N N . THR A 1 314 ? 7.52 9.852 5.398 1 96.31 314 THR A N 1
ATOM 2513 C CA . THR A 1 314 ? 6.949 10.844 4.5 1 96.31 314 THR A CA 1
ATOM 2514 C C . THR A 1 314 ? 7.984 11.305 3.475 1 96.31 314 THR A C 1
ATOM 2516 O O . THR A 1 314 ? 7.637 11.633 2.34 1 96.31 314 THR A O 1
ATOM 2519 N N . GLU A 1 315 ? 9.234 11.25 3.873 1 93.94 315 GLU A N 1
ATOM 2520 C CA . GLU A 1 315 ? 10.281 11.742 2.982 1 93.94 315 GLU A CA 1
ATOM 2521 C C . GLU A 1 315 ? 10.445 10.836 1.763 1 93.94 315 GLU A C 1
ATOM 2523 O O . GLU A 1 315 ? 10.852 11.289 0.693 1 93.94 315 GLU A O 1
ATOM 2528 N N . GLY A 1 316 ? 10.148 9.586 1.979 1 96.25 316 GLY A N 1
ATOM 2529 C CA . GLY A 1 316 ? 10.289 8.648 0.879 1 96.25 316 GLY A CA 1
ATOM 2530 C C . GLY A 1 316 ? 9.07 8.602 -0.02 1 96.25 316 GLY A C 1
ATOM 2531 O O . GLY A 1 316 ? 9.125 8.055 -1.126 1 96.25 316 GLY A O 1
ATOM 2532 N N . LEU A 1 317 ? 7.973 9.141 0.488 1 97.62 317 LEU A N 1
ATOM 2533 C CA . LEU A 1 317 ? 6.711 9.094 -0.243 1 97.62 317 LEU A CA 1
ATOM 2534 C C . LEU A 1 317 ? 6.84 9.789 -1.594 1 97.62 317 LEU A C 1
ATOM 2536 O O . LEU A 1 317 ? 6.438 9.234 -2.621 1 97.62 317 LEU A O 1
ATOM 2540 N N . CYS A 1 318 ? 7.5 10.977 -1.596 1 95.31 318 CYS A N 1
ATOM 2541 C CA . CYS A 1 318 ? 7.648 11.734 -2.83 1 95.31 318 CYS A CA 1
ATOM 2542 C C . CYS A 1 318 ? 8.578 11.023 -3.805 1 95.31 318 CYS A C 1
ATOM 2544 O O . CYS A 1 318 ? 8.359 11.055 -5.016 1 95.31 318 CYS A O 1
ATOM 2546 N N . TYR A 1 319 ? 9.609 10.422 -3.232 1 95.5 319 TYR A N 1
ATOM 2547 C CA . TYR A 1 319 ? 10.547 9.688 -4.066 1 95.5 319 TYR A CA 1
ATOM 2548 C C . TYR A 1 319 ? 9.844 8.586 -4.844 1 95.5 319 TYR A C 1
ATOM 2550 O O . TYR A 1 319 ? 10.023 8.461 -6.059 1 95.5 319 TYR A O 1
ATOM 2558 N N . VAL A 1 320 ? 8.992 7.832 -4.223 1 96.19 320 VAL A N 1
ATOM 2559 C CA . VAL A 1 320 ? 8.281 6.734 -4.863 1 96.19 320 VAL A CA 1
ATOM 2560 C C . VAL A 1 320 ? 7.254 7.285 -5.848 1 96.19 320 VAL A C 1
ATOM 2562 O O . VAL A 1 320 ? 7.148 6.805 -6.98 1 96.19 320 VAL A O 1
ATOM 2565 N N . ALA A 1 321 ? 6.562 8.289 -5.461 1 95.12 321 ALA A N 1
ATOM 2566 C CA . ALA A 1 321 ? 5.492 8.875 -6.27 1 95.12 321 ALA A CA 1
ATOM 2567 C C . ALA A 1 321 ? 6.027 9.367 -7.609 1 95.12 321 ALA A C 1
ATOM 2569 O O . ALA A 1 321 ? 5.34 9.281 -8.633 1 95.12 321 ALA A O 1
ATOM 2570 N N . HIS A 1 322 ? 7.234 9.844 -7.57 1 92.31 322 HIS A N 1
ATOM 2571 C CA . HIS A 1 322 ? 7.801 10.453 -8.766 1 92.31 322 HIS A CA 1
ATOM 2572 C C . HIS A 1 322 ? 7.957 9.43 -9.891 1 92.31 322 HIS A C 1
ATOM 2574 O O . HIS A 1 322 ? 7.797 9.766 -11.062 1 92.31 322 HIS A O 1
ATOM 2580 N N . PHE A 1 323 ? 8.148 8.195 -9.57 1 91.94 323 PHE A N 1
ATOM 2581 C CA . PHE A 1 323 ? 8.336 7.16 -10.586 1 91.94 323 PHE A CA 1
ATOM 2582 C C . PHE A 1 323 ? 7.02 6.836 -11.273 1 91.94 323 PHE A C 1
ATOM 2584 O O . PHE A 1 323 ? 7.008 6.203 -12.336 1 91.94 323 PHE A O 1
ATOM 2591 N N . LEU A 1 324 ? 5.945 7.242 -10.688 1 91.44 324 LEU A N 1
ATOM 2592 C CA . LEU A 1 324 ? 4.637 7.012 -11.289 1 91.44 324 LEU A CA 1
ATOM 2593 C C . LEU A 1 324 ? 4.105 8.281 -11.938 1 91.44 324 LEU A C 1
ATOM 2595 O O . LEU A 1 324 ? 2.951 8.328 -12.375 1 91.44 324 LEU A O 1
ATOM 2599 N N . GLY A 1 325 ? 4.945 9.328 -11.883 1 90.12 325 GLY A N 1
ATOM 2600 C CA . GLY A 1 325 ? 4.586 10.562 -12.562 1 90.12 325 GLY A CA 1
ATOM 2601 C C . GLY A 1 325 ? 3.859 11.547 -11.664 1 90.12 325 GLY A C 1
ATOM 2602 O O . GLY A 1 325 ? 3.367 12.578 -12.133 1 90.12 325 GLY A O 1
ATOM 2603 N N . PHE A 1 326 ? 3.744 11.281 -10.406 1 92.88 326 PHE A N 1
ATOM 2604 C CA . PHE A 1 326 ? 3.088 12.18 -9.469 1 92.88 326 PHE A CA 1
ATOM 2605 C C . PHE A 1 326 ? 4.07 13.219 -8.938 1 92.88 326 PHE A C 1
ATOM 2607 O O . PHE A 1 326 ? 5.281 12.992 -8.945 1 92.88 326 PHE A O 1
ATOM 2614 N N . LYS A 1 327 ? 3.537 14.336 -8.469 1 92.31 327 LYS A N 1
ATOM 2615 C CA . LYS A 1 327 ? 4.371 15.438 -7.996 1 92.31 327 LYS A CA 1
ATOM 2616 C C . LYS A 1 327 ? 3.953 15.883 -6.598 1 92.31 327 LYS A C 1
ATOM 2618 O O . LYS A 1 327 ? 2.789 15.742 -6.215 1 92.31 327 LYS A O 1
ATOM 2623 N N . CYS A 1 328 ? 4.938 16.375 -5.926 1 95.38 328 CYS A N 1
ATOM 2624 C CA . CYS A 1 328 ? 4.707 16.906 -4.586 1 95.38 328 CYS A CA 1
ATOM 2625 C C . CYS A 1 328 ? 4.824 18.422 -4.574 1 95.38 328 CYS A C 1
ATOM 2627 O O . CYS A 1 328 ? 5.691 19 -5.234 1 95.38 328 CYS A O 1
ATOM 2629 N N . TRP A 1 329 ? 3.963 19.031 -3.779 1 97.19 329 TRP A N 1
ATOM 2630 C CA . TRP A 1 329 ? 3.873 20.5 -3.764 1 97.19 329 TRP A CA 1
ATOM 2631 C C . TRP A 1 329 ? 3.781 21.016 -2.334 1 97.19 329 TRP A C 1
ATOM 2633 O O . TRP A 1 329 ? 3.209 20.359 -1.461 1 97.19 329 TRP A O 1
ATOM 2643 N N . GLY A 1 330 ? 4.324 22.188 -2.141 1 98.06 330 GLY A N 1
ATOM 2644 C CA . GLY A 1 330 ? 4.184 22.922 -0.89 1 98.06 330 GLY A CA 1
ATOM 2645 C C . GLY A 1 330 ? 3.342 24.172 -1.021 1 98.06 330 GLY A C 1
ATOM 2646 O O . GLY A 1 330 ? 3.213 24.734 -2.113 1 98.06 330 GLY A O 1
ATOM 2647 N N . MET A 1 331 ? 2.732 24.562 0.06 1 98.69 331 MET A N 1
ATOM 2648 C CA . MET A 1 331 ? 2.006 25.828 0.146 1 98.69 331 MET A CA 1
ATOM 2649 C C . MET A 1 331 ? 2.646 26.75 1.175 1 98.69 331 MET A C 1
ATOM 2651 O O . MET A 1 331 ? 2.182 26.844 2.312 1 98.69 331 MET A O 1
ATOM 2655 N N . PRO A 1 332 ? 3.641 27.531 0.73 1 98 332 PRO A N 1
ATOM 2656 C CA . PRO A 1 332 ? 4.453 28.297 1.678 1 98 332 PRO A CA 1
ATOM 2657 C C . PRO A 1 332 ? 3.684 29.453 2.324 1 98 332 PRO A C 1
ATOM 2659 O O . PRO A 1 332 ? 4.102 29.969 3.359 1 98 332 PRO A O 1
ATOM 2662 N N . ASN A 1 333 ? 2.574 29.891 1.705 1 98.06 333 ASN A N 1
ATOM 2663 C CA . ASN A 1 333 ? 1.853 31.047 2.215 1 98.06 333 ASN A CA 1
ATOM 2664 C C . ASN A 1 333 ? 0.632 30.641 3.031 1 98.06 333 ASN A C 1
ATOM 2666 O O . ASN A 1 333 ? -0.071 31.484 3.578 1 98.06 333 ASN A O 1
ATOM 2670 N N . ASP A 1 334 ? 0.29 29.391 3.088 1 98.06 334 ASP A N 1
ATOM 2671 C CA . ASP A 1 334 ? -0.779 28.844 3.908 1 98.06 334 ASP A CA 1
ATOM 2672 C C . ASP A 1 334 ? -0.216 28.141 5.148 1 98.06 334 ASP A C 1
ATOM 2674 O O . ASP A 1 334 ? 0.267 27.016 5.07 1 98.06 334 ASP A O 1
ATOM 2678 N N . LEU A 1 335 ? -0.372 28.812 6.262 1 97.88 335 LEU A N 1
ATOM 2679 C CA . LEU A 1 335 ? 0.269 28.344 7.484 1 97.88 335 LEU A CA 1
ATOM 2680 C C . LEU A 1 335 ? -0.692 27.5 8.32 1 97.88 335 LEU A C 1
ATOM 2682 O O . LEU A 1 335 ? -1.881 27.812 8.414 1 97.88 335 LEU A O 1
ATOM 2686 N N . ILE A 1 336 ? -0.228 26.453 8.82 1 98.5 336 ILE A N 1
ATOM 2687 C CA . ILE A 1 336 ? -0.886 25.703 9.883 1 98.5 336 ILE A CA 1
ATOM 2688 C C . ILE A 1 336 ? 0.001 25.688 11.133 1 98.5 336 ILE A C 1
ATOM 2690 O O . ILE A 1 336 ? 1.217 25.875 11.031 1 98.5 336 ILE A O 1
ATOM 2694 N N . TYR A 1 337 ? -0.549 25.484 12.289 1 96.5 337 TYR A N 1
ATOM 2695 C CA . TYR A 1 337 ? 0.203 25.672 13.523 1 96.5 337 TYR A CA 1
ATOM 2696 C C . TYR A 1 337 ? 0.225 24.391 14.359 1 96.5 337 TYR A C 1
ATOM 2698 O O . TYR A 1 337 ? -0.818 23.781 14.578 1 96.5 337 TYR A O 1
ATOM 2706 N N . HIS A 1 338 ? 1.335 24.016 14.727 1 93.88 338 HIS A N 1
ATOM 2707 C CA . HIS A 1 338 ? 1.59 22.859 15.586 1 93.88 338 HIS A CA 1
ATOM 2708 C C . HIS A 1 338 ? 1.723 23.281 17.047 1 93.88 338 HIS A C 1
ATOM 2710 O O . HIS A 1 338 ? 2.32 24.312 17.344 1 93.88 338 HIS A O 1
ATOM 2716 N N . PRO B 1 1 ? 15.398 29.109 -9.547 1 50.03 1 PRO B N 1
ATOM 2717 C CA . PRO B 1 1 ? 14.305 28.25 -9.094 1 50.03 1 PRO B CA 1
ATOM 2718 C C . PRO B 1 1 ? 14.797 26.953 -8.453 1 50.03 1 PRO B C 1
ATOM 2720 O O . PRO B 1 1 ? 15.852 26.438 -8.844 1 50.03 1 PRO B O 1
ATOM 2723 N N . ALA B 1 2 ? 14.398 26.75 -7.266 1 64.44 2 ALA B N 1
ATOM 2724 C CA . ALA B 1 2 ? 14.969 25.578 -6.629 1 64.44 2 ALA B CA 1
ATOM 2725 C C . ALA B 1 2 ? 14.82 24.344 -7.52 1 64.44 2 ALA B C 1
ATOM 2727 O O . ALA B 1 2 ? 13.766 24.125 -8.117 1 64.44 2 ALA B O 1
ATOM 2728 N N . THR B 1 3 ? 15.883 23.75 -7.871 1 82.56 3 THR B N 1
ATOM 2729 C CA . THR B 1 3 ? 15.93 22.656 -8.844 1 82.56 3 THR B CA 1
ATOM 2730 C C . THR B 1 3 ? 15.672 21.312 -8.164 1 82.56 3 THR B C 1
ATOM 2732 O O . THR B 1 3 ? 16.359 20.953 -7.211 1 82.56 3 THR B O 1
ATOM 2735 N N . SER B 1 4 ? 14.625 20.719 -8.578 1 86.81 4 SER B N 1
ATOM 2736 C CA . SER B 1 4 ? 14.297 19.375 -8.094 1 86.81 4 SER B CA 1
ATOM 2737 C C . SER B 1 4 ? 15.422 18.391 -8.391 1 86.81 4 SER B C 1
ATOM 2739 O O . SER B 1 4 ? 16 18.406 -9.477 1 86.81 4 SER B O 1
ATOM 2741 N N . ILE B 1 5 ? 15.727 17.625 -7.406 1 85.94 5 ILE B N 1
ATOM 2742 C CA . ILE B 1 5 ? 16.766 16.625 -7.57 1 85.94 5 ILE B CA 1
ATOM 2743 C C . ILE B 1 5 ? 16.156 15.32 -8.086 1 85.94 5 ILE B C 1
ATOM 2745 O O . ILE B 1 5 ? 16.891 14.406 -8.5 1 85.94 5 ILE B O 1
ATOM 2749 N N . LEU B 1 6 ? 14.812 15.234 -8 1 84.5 6 LEU B N 1
ATOM 2750 C CA . LEU B 1 6 ? 14.18 14 -8.453 1 84.5 6 LEU B CA 1
ATOM 2751 C C . LEU B 1 6 ? 14.211 13.906 -9.977 1 84.5 6 LEU B C 1
ATOM 2753 O O . LEU B 1 6 ? 14.219 14.93 -10.664 1 84.5 6 LEU B O 1
ATOM 2757 N N . HIS B 1 7 ? 14.461 12.648 -10.453 1 67.88 7 HIS B N 1
ATOM 2758 C CA . HIS B 1 7 ? 14.766 12.32 -11.844 1 67.88 7 HIS B CA 1
ATOM 2759 C C . HIS B 1 7 ? 13.68 12.844 -12.781 1 67.88 7 HIS B C 1
ATOM 2761 O O . HIS B 1 7 ? 12.484 12.617 -12.539 1 67.88 7 HIS B O 1
ATOM 2767 N N . PRO B 1 8 ? 14.172 13.664 -13.703 1 57.59 8 PRO B N 1
ATOM 2768 C CA . PRO B 1 8 ? 13.273 14.211 -14.719 1 57.59 8 PRO B CA 1
ATOM 2769 C C . PRO B 1 8 ? 12.68 13.133 -15.617 1 57.59 8 PRO B C 1
ATOM 2771 O O . PRO B 1 8 ? 11.727 13.398 -16.359 1 57.59 8 PRO B O 1
ATOM 2774 N N . LEU B 1 9 ? 13.336 11.914 -15.734 1 54.12 9 LEU B N 1
ATOM 2775 C CA . LEU B 1 9 ? 12.898 11.016 -16.797 1 54.12 9 LEU B CA 1
ATOM 2776 C C . LEU B 1 9 ? 11.633 10.273 -16.375 1 54.12 9 LEU B C 1
ATOM 2778 O O . LEU B 1 9 ? 11.289 9.25 -16.984 1 54.12 9 LEU B O 1
ATOM 2782 N N . VAL B 1 10 ? 11.102 10.852 -15.398 1 58.41 10 VAL B N 1
ATOM 2783 C CA . VAL B 1 10 ? 9.891 10.133 -15.008 1 58.41 10 VAL B CA 1
ATOM 2784 C C . VAL B 1 10 ? 8.742 10.516 -15.945 1 58.41 10 VAL B C 1
ATOM 2786 O O . VAL B 1 10 ? 8.672 11.656 -16.422 1 58.41 10 VAL B O 1
ATOM 2789 N N . PRO B 1 11 ? 7.953 9.438 -16.328 1 63.12 11 PRO B N 1
ATOM 2790 C CA . PRO B 1 11 ? 6.805 9.711 -17.188 1 63.12 11 PRO B CA 1
ATOM 2791 C C . PRO B 1 11 ? 5.863 10.766 -16.594 1 63.12 11 PRO B C 1
ATOM 2793 O O . PRO B 1 11 ? 5.832 10.961 -15.383 1 63.12 11 PRO B O 1
ATOM 2796 N N . VAL B 1 12 ? 5.523 11.711 -17.438 1 65.81 12 VAL B N 1
ATOM 2797 C CA . VAL B 1 12 ? 4.461 12.633 -17.062 1 65.81 12 VAL B CA 1
ATOM 2798 C C . VAL B 1 12 ? 3.119 11.906 -17.047 1 65.81 12 VAL B C 1
ATOM 2800 O O . VAL B 1 12 ? 2.742 11.266 -18.047 1 65.81 12 VAL B O 1
ATOM 2803 N N . GLN B 1 13 ? 2.531 11.852 -15.852 1 75.88 13 GLN B N 1
ATOM 2804 C CA . GLN B 1 13 ? 1.21 11.234 -15.758 1 75.88 13 GLN B CA 1
ATOM 2805 C C . GLN B 1 13 ? 0.132 12.172 -16.312 1 75.88 13 GLN B C 1
ATOM 2807 O O . GLN B 1 13 ? 0.016 13.312 -15.867 1 75.88 13 GLN B O 1
ATOM 2812 N N . ALA B 1 14 ? -0.589 11.734 -17.266 1 80.5 14 ALA B N 1
ATOM 2813 C CA . ALA B 1 14 ? -1.71 12.5 -17.797 1 80.5 14 ALA B CA 1
ATOM 2814 C C . ALA B 1 14 ? -2.771 12.742 -16.734 1 80.5 14 ALA B C 1
ATOM 2816 O O . ALA B 1 14 ? -2.848 12.008 -15.742 1 80.5 14 ALA B O 1
ATOM 2817 N N . PRO B 1 15 ? -3.535 13.766 -16.938 1 83.19 15 PRO B N 1
ATOM 2818 C CA . PRO B 1 15 ? -4.645 13.969 -16 1 83.19 15 PRO B CA 1
ATOM 2819 C C . PRO B 1 15 ? -5.734 12.914 -16.125 1 83.19 15 PRO B C 1
ATOM 2821 O O . PRO B 1 15 ? -5.84 12.25 -17.172 1 83.19 15 PRO B O 1
ATOM 2824 N N . LEU B 1 16 ? -6.453 12.828 -15.109 1 87.56 16 LEU B N 1
ATOM 2825 C CA . LEU B 1 16 ? -7.602 11.93 -15.125 1 87.56 16 LEU B CA 1
ATOM 2826 C C . LEU B 1 16 ? -8.664 12.43 -16.094 1 87.56 16 LEU B C 1
ATOM 2828 O O . LEU B 1 16 ? -8.945 13.633 -16.156 1 87.56 16 LEU B O 1
ATOM 2832 N N . ASN B 1 17 ? -9.234 11.57 -16.812 1 89.19 17 ASN B N 1
ATOM 2833 C CA . ASN B 1 17 ? -10.352 11.891 -17.688 1 89.19 17 ASN B CA 1
ATOM 2834 C C . ASN B 1 17 ? -11.68 11.836 -16.953 1 89.19 17 ASN B C 1
ATOM 2836 O O . ASN B 1 17 ? -12.328 10.789 -16.906 1 89.19 17 ASN B O 1
ATOM 2840 N N . THR B 1 18 ? -12.172 12.922 -16.484 1 84.88 18 THR B N 1
ATOM 2841 C CA . THR B 1 18 ? -13.414 12.953 -15.727 1 84.88 18 THR B CA 1
ATOM 2842 C C . THR B 1 18 ? -14.602 13.203 -16.656 1 84.88 18 THR B C 1
ATOM 2844 O O . THR B 1 18 ? -15.758 13.125 -16.234 1 84.88 18 THR B O 1
ATOM 2847 N N . ARG B 1 19 ? -14.422 13.492 -17.906 1 82.44 19 ARG B N 1
ATOM 2848 C CA . ARG B 1 19 ? -15.477 13.773 -18.875 1 82.44 19 ARG B CA 1
ATOM 2849 C C . ARG B 1 19 ? -16.203 12.492 -19.281 1 82.44 19 ARG B C 1
ATOM 2851 O O . ARG B 1 19 ? -17.391 12.516 -19.578 1 82.44 19 ARG B O 1
ATOM 2858 N N . ALA B 1 20 ? -15.398 11.398 -19.344 1 79 20 ALA B N 1
ATOM 2859 C CA . ALA B 1 20 ? -15.953 10.125 -19.781 1 79 20 ALA B CA 1
ATOM 2860 C C . ALA B 1 20 ? -16.812 9.484 -18.688 1 79 20 ALA B C 1
ATOM 2862 O O . ALA B 1 20 ? -17.578 8.562 -18.953 1 79 20 ALA B O 1
ATOM 2863 N N . GLY B 1 21 ? -16.703 10.016 -17.531 1 76.44 21 GLY B N 1
ATOM 2864 C CA . GLY B 1 21 ? -17.406 9.484 -16.375 1 76.44 21 GLY B CA 1
ATOM 2865 C C . GLY B 1 21 ? -16.656 9.703 -15.07 1 76.44 21 GLY B C 1
ATOM 2866 O O . GLY B 1 21 ? -15.43 9.719 -15.055 1 76.44 21 GLY B O 1
ATOM 2867 N N . GLY B 1 22 ? -17.438 9.922 -14.078 1 83.56 22 GLY B N 1
ATOM 2868 C CA . GLY B 1 22 ? -16.875 10.109 -12.742 1 83.56 22 GLY B CA 1
ATOM 2869 C C . GLY B 1 22 ? -17.016 8.883 -11.867 1 83.56 22 GLY B C 1
ATOM 2870 O O . GLY B 1 22 ? -17.156 7.762 -12.367 1 83.56 22 GLY B O 1
ATOM 2871 N N . TYR B 1 23 ? -16.812 9.016 -10.68 1 89.25 23 TYR B N 1
ATOM 2872 C CA . TYR B 1 23 ? -16.969 7.945 -9.703 1 89.25 23 TYR B CA 1
ATOM 2873 C C . TYR B 1 23 ? -18.438 7.586 -9.523 1 89.25 23 TYR B C 1
ATOM 2875 O O . TYR B 1 23 ? -19.297 8.469 -9.461 1 89.25 23 TYR B O 1
ATOM 2883 N N . SER B 1 24 ? -18.703 6.379 -9.625 1 91.44 24 SER B N 1
ATOM 2884 C CA . SER B 1 24 ? -20.062 5.895 -9.328 1 91.44 24 SER B CA 1
ATOM 2885 C C . SER B 1 24 ? -20.016 4.523 -8.664 1 91.44 24 SER B C 1
ATOM 2887 O O . SER B 1 24 ? -19.078 3.754 -8.875 1 91.44 24 SER B O 1
ATOM 2889 N N . THR B 1 25 ? -20.938 4.242 -7.797 1 91.25 25 THR B N 1
ATOM 2890 C CA . THR B 1 25 ? -21.109 2.943 -7.156 1 91.25 25 THR B CA 1
ATOM 2891 C C . THR B 1 25 ? -22.578 2.572 -7.078 1 91.25 25 THR B C 1
ATOM 2893 O O . THR B 1 25 ? -23.422 3.387 -6.672 1 91.25 25 THR B O 1
ATOM 2896 N N . ALA B 1 26 ? -22.875 1.462 -7.535 1 91.88 26 ALA B N 1
ATOM 2897 C CA . ALA B 1 26 ? -24.219 0.902 -7.414 1 91.88 26 ALA B CA 1
ATOM 2898 C C . ALA B 1 26 ? -24.188 -0.497 -6.809 1 91.88 26 ALA B C 1
ATOM 2900 O O . ALA B 1 26 ? -23.297 -1.294 -7.129 1 91.88 26 ALA B O 1
ATOM 2901 N N . GLN B 1 27 ? -25.047 -0.736 -5.887 1 92.19 27 GLN B N 1
ATOM 2902 C CA . GLN B 1 27 ? -25.141 -2.045 -5.25 1 92.19 27 GLN B CA 1
ATOM 2903 C C . GLN B 1 27 ? -26.578 -2.584 -5.332 1 92.19 27 GLN B C 1
ATOM 2905 O O . GLN B 1 27 ? -27.531 -1.866 -5.035 1 92.19 27 GLN B O 1
ATOM 2910 N N . THR B 1 28 ? -26.672 -3.756 -5.773 1 95.12 28 THR B N 1
ATOM 2911 C CA . THR B 1 28 ? -27.953 -4.449 -5.824 1 95.12 28 THR B CA 1
ATOM 2912 C C . THR B 1 28 ? -27.844 -5.844 -5.211 1 95.12 28 THR B C 1
ATOM 2914 O O . THR B 1 28 ? -26.75 -6.43 -5.191 1 95.12 28 THR B O 1
ATOM 2917 N N . THR B 1 29 ? -28.906 -6.281 -4.617 1 94.25 29 THR B N 1
ATOM 2918 C CA . THR B 1 29 ? -28.922 -7.613 -4.027 1 94.25 29 THR B CA 1
ATOM 2919 C C . THR B 1 29 ? -30.047 -8.453 -4.625 1 94.25 29 THR B C 1
ATOM 2921 O O . THR B 1 29 ? -31.188 -7.992 -4.715 1 94.25 29 THR B O 1
ATOM 2924 N N . SER B 1 30 ? -29.75 -9.523 -5.133 1 94.75 30 SER B N 1
ATOM 2925 C CA . SER B 1 30 ? -30.703 -10.523 -5.621 1 94.75 30 SER B CA 1
ATOM 2926 C C . SER B 1 30 ? -30.453 -11.883 -4.965 1 94.75 30 SER B C 1
ATOM 2928 O O . SER B 1 30 ? -29.422 -12.523 -5.203 1 94.75 30 SER B O 1
ATOM 2930 N N . GLY B 1 31 ? -31.422 -12.328 -4.145 1 94.81 31 GLY B N 1
ATOM 2931 C CA . GLY B 1 31 ? -31.188 -13.539 -3.375 1 94.81 31 GLY B CA 1
ATOM 2932 C C . GLY B 1 31 ? -30 -13.422 -2.432 1 94.81 31 GLY B C 1
ATOM 2933 O O . GLY B 1 31 ? -29.922 -12.484 -1.634 1 94.81 31 GLY B O 1
ATOM 2934 N N . ASN B 1 32 ? -29.109 -14.375 -2.639 1 95.31 32 ASN B N 1
ATOM 2935 C CA . ASN B 1 32 ? -27.938 -14.391 -1.761 1 95.31 32 ASN B CA 1
ATOM 2936 C C . ASN B 1 32 ? -26.734 -13.727 -2.42 1 95.31 32 ASN B C 1
ATOM 2938 O O . ASN B 1 32 ? -25.609 -13.883 -1.954 1 95.31 32 ASN B O 1
ATOM 2942 N N . VAL B 1 33 ? -26.969 -13.062 -3.494 1 97.56 33 VAL B N 1
ATOM 2943 C CA . VAL B 1 33 ? -25.844 -12.477 -4.207 1 97.56 33 VAL B CA 1
ATOM 2944 C C . VAL B 1 33 ? -25.969 -10.953 -4.215 1 97.56 33 VAL B C 1
ATOM 2946 O O . VAL B 1 33 ? -27 -10.414 -4.648 1 97.56 33 VAL B O 1
ATOM 2949 N N . SER B 1 34 ? -25.016 -10.289 -3.67 1 97.12 34 SER B N 1
ATOM 2950 C CA . SER B 1 34 ? -24.906 -8.844 -3.77 1 97.12 34 SER B CA 1
ATOM 2951 C C . SER B 1 34 ? -23.984 -8.438 -4.918 1 97.12 34 SER B C 1
ATOM 2953 O O . SER B 1 34 ? -22.859 -8.938 -5.023 1 97.12 34 SER B O 1
ATOM 2955 N N . THR B 1 35 ? -24.469 -7.594 -5.781 1 97.88 35 THR B N 1
ATOM 2956 C CA . THR B 1 35 ? -23.719 -7.133 -6.938 1 97.88 35 THR B CA 1
ATOM 2957 C C . THR B 1 35 ? -23.312 -5.672 -6.766 1 97.88 35 THR B C 1
ATOM 2959 O O . THR B 1 35 ? -24.141 -4.82 -6.469 1 97.88 35 THR B O 1
ATOM 2962 N N . THR B 1 36 ? -22.047 -5.406 -6.875 1 96.56 36 THR B N 1
ATOM 2963 C CA . THR B 1 36 ? -21.531 -4.043 -6.844 1 96.56 36 THR B CA 1
ATOM 2964 C C . THR B 1 36 ? -20.906 -3.67 -8.188 1 96.56 36 THR B C 1
ATOM 2966 O O . THR B 1 36 ? -20.109 -4.43 -8.742 1 96.56 36 THR B O 1
ATOM 2969 N N . VAL B 1 37 ? -21.281 -2.562 -8.719 1 96.12 37 VAL B N 1
ATOM 2970 C CA . VAL B 1 37 ? -20.719 -2 -9.93 1 96.12 37 VAL B CA 1
ATOM 2971 C C . VAL B 1 37 ? -20.141 -0.617 -9.641 1 96.12 37 VAL B C 1
ATOM 2973 O O . VAL B 1 37 ? -20.828 0.247 -9.094 1 96.12 37 VAL B O 1
ATOM 2976 N N . GLU B 1 38 ? -18.906 -0.48 -9.992 1 94.75 38 GLU B N 1
ATOM 2977 C CA . GLU B 1 38 ? -18.219 0.797 -9.781 1 94.75 38 GLU B CA 1
ATOM 2978 C C . GLU B 1 38 ? -17.531 1.275 -11.055 1 94.75 38 GLU B C 1
ATOM 2980 O O . GLU B 1 38 ? -17.078 0.464 -11.859 1 94.75 38 GLU B O 1
ATOM 2985 N N . THR B 1 39 ? -17.516 2.594 -11.234 1 94.56 39 THR B N 1
ATOM 2986 C CA . THR B 1 39 ? -16.734 3.236 -12.281 1 94.56 39 THR B CA 1
ATOM 2987 C C . THR B 1 39 ? -15.812 4.301 -11.695 1 94.56 39 THR B C 1
ATOM 2989 O O . THR B 1 39 ? -16.125 4.887 -10.656 1 94.56 39 THR B O 1
ATOM 2992 N N . PHE B 1 40 ? -14.688 4.512 -12.266 1 93.38 40 PHE B N 1
ATOM 2993 C CA . PHE B 1 40 ? -13.734 5.531 -11.844 1 93.38 40 PHE B CA 1
ATOM 2994 C C . PHE B 1 40 ? -12.977 6.086 -13.047 1 93.38 40 PHE B C 1
ATOM 2996 O O . PHE B 1 40 ? -12.812 5.398 -14.055 1 93.38 40 PHE B O 1
ATOM 3003 N N . PRO B 1 41 ? -12.547 7.316 -12.992 1 92.56 41 PRO B N 1
ATOM 3004 C CA . PRO B 1 41 ? -11.805 7.891 -14.117 1 92.56 41 PRO B CA 1
ATOM 3005 C C . PRO B 1 41 ? -10.414 7.277 -14.273 1 92.56 41 PRO B C 1
ATOM 3007 O O . PRO B 1 41 ? -9.82 6.812 -13.289 1 92.56 41 PRO B O 1
ATOM 3010 N N . GLN B 1 42 ? -9.953 7.25 -15.477 1 93.94 42 GLN B N 1
ATOM 3011 C CA . GLN B 1 42 ? -8.602 6.809 -15.797 1 93.94 42 GLN B CA 1
ATOM 3012 C C . GLN B 1 42 ? -7.781 7.945 -16.406 1 93.94 42 GLN B C 1
ATOM 3014 O O . GLN B 1 42 ? -8.336 8.961 -16.812 1 93.94 42 GLN B O 1
ATOM 3019 N N . TYR B 1 43 ? -6.539 7.758 -16.359 1 91.69 43 TYR B N 1
ATOM 3020 C CA . TYR B 1 43 ? -5.637 8.781 -16.859 1 91.69 43 TYR B CA 1
ATOM 3021 C C . TYR B 1 43 ? -5.672 8.828 -18.391 1 91.69 43 TYR B C 1
ATOM 3023 O O . TYR B 1 43 ? -5.742 7.785 -19.047 1 91.69 43 TYR B O 1
ATOM 3031 N N . GLY B 1 44 ? -5.602 10.031 -18.938 1 88.69 44 GLY B N 1
ATOM 3032 C CA . GLY B 1 44 ? -5.566 10.219 -20.391 1 88.69 44 GLY B CA 1
ATOM 3033 C C . GLY B 1 44 ? -6.863 10.781 -20.938 1 88.69 44 GLY B C 1
ATOM 3034 O O . GLY B 1 44 ? -7.949 10.352 -20.547 1 88.69 44 GLY B O 1
ATOM 3035 N N . GLU B 1 45 ? -6.867 11.672 -21.844 1 85.69 45 GLU B N 1
ATOM 3036 C CA . GLU B 1 45 ? -8.016 12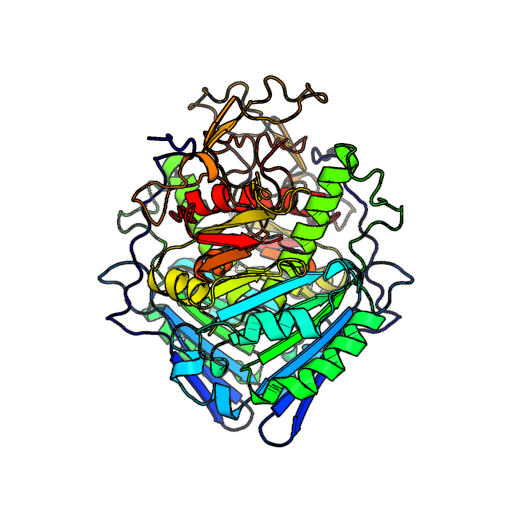.391 -22.391 1 85.69 45 GLU B CA 1
ATOM 3037 C C . GLU B 1 45 ? -8.977 11.445 -23.094 1 85.69 45 GLU B C 1
ATOM 3039 O O . GLU B 1 45 ? -10.195 11.641 -23.062 1 85.69 45 GLU B O 1
ATOM 3044 N N . ASP B 1 46 ? -8.484 10.414 -23.641 1 87.12 46 ASP B N 1
ATOM 3045 C CA . ASP B 1 46 ? -9.32 9.516 -24.422 1 87.12 46 ASP B CA 1
ATOM 3046 C C . ASP B 1 46 ? -9.539 8.195 -23.688 1 87.12 46 ASP B C 1
ATOM 3048 O O . ASP B 1 46 ? -9.977 7.207 -24.281 1 87.12 46 ASP B O 1
ATOM 3052 N N . SER B 1 47 ? -9.211 8.211 -22.406 1 90.88 47 SER B N 1
ATOM 3053 C CA . SER B 1 47 ? -9.32 6.965 -21.656 1 90.88 47 SER B CA 1
ATOM 3054 C C . SER B 1 47 ? -10.773 6.633 -21.344 1 90.88 47 SER B C 1
ATOM 3056 O O . SER B 1 47 ? -11.586 7.531 -21.094 1 90.88 47 SER B O 1
ATOM 3058 N N . LEU B 1 48 ? -11.133 5.359 -21.453 1 91.75 48 LEU B N 1
ATOM 3059 C CA . LEU B 1 48 ? -12.406 4.871 -20.906 1 91.75 48 LEU B CA 1
ATOM 3060 C C . LEU B 1 48 ? -12.383 4.855 -19.391 1 91.75 48 LEU B C 1
ATOM 3062 O O . LEU B 1 48 ? -11.305 4.793 -18.781 1 91.75 48 LEU B O 1
ATOM 3066 N N . PRO B 1 49 ? -13.562 4.949 -18.844 1 95.06 49 PRO B N 1
ATOM 3067 C CA . PRO B 1 49 ? -13.578 4.793 -17.391 1 95.06 49 PRO B CA 1
ATOM 3068 C C . PRO B 1 49 ? -13.172 3.389 -16.953 1 95.06 49 PRO B C 1
ATOM 3070 O O . PRO B 1 49 ? -13.461 2.408 -17.641 1 95.06 49 PRO B O 1
ATOM 3073 N N . GLY B 1 50 ? -12.422 3.373 -15.828 1 96.31 50 GLY B N 1
ATOM 3074 C CA . GLY B 1 50 ? -12.211 2.096 -15.164 1 96.31 50 GLY B CA 1
ATOM 3075 C C . GLY B 1 50 ? -13.484 1.516 -14.57 1 96.31 50 GLY B C 1
ATOM 3076 O O . GLY B 1 50 ? -14.453 2.238 -14.344 1 96.31 50 GLY B O 1
ATOM 3077 N N . ARG B 1 51 ? -13.484 0.237 -14.391 1 97.19 51 ARG B N 1
ATOM 3078 C CA . ARG B 1 51 ? -14.68 -0.437 -13.898 1 97.19 51 ARG B CA 1
ATOM 3079 C C . ARG B 1 51 ? -14.32 -1.529 -12.898 1 97.19 51 ARG B C 1
ATOM 3081 O O . ARG B 1 51 ? -13.281 -2.178 -13.023 1 97.19 51 ARG B O 1
ATOM 3088 N N . LEU B 1 52 ? -15.133 -1.665 -11.922 1 97.69 52 LEU B N 1
ATOM 3089 C CA . LEU B 1 52 ? -15.086 -2.789 -10.992 1 97.69 52 LEU B CA 1
ATOM 3090 C C . LEU B 1 52 ? -16.453 -3.457 -10.883 1 97.69 52 LEU B C 1
ATOM 3092 O O . LEU B 1 52 ? -17.469 -2.779 -10.703 1 97.69 52 LEU B O 1
ATOM 3096 N N . PHE B 1 53 ? -16.484 -4.719 -11.156 1 98.44 53 PHE B N 1
ATOM 3097 C CA . PHE B 1 53 ? -17.656 -5.566 -10.969 1 98.44 53 PHE B CA 1
ATOM 3098 C C . PHE B 1 53 ? -17.406 -6.621 -9.898 1 98.44 53 PHE B C 1
ATOM 3100 O O . PHE B 1 53 ? -16.453 -7.398 -10 1 98.44 53 PHE B O 1
ATOM 3107 N N . ARG B 1 54 ? -18.234 -6.648 -8.883 1 98.44 54 ARG B N 1
ATOM 3108 C CA . ARG B 1 54 ? -18.016 -7.555 -7.762 1 98.44 54 ARG B CA 1
ATOM 3109 C C . ARG B 1 54 ? -19.312 -8.289 -7.398 1 98.44 54 ARG B C 1
ATOM 3111 O O . ARG B 1 54 ? -20.375 -7.676 -7.312 1 98.44 54 ARG B O 1
ATOM 3118 N N . LEU B 1 55 ? -19.203 -9.547 -7.234 1 98.56 55 LEU B N 1
ATOM 3119 C CA . LEU B 1 55 ? -20.266 -10.391 -6.695 1 98.56 55 LEU B CA 1
ATOM 3120 C C . LEU B 1 55 ? -19.875 -10.945 -5.328 1 98.56 55 LEU B C 1
ATOM 3122 O O . LEU B 1 55 ? -18.766 -11.422 -5.141 1 98.56 55 LEU B O 1
ATOM 3126 N N . GLU B 1 56 ? -20.766 -10.852 -4.434 1 97.69 56 GLU B N 1
ATOM 3127 C CA . GLU B 1 56 ? -20.594 -11.422 -3.104 1 97.69 56 GLU B CA 1
ATOM 3128 C C . GLU B 1 56 ? -21.719 -12.406 -2.771 1 97.69 56 GLU B C 1
ATOM 3130 O O . GLU B 1 56 ? -22.891 -12.086 -2.932 1 97.69 56 GLU B O 1
ATOM 3135 N N . ASN B 1 57 ? -21.359 -13.562 -2.389 1 97.81 57 ASN B N 1
ATOM 3136 C CA . ASN B 1 57 ? -22.312 -14.547 -1.874 1 97.81 57 ASN B CA 1
ATOM 3137 C C . ASN B 1 57 ? -22.578 -14.344 -0.386 1 97.81 57 ASN B C 1
ATOM 3139 O O . ASN B 1 57 ? -21.828 -14.836 0.459 1 97.81 57 ASN B O 1
ATOM 3143 N N . THR B 1 58 ? -23.641 -13.719 -0.095 1 95.06 58 THR B N 1
ATOM 3144 C CA . THR B 1 58 ? -23.922 -13.297 1.273 1 95.06 58 THR B CA 1
ATOM 3145 C C . THR B 1 58 ? -24.172 -14.508 2.172 1 95.06 58 THR B C 1
ATOM 3147 O O . THR B 1 58 ? -23.875 -14.477 3.365 1 95.06 58 THR B O 1
ATOM 3150 N N . ALA B 1 59 ? -24.688 -15.555 1.628 1 95.75 59 ALA B N 1
ATOM 3151 C CA . ALA B 1 59 ? -24.938 -16.766 2.402 1 95.75 59 ALA B CA 1
ATOM 3152 C C . ALA B 1 59 ? -23.641 -17.422 2.828 1 95.75 59 ALA B C 1
ATOM 3154 O O . ALA B 1 59 ? -23.484 -17.828 3.984 1 95.75 59 ALA B O 1
ATOM 3155 N N . LEU B 1 60 ? -22.719 -17.516 1.893 1 95.62 60 LEU B N 1
ATOM 3156 C CA . LEU B 1 60 ? -21.422 -18.094 2.215 1 95.62 60 LEU B CA 1
ATOM 3157 C C . LEU B 1 60 ? -20.656 -17.203 3.189 1 95.62 60 LEU B C 1
ATOM 3159 O O . LEU B 1 60 ? -20.062 -17.688 4.148 1 95.62 60 LEU B O 1
ATOM 3163 N N . LEU B 1 61 ? -20.75 -15.883 2.998 1 93.75 61 LEU B N 1
ATOM 3164 C CA . LEU B 1 61 ? -20.016 -14.93 3.814 1 93.75 61 LEU B CA 1
ATOM 3165 C C . LEU B 1 61 ? -20.609 -14.828 5.211 1 93.75 61 LEU B C 1
ATOM 3167 O O . LEU B 1 61 ? -19.953 -14.367 6.145 1 93.75 61 LEU B O 1
ATOM 3171 N N . ALA B 1 62 ? -21.844 -15.242 5.379 1 91.5 62 ALA B N 1
ATOM 3172 C CA . ALA B 1 62 ? -22.5 -15.203 6.68 1 91.5 62 ALA B CA 1
ATOM 3173 C C . ALA B 1 62 ? -22.016 -16.344 7.578 1 91.5 62 ALA B C 1
ATOM 3175 O O . ALA B 1 62 ? -22.234 -16.312 8.789 1 91.5 62 ALA B O 1
ATOM 3176 N N . GLN B 1 63 ? -21.422 -17.344 6.938 1 91.38 63 GLN B N 1
ATOM 3177 C CA . GLN B 1 63 ? -20.844 -18.406 7.742 1 91.38 63 GLN B CA 1
ATOM 3178 C C . GLN B 1 63 ? -19.531 -17.953 8.391 1 91.38 63 GLN B C 1
ATOM 3180 O O . GLN B 1 63 ? -18.562 -17.656 7.699 1 91.38 63 GLN B O 1
ATOM 3185 N N . PRO B 1 64 ? -19.484 -17.891 9.633 1 84.62 64 PRO B N 1
ATOM 3186 C CA . PRO B 1 64 ? -18.359 -17.234 10.32 1 84.62 64 PRO B CA 1
ATOM 3187 C C . PRO B 1 64 ? -17.016 -17.844 9.938 1 84.62 64 PRO B C 1
ATOM 3189 O O . PRO B 1 64 ? -16.031 -17.109 9.766 1 84.62 64 PRO B O 1
ATOM 3192 N N . ASP B 1 65 ? -16.953 -19.109 9.727 1 90.25 65 ASP B N 1
ATOM 3193 C CA . ASP B 1 65 ? -15.68 -19.766 9.445 1 90.25 65 ASP B CA 1
ATOM 3194 C C . ASP B 1 65 ? -15.141 -19.359 8.07 1 90.25 65 ASP B C 1
ATOM 3196 O O . ASP B 1 65 ? -13.93 -19.344 7.855 1 90.25 65 ASP B O 1
ATOM 3200 N N . ASN B 1 66 ? -16.078 -19 7.168 1 92.88 66 ASN B N 1
ATOM 3201 C CA . ASN B 1 66 ? -15.641 -18.656 5.816 1 92.88 66 ASN B CA 1
ATOM 3202 C C . ASN B 1 66 ? -14.906 -17.328 5.785 1 92.88 66 ASN B C 1
ATOM 3204 O O . ASN B 1 66 ? -13.938 -17.156 5.039 1 92.88 66 ASN B O 1
ATOM 3208 N N . LYS B 1 67 ? -15.32 -16.453 6.617 1 89.62 67 LYS B N 1
ATOM 3209 C CA . LYS B 1 67 ? -14.703 -15.133 6.656 1 89.62 67 LYS B CA 1
ATOM 3210 C C . LYS B 1 67 ? -13.594 -15.078 7.699 1 89.62 67 LYS B C 1
ATOM 3212 O O . LYS B 1 67 ? -12.531 -14.492 7.453 1 89.62 67 LYS B O 1
ATOM 3217 N N . HIS B 1 68 ? -13.734 -15.828 8.781 1 90.25 68 HIS B N 1
ATOM 3218 C CA . HIS B 1 68 ? -12.914 -15.492 9.938 1 90.25 68 HIS B CA 1
ATOM 3219 C C . HIS B 1 68 ? -11.867 -16.562 10.203 1 90.25 68 HIS B C 1
ATOM 3221 O O . HIS B 1 68 ? -11.133 -16.5 11.188 1 90.25 68 HIS B O 1
ATOM 3227 N N . GLN B 1 69 ? -11.836 -17.516 9.352 1 93.25 69 GLN B N 1
ATOM 3228 C CA . GLN B 1 69 ? -10.82 -18.547 9.484 1 93.25 69 GLN B CA 1
ATOM 3229 C C . GLN B 1 69 ? -10.18 -18.875 8.141 1 93.25 69 GLN B C 1
ATOM 3231 O O . GLN B 1 69 ? -10.758 -19.609 7.336 1 93.25 69 GLN B O 1
ATOM 3236 N N . ASP B 1 70 ? -9 -18.359 7.91 1 95.62 70 ASP B N 1
ATOM 3237 C CA . ASP B 1 70 ? -8.141 -18.703 6.785 1 95.62 70 ASP B CA 1
ATOM 3238 C C . ASP B 1 70 ? -8.797 -18.344 5.457 1 95.62 70 ASP B C 1
ATOM 3240 O O . ASP B 1 70 ? -8.82 -19.141 4.527 1 95.62 70 ASP B O 1
ATOM 3244 N N . SER B 1 71 ? -9.484 -17.203 5.434 1 96.88 71 SER B N 1
ATOM 3245 C CA . SER B 1 71 ? -10.008 -16.703 4.168 1 96.88 71 SER B CA 1
ATOM 3246 C C . SER B 1 71 ? -8.875 -16.297 3.225 1 96.88 71 SER B C 1
ATOM 3248 O O . SER B 1 71 ? -7.875 -15.719 3.658 1 96.88 71 SER B O 1
ATOM 3250 N N . VAL B 1 72 ? -9.055 -16.625 1.925 1 98.19 72 VAL B N 1
ATOM 3251 C CA . VAL B 1 72 ? -7.988 -16.422 0.95 1 98.19 72 VAL B CA 1
ATOM 3252 C C . VAL B 1 72 ? -8.477 -15.492 -0.159 1 98.19 72 VAL B C 1
ATOM 3254 O O . VAL B 1 72 ? -9.594 -15.656 -0.664 1 98.19 72 VAL B O 1
ATOM 3257 N N . LEU B 1 73 ? -7.73 -14.516 -0.458 1 98.56 73 LEU B N 1
ATOM 3258 C CA . LEU B 1 73 ? -7.934 -13.664 -1.628 1 98.56 73 LEU B CA 1
ATOM 3259 C C . LEU B 1 73 ? -6.961 -14.031 -2.742 1 98.56 73 LEU B C 1
ATOM 3261 O O . LEU B 1 73 ? -5.758 -13.789 -2.629 1 98.56 73 LEU B O 1
ATOM 3265 N N . VAL B 1 74 ? -7.48 -14.641 -3.797 1 98.81 74 VAL B N 1
ATOM 3266 C CA . VAL B 1 74 ? -6.672 -14.953 -4.973 1 98.81 74 VAL B CA 1
ATOM 3267 C C . VAL B 1 74 ? -6.637 -13.75 -5.91 1 98.81 74 VAL B C 1
ATOM 3269 O O . VAL B 1 74 ? -7.684 -13.227 -6.297 1 98.81 74 VAL B O 1
ATOM 3272 N N . MET B 1 75 ? -5.465 -13.336 -6.27 1 98.69 75 MET B N 1
ATOM 3273 C CA . MET B 1 75 ? -5.258 -12.148 -7.102 1 98.69 75 MET B CA 1
ATOM 3274 C C . MET B 1 75 ? -4.613 -12.531 -8.43 1 98.69 75 MET B C 1
ATOM 3276 O O . MET B 1 75 ? -3.557 -13.164 -8.453 1 98.69 75 MET B O 1
ATOM 3280 N N . VAL B 1 76 ? -5.23 -12.109 -9.508 1 98.5 76 VAL B N 1
ATOM 3281 C CA . VAL B 1 76 ? -4.723 -12.383 -10.852 1 98.5 76 VAL B CA 1
ATOM 3282 C C . VAL B 1 76 ? -4.707 -11.094 -11.672 1 98.5 76 VAL B C 1
ATOM 3284 O O . VAL B 1 76 ? -5.727 -10.406 -11.781 1 98.5 76 VAL B O 1
ATOM 3287 N N . VAL B 1 77 ? -3.582 -10.766 -12.195 1 97.38 77 VAL B N 1
ATOM 3288 C CA . VAL B 1 77 ? -3.445 -9.617 -13.086 1 97.38 77 VAL B CA 1
ATOM 3289 C C . VAL B 1 77 ? -3.105 -10.102 -14.492 1 97.38 77 VAL B C 1
ATOM 3291 O O . VAL B 1 77 ? -2.139 -10.844 -14.688 1 97.38 77 VAL B O 1
ATOM 3294 N N . LEU B 1 78 ? -3.936 -9.734 -15.391 1 94.38 78 LEU B N 1
ATOM 3295 C CA . LEU B 1 78 ? -3.688 -10.156 -16.766 1 94.38 78 LEU B CA 1
ATOM 3296 C C . LEU B 1 78 ? -4.09 -9.062 -17.75 1 94.38 78 LEU B C 1
ATOM 3298 O O . LEU B 1 78 ? -4.918 -8.203 -17.422 1 94.38 78 LEU B O 1
ATOM 3302 N N . ARG B 1 79 ? -3.518 -9.086 -18.859 1 91.19 79 ARG B N 1
ATOM 3303 C CA . ARG B 1 79 ? -3.758 -8.039 -19.844 1 91.19 79 ARG B CA 1
ATOM 3304 C C . ARG B 1 79 ? -4.988 -8.359 -20.688 1 91.19 79 ARG B C 1
ATOM 3306 O O . ARG B 1 79 ? -5.984 -7.641 -20.641 1 91.19 79 ARG B O 1
ATOM 3313 N N . ASP B 1 80 ? -4.938 -9.492 -21.391 1 92.62 80 ASP B N 1
ATOM 3314 C CA . ASP B 1 80 ? -5.984 -9.891 -22.328 1 92.62 80 ASP B CA 1
ATOM 3315 C C . ASP B 1 80 ? -6.102 -11.406 -22.406 1 92.62 80 ASP B C 1
ATOM 3317 O O . ASP B 1 80 ? -5.539 -12.125 -21.578 1 92.62 80 ASP B O 1
ATOM 3321 N N . ALA B 1 81 ? -6.836 -11.836 -23.391 1 90.69 81 ALA B N 1
ATOM 3322 C CA . ALA B 1 81 ? -7.152 -13.258 -23.516 1 90.69 81 ALA B CA 1
ATOM 3323 C C . ALA B 1 81 ? -5.883 -14.086 -23.703 1 90.69 81 ALA B C 1
ATOM 3325 O O . ALA B 1 81 ? -5.812 -15.242 -23.281 1 90.69 81 ALA B O 1
ATOM 3326 N N . GLN B 1 82 ? -4.895 -13.539 -24.281 1 90.5 82 GLN B N 1
ATOM 3327 C CA . GLN B 1 82 ? -3.66 -14.258 -24.562 1 90.5 82 GLN B CA 1
ATOM 3328 C C . GLN B 1 82 ? -2.893 -14.547 -23.266 1 90.5 82 GLN B C 1
ATOM 3330 O O . GLN B 1 82 ? -2.049 -15.445 -23.234 1 90.5 82 GLN B O 1
ATOM 3335 N N . SER B 1 83 ? -3.232 -13.82 -22.25 1 92.31 83 SER B N 1
ATOM 3336 C CA . SER B 1 83 ? -2.508 -13.922 -20.984 1 92.31 83 SER B CA 1
ATOM 3337 C C . SER B 1 83 ? -2.828 -15.234 -20.266 1 92.31 83 SER B C 1
ATOM 3339 O O . SER B 1 83 ? -2.123 -15.625 -19.344 1 92.31 83 SER B O 1
ATOM 3341 N N . TRP B 1 84 ? -3.877 -15.953 -20.672 1 93.56 84 TRP B N 1
ATOM 3342 C CA . TRP B 1 84 ? -4.25 -17.219 -20.047 1 93.56 84 TRP B CA 1
ATOM 3343 C C . TRP B 1 84 ? -3.268 -18.328 -20.406 1 93.56 84 TRP B C 1
ATOM 3345 O O . TRP B 1 84 ? -3.211 -19.359 -19.734 1 93.56 84 TRP B O 1
ATOM 3355 N N . GLY B 1 85 ? -2.521 -18.141 -21.422 1 91.31 85 GLY B N 1
ATOM 3356 C CA . GLY B 1 85 ? -1.619 -19.156 -21.922 1 91.31 85 GLY B CA 1
ATOM 3357 C C . GLY B 1 85 ? -2.104 -19.812 -23.203 1 91.31 85 GLY B C 1
ATOM 3358 O O . GLY B 1 85 ? -3.277 -19.688 -23.562 1 91.31 85 GLY B O 1
ATOM 3359 N N . ASP B 1 86 ? -1.208 -20.453 -23.797 1 88.06 86 ASP B N 1
ATOM 3360 C CA . ASP B 1 86 ? -1.512 -21.062 -25.094 1 88.06 86 ASP B CA 1
ATOM 3361 C C . ASP B 1 86 ? -2.602 -22.125 -24.953 1 88.06 86 ASP B C 1
ATOM 3363 O O . ASP B 1 86 ? -2.447 -23.078 -24.203 1 88.06 86 ASP B O 1
ATOM 3367 N N . GLY B 1 87 ? -3.662 -21.875 -25.703 1 91.19 87 GLY B N 1
ATOM 3368 C CA . GLY B 1 87 ? -4.75 -22.844 -25.75 1 91.19 87 GLY B CA 1
ATOM 3369 C C . GLY B 1 87 ? -5.574 -22.859 -24.469 1 91.19 87 GLY B C 1
ATOM 3370 O O . GLY B 1 87 ? -6.316 -23.812 -24.234 1 91.19 87 GLY B O 1
ATOM 3371 N N . ARG B 1 88 ? -5.379 -21.859 -23.672 1 93.56 88 ARG B N 1
ATOM 3372 C CA . ARG B 1 88 ? -6.094 -21.844 -22.406 1 93.56 88 ARG B CA 1
ATOM 3373 C C . ARG B 1 88 ? -7.039 -20.656 -22.328 1 93.56 88 ARG B C 1
ATOM 3375 O O . ARG B 1 88 ? -6.848 -19.656 -23.016 1 93.56 88 ARG B O 1
ATOM 3382 N N . SER B 1 89 ? -8.039 -20.828 -21.531 1 93.5 89 SER B N 1
ATOM 3383 C CA . SER B 1 89 ? -9.055 -19.797 -21.312 1 93.5 89 SER B CA 1
ATOM 3384 C C . SER B 1 89 ? -9.289 -19.547 -19.828 1 93.5 89 SER B C 1
ATOM 3386 O O . SER B 1 89 ? -8.664 -20.188 -18.984 1 93.5 89 SER B O 1
ATOM 3388 N N . ALA B 1 90 ? -10.188 -18.594 -19.609 1 93.5 90 ALA B N 1
ATOM 3389 C CA . ALA B 1 90 ? -10.617 -18.328 -18.234 1 93.5 90 ALA B CA 1
ATOM 3390 C C . ALA B 1 90 ? -11.219 -19.562 -17.594 1 93.5 90 ALA B C 1
ATOM 3392 O O . ALA B 1 90 ? -11.016 -19.812 -16.406 1 93.5 90 ALA B O 1
ATOM 3393 N N . GLU B 1 91 ? -11.922 -20.328 -18.359 1 93.62 91 GLU B N 1
ATOM 3394 C CA . GLU B 1 91 ? -12.539 -21.547 -17.844 1 93.62 91 GLU B CA 1
ATOM 3395 C C . GLU B 1 91 ? -11.492 -22.531 -17.328 1 93.62 91 GLU B C 1
ATOM 3397 O O . GLU B 1 91 ? -11.672 -23.141 -16.281 1 93.62 91 GLU B O 1
ATOM 3402 N N . ASP B 1 92 ? -10.406 -22.641 -18.094 1 95.44 92 ASP B N 1
ATOM 3403 C CA . ASP B 1 92 ? -9.312 -23.516 -17.688 1 95.44 92 ASP B CA 1
ATOM 3404 C C . ASP B 1 92 ? -8.711 -23.047 -16.359 1 95.44 92 ASP B C 1
ATOM 3406 O O . ASP B 1 92 ? -8.391 -23.859 -15.492 1 95.44 92 ASP B O 1
ATOM 3410 N N . PHE B 1 93 ? -8.562 -21.797 -16.266 1 95.56 93 PHE B N 1
ATOM 3411 C CA . PHE B 1 93 ? -8.008 -21.219 -15.039 1 95.56 93 PHE B CA 1
ATOM 3412 C C . PHE B 1 93 ? -8.898 -21.531 -13.844 1 95.56 93 PHE B C 1
ATOM 3414 O O . PHE B 1 93 ? -8.414 -21.938 -12.789 1 95.56 93 PHE B O 1
ATOM 3421 N N . PHE B 1 94 ? -10.195 -21.375 -13.938 1 94.81 94 PHE B N 1
ATOM 3422 C CA . PHE B 1 94 ? -11.109 -21.609 -12.828 1 94.81 94 PHE B CA 1
ATOM 3423 C C . PHE B 1 94 ? -11.234 -23.094 -12.523 1 94.81 94 PHE B C 1
ATOM 3425 O O . PHE B 1 94 ? -11.477 -23.484 -11.383 1 94.81 94 PHE B O 1
ATOM 3432 N N . GLN B 1 95 ? -11.023 -23.922 -13.594 1 95.94 95 GLN B N 1
ATOM 3433 C CA . GLN B 1 95 ? -10.938 -25.359 -13.32 1 95.94 95 GLN B CA 1
ATOM 3434 C C . GLN B 1 95 ? -9.75 -25.672 -12.414 1 95.94 95 GLN B C 1
ATOM 3436 O O . GLN B 1 95 ? -9.852 -26.516 -11.523 1 95.94 95 GLN B O 1
ATOM 3441 N N . LEU B 1 96 ? -8.672 -24.984 -12.695 1 96.94 96 LEU B N 1
ATOM 3442 C CA . LEU B 1 96 ? -7.508 -25.125 -11.836 1 96.94 96 LEU B CA 1
ATOM 3443 C C . LEU B 1 96 ? -7.832 -24.703 -10.406 1 96.94 96 LEU B C 1
ATOM 3445 O O . LEU B 1 96 ? -7.535 -25.422 -9.453 1 96.94 96 LEU B O 1
ATOM 3449 N N . LEU B 1 97 ? -8.492 -23.578 -10.188 1 96.88 97 LEU B N 1
ATOM 3450 C CA . LEU B 1 97 ? -8.859 -23.094 -8.859 1 96.88 97 LEU B CA 1
ATOM 3451 C C . LEU B 1 97 ? -9.805 -24.078 -8.172 1 96.88 97 LEU B C 1
ATOM 3453 O O . LEU B 1 97 ? -9.664 -24.344 -6.977 1 96.88 97 LEU B O 1
ATOM 3457 N N . ASP B 1 98 ? -10.688 -24.625 -8.961 1 96.44 98 ASP B N 1
ATOM 3458 C CA . ASP B 1 98 ? -11.672 -25.562 -8.438 1 96.44 98 ASP B CA 1
ATOM 3459 C C . ASP B 1 98 ? -11 -26.844 -7.926 1 96.44 98 ASP B C 1
ATOM 3461 O O . ASP B 1 98 ? -11.547 -27.547 -7.074 1 96.44 98 ASP B O 1
ATOM 3465 N N . SER B 1 99 ? -9.852 -27.125 -8.453 1 97.31 99 SER B N 1
ATOM 3466 C CA . SER B 1 99 ? -9.164 -28.359 -8.094 1 97.31 99 SER B CA 1
ATOM 3467 C C . SER B 1 99 ? -8.484 -28.234 -6.734 1 97.31 99 SER B C 1
ATOM 3469 O O . SER B 1 99 ? -8.07 -29.25 -6.156 1 97.31 99 SER B O 1
ATOM 3471 N N . PHE B 1 100 ? -8.375 -27 -6.188 1 98.06 100 PHE B N 1
ATOM 3472 C CA . PHE B 1 100 ? -7.707 -26.812 -4.902 1 98.06 100 PHE B CA 1
ATOM 3473 C C . PHE B 1 100 ? -8.453 -27.531 -3.789 1 98.06 100 PHE B C 1
ATOM 3475 O O . PHE B 1 100 ? -9.688 -27.469 -3.719 1 98.06 100 PHE B O 1
ATOM 3482 N N . ASP B 1 101 ? -7.699 -28.234 -2.951 1 98.12 101 ASP B N 1
ATOM 3483 C CA . ASP B 1 101 ? -8.25 -28.781 -1.714 1 98.12 101 ASP B CA 1
ATOM 3484 C C . ASP B 1 101 ? -8.414 -27.688 -0.659 1 98.12 101 ASP B C 1
ATOM 3486 O O . ASP B 1 101 ? -7.723 -27.688 0.359 1 98.12 101 ASP B O 1
ATOM 3490 N N . TYR B 1 102 ? -9.281 -26.812 -0.883 1 97.94 102 TYR B N 1
ATOM 3491 C CA . TYR B 1 102 ? -9.594 -25.656 -0.049 1 97.94 102 TYR B CA 1
ATOM 3492 C C . TYR B 1 102 ? -11.062 -25.266 -0.195 1 97.94 102 TYR B C 1
ATOM 3494 O O . TYR B 1 102 ? -11.594 -25.219 -1.308 1 97.94 102 TYR B O 1
ATOM 3502 N N . PRO B 1 103 ? -11.789 -25.062 0.881 1 96.81 103 PRO B N 1
ATOM 3503 C CA . PRO B 1 103 ? -13.203 -24.688 0.746 1 96.81 103 PRO B CA 1
ATOM 3504 C C . PRO B 1 103 ? -13.414 -23.438 -0.095 1 96.81 103 PRO B C 1
ATOM 3506 O O . PRO B 1 103 ? -12.914 -22.359 0.257 1 96.81 103 PRO B O 1
ATOM 3509 N N . LYS B 1 104 ? -14.211 -23.531 -1.122 1 96.5 104 LYS B N 1
ATOM 3510 C CA . LYS B 1 104 ? -14.414 -22.422 -2.049 1 96.5 104 LYS B CA 1
ATOM 3511 C C . LYS B 1 104 ? -15.117 -21.266 -1.364 1 96.5 104 LYS B C 1
ATOM 3513 O O . LYS B 1 104 ? -14.891 -20.094 -1.718 1 96.5 104 LYS B O 1
ATOM 3518 N N . GLY B 1 105 ? -15.875 -21.547 -0.376 1 96.75 105 GLY B N 1
ATOM 3519 C CA . GLY B 1 105 ? -16.562 -20.516 0.379 1 96.75 105 GLY B CA 1
ATOM 3520 C C . GLY B 1 105 ? -15.617 -19.594 1.119 1 96.75 105 GLY B C 1
ATOM 3521 O O . GLY B 1 105 ? -16.016 -18.516 1.578 1 96.75 105 GLY B O 1
ATOM 3522 N N . LYS B 1 106 ? -14.352 -19.984 1.208 1 97.69 106 LYS B N 1
ATOM 3523 C CA . LYS B 1 106 ? -13.344 -19.172 1.892 1 97.69 106 LYS B CA 1
ATOM 3524 C C . LYS B 1 106 ? -12.492 -18.406 0.893 1 97.69 106 LYS B C 1
ATOM 3526 O O . LYS B 1 106 ? -11.594 -17.641 1.284 1 97.69 106 LYS B O 1
ATOM 3531 N N . ILE B 1 107 ? -12.805 -18.594 -0.376 1 98.12 107 ILE B N 1
ATOM 3532 C CA . ILE B 1 107 ? -11.93 -18.047 -1.402 1 98.12 107 ILE B CA 1
ATOM 3533 C C . ILE B 1 107 ? -12.633 -16.891 -2.105 1 98.12 107 ILE B C 1
ATOM 3535 O O . ILE B 1 107 ? -13.766 -17.031 -2.566 1 98.12 107 ILE B O 1
ATOM 3539 N N . SER B 1 108 ? -12.016 -15.766 -2.113 1 98.19 108 SER B N 1
ATOM 3540 C CA . SER B 1 108 ? -12.305 -14.656 -3.008 1 98.19 108 SER B CA 1
ATOM 3541 C C . SER B 1 108 ? -11.336 -14.617 -4.188 1 98.19 108 SER B C 1
ATOM 3543 O O . SER B 1 108 ? -10.172 -14.992 -4.051 1 98.19 108 SER B O 1
ATOM 3545 N N . VAL B 1 109 ? -11.836 -14.203 -5.32 1 98.62 109 VAL B N 1
ATOM 3546 C CA . VAL B 1 109 ? -10.977 -14.086 -6.496 1 98.62 109 VAL B CA 1
ATOM 3547 C C . VAL B 1 109 ? -11.102 -12.688 -7.094 1 98.62 109 VAL B C 1
ATOM 3549 O O . VAL B 1 109 ? -12.211 -12.188 -7.289 1 98.62 109 VAL B O 1
ATOM 3552 N N . THR B 1 110 ? -10.023 -12.047 -7.297 1 98.62 110 THR B N 1
ATOM 3553 C CA . THR B 1 110 ? -9.984 -10.773 -8.008 1 98.62 110 THR B CA 1
ATOM 3554 C C . THR B 1 110 ? -9.133 -10.875 -9.258 1 98.62 110 THR B C 1
ATOM 3556 O O . THR B 1 110 ? -7.98 -11.32 -9.203 1 98.62 110 THR B O 1
ATOM 3559 N N . LEU B 1 111 ? -9.688 -10.5 -10.375 1 98.5 111 LEU B N 1
ATOM 3560 C CA . LEU B 1 111 ? -8.961 -10.359 -11.633 1 98.5 111 LEU B CA 1
ATOM 3561 C C . LEU B 1 111 ? -8.859 -8.891 -12.031 1 98.5 111 LEU B C 1
ATOM 3563 O O . LEU B 1 111 ? -9.852 -8.164 -12 1 98.5 111 LEU B O 1
ATOM 3567 N N . LEU B 1 112 ? -7.719 -8.43 -12.289 1 98.5 112 LEU B N 1
ATOM 3568 C CA . LEU B 1 112 ? -7.555 -7.156 -12.984 1 98.5 112 LEU B CA 1
ATOM 3569 C C . LEU B 1 112 ? -7.156 -7.379 -14.438 1 98.5 112 LEU B C 1
ATOM 3571 O O . LEU B 1 112 ? -6.156 -8.047 -14.719 1 98.5 112 LEU B O 1
ATOM 3575 N N . VAL B 1 113 ? -7.926 -6.82 -15.375 1 97.69 113 VAL B N 1
ATOM 3576 C CA . VAL B 1 113 ? -7.695 -7.004 -16.797 1 97.69 113 VAL B CA 1
ATOM 3577 C C . VAL B 1 113 ? -7.555 -5.645 -17.484 1 97.69 113 VAL B C 1
ATOM 3579 O O . VAL B 1 113 ? -8.117 -4.652 -17.016 1 97.69 113 VAL B O 1
ATOM 3582 N N . SER B 1 114 ? -6.875 -5.648 -18.609 1 95.38 114 SER B N 1
ATOM 3583 C CA . SER B 1 114 ? -6.68 -4.406 -19.359 1 95.38 114 SER B CA 1
ATOM 3584 C C . SER B 1 114 ? -7.41 -4.441 -20.688 1 95.38 114 SER B C 1
ATOM 3586 O O . SER B 1 114 ? -7.129 -3.631 -21.578 1 95.38 114 SER B O 1
ATOM 3588 N N . SER B 1 115 ? -8.281 -5.398 -20.812 1 95.5 115 SER B N 1
ATOM 3589 C CA . SER B 1 115 ? -9.117 -5.559 -22 1 95.5 115 SER B CA 1
ATOM 3590 C C . SER B 1 115 ? -10.602 -5.547 -21.641 1 95.5 115 SER B C 1
ATOM 3592 O O . SER B 1 115 ? -11.047 -6.332 -20.797 1 95.5 115 SER B O 1
ATOM 3594 N N . MET B 1 116 ? -11.312 -4.672 -22.344 1 95.75 116 MET B N 1
ATOM 3595 C CA . MET B 1 116 ? -12.742 -4.586 -22.062 1 95.75 116 MET B CA 1
ATOM 3596 C C . MET B 1 116 ? -13.445 -5.887 -22.438 1 95.75 116 MET B C 1
ATOM 3598 O O . MET B 1 116 ? -14.367 -6.32 -21.75 1 95.75 116 MET B O 1
ATOM 3602 N N . SER B 1 117 ? -12.969 -6.496 -23.516 1 96 117 SER B N 1
ATOM 3603 C CA . SER B 1 117 ? -13.555 -7.766 -23.922 1 96 117 SER B CA 1
ATOM 3604 C C . SER B 1 117 ? -13.383 -8.828 -22.828 1 96 117 SER B C 1
ATOM 3606 O O . SER B 1 117 ? -14.328 -9.555 -22.516 1 96 117 SER B O 1
ATOM 3608 N N . GLU B 1 118 ? -12.219 -8.891 -22.266 1 96 118 GLU B N 1
ATOM 3609 C CA . GLU B 1 118 ? -11.977 -9.844 -21.188 1 96 118 GLU B CA 1
ATOM 3610 C C . GLU B 1 118 ? -12.805 -9.492 -19.938 1 96 118 GLU B C 1
ATOM 3612 O O . GLU B 1 118 ? -13.297 -10.383 -19.25 1 96 118 GLU B O 1
ATOM 3617 N N . PHE B 1 119 ? -12.922 -8.227 -19.672 1 97.81 119 PHE B N 1
ATOM 3618 C CA . PHE B 1 119 ? -13.734 -7.773 -18.547 1 97.81 119 PHE B CA 1
ATOM 3619 C C . PHE B 1 119 ? -15.156 -8.289 -18.672 1 97.81 119 PHE B C 1
ATOM 3621 O O . PHE B 1 119 ? -15.703 -8.867 -17.719 1 97.81 119 PHE B O 1
ATOM 3628 N N . LEU B 1 120 ? -15.719 -8.094 -19.844 1 97.31 120 LEU B N 1
ATOM 3629 C CA . LEU B 1 120 ? -17.109 -8.492 -20.078 1 97.31 120 LEU B CA 1
ATOM 3630 C C . LEU B 1 120 ? -17.25 -10.008 -20.016 1 97.31 120 LEU B C 1
ATOM 3632 O O . LEU B 1 120 ? -18.234 -10.523 -19.484 1 97.31 120 LEU B O 1
ATOM 3636 N N . LEU B 1 121 ? -16.281 -10.695 -20.516 1 96.56 121 LEU B N 1
ATOM 3637 C CA . LEU B 1 121 ? -16.297 -12.148 -20.453 1 96.56 121 LEU B CA 1
ATOM 3638 C C . LEU B 1 121 ? -16.25 -12.625 -19 1 96.56 121 LEU B C 1
ATOM 3640 O O . LEU B 1 121 ? -17.016 -13.523 -18.625 1 96.56 121 LEU B O 1
ATOM 3644 N N . MET B 1 122 ? -15.406 -12.039 -18.188 1 97.19 122 MET B N 1
ATOM 3645 C CA . MET B 1 122 ? -15.258 -12.453 -16.797 1 97.19 122 MET B CA 1
ATOM 3646 C C . MET B 1 122 ? -16.516 -12.109 -15.992 1 97.19 122 MET B C 1
ATOM 3648 O O . MET B 1 122 ? -16.906 -12.867 -15.109 1 97.19 122 MET B O 1
ATOM 3652 N N . LYS B 1 123 ? -17.078 -10.984 -16.297 1 97.38 123 LYS B N 1
ATOM 3653 C CA . LYS B 1 123 ? -18.344 -10.617 -15.656 1 97.38 123 LYS B CA 1
ATOM 3654 C C . LYS B 1 123 ? -19.375 -11.727 -15.805 1 97.38 123 LYS B C 1
ATOM 3656 O O . LYS B 1 123 ? -20.016 -12.133 -14.828 1 97.38 123 LYS B O 1
ATOM 3661 N N . THR B 1 124 ? -19.469 -12.242 -16.984 1 96.19 124 THR B N 1
ATOM 3662 C CA . THR B 1 124 ? -20.438 -13.297 -17.281 1 96.19 124 THR B CA 1
ATOM 3663 C C . THR B 1 124 ? -20.031 -14.594 -16.578 1 96.19 124 THR B C 1
ATOM 3665 O O . THR B 1 124 ? -20.875 -15.258 -15.969 1 96.19 124 THR B O 1
ATOM 3668 N N . HIS B 1 125 ? -18.797 -14.891 -16.656 1 95.81 125 HIS B N 1
ATOM 3669 C CA . HIS B 1 125 ? -18.297 -16.109 -16.016 1 95.81 125 HIS B CA 1
ATOM 3670 C C . HIS B 1 125 ? -18.531 -16.078 -14.516 1 95.81 125 HIS B C 1
ATOM 3672 O O . HIS B 1 125 ? -18.938 -17.094 -13.93 1 95.81 125 HIS B O 1
ATOM 3678 N N . PHE B 1 126 ? -18.344 -14.945 -13.859 1 97.62 126 PHE B N 1
ATOM 3679 C CA . PHE B 1 126 ? -18.469 -14.805 -12.414 1 97.62 126 PHE B CA 1
ATOM 3680 C C . PHE B 1 126 ? -19.906 -15 -11.969 1 97.62 126 PHE B C 1
ATOM 3682 O O . PHE B 1 126 ? -20.156 -15.555 -10.898 1 97.62 126 PHE B O 1
ATOM 3689 N N . GLN B 1 127 ? -20.828 -14.602 -12.805 1 95.5 127 GLN B N 1
ATOM 3690 C CA . GLN B 1 127 ? -22.234 -14.773 -12.469 1 95.5 127 GLN B CA 1
ATOM 3691 C C . GLN B 1 127 ? -22.594 -16.25 -12.344 1 95.5 127 GLN B C 1
ATOM 3693 O O . GLN B 1 127 ? -23.438 -16.625 -11.523 1 95.5 127 GLN B O 1
ATOM 3698 N N . ARG B 1 128 ? -21.828 -17.062 -13.047 1 92.94 128 ARG B N 1
ATOM 3699 C CA . ARG B 1 128 ? -22.078 -18.5 -13 1 92.94 128 ARG B CA 1
ATOM 3700 C C . ARG B 1 128 ? -21.344 -19.141 -11.836 1 92.94 128 ARG B C 1
ATOM 3702 O O . ARG B 1 128 ? -21.812 -20.125 -11.266 1 92.94 128 ARG B O 1
ATOM 3709 N N . GLN B 1 129 ? -20.234 -18.562 -11.477 1 95.31 129 GLN B N 1
ATOM 3710 C CA . GLN B 1 129 ? -19.344 -19.203 -10.523 1 95.31 129 GLN B CA 1
ATOM 3711 C C . GLN B 1 129 ? -19.625 -18.734 -9.094 1 95.31 129 GLN B C 1
ATOM 3713 O O . GLN B 1 129 ? -19.188 -19.359 -8.133 1 95.31 129 GLN B O 1
ATOM 3718 N N . ILE B 1 130 ? -20.359 -17.672 -8.867 1 97.38 130 ILE B N 1
ATOM 3719 C CA . ILE B 1 130 ? -20.516 -17 -7.59 1 97.38 130 ILE B CA 1
ATOM 3720 C C . ILE B 1 130 ? -21.219 -17.906 -6.594 1 97.38 130 ILE B C 1
ATOM 3722 O O . ILE B 1 130 ? -21.125 -17.703 -5.383 1 97.38 130 ILE B O 1
ATOM 3726 N N . GLN B 1 131 ? -21.875 -18.938 -7.035 1 95.06 131 GLN B N 1
ATOM 3727 C CA . GLN B 1 131 ? -22.578 -19.844 -6.137 1 95.06 131 GLN B CA 1
ATOM 3728 C C . GLN B 1 131 ? -21.594 -20.656 -5.301 1 95.06 131 GLN B C 1
ATOM 3730 O O . GLN B 1 131 ? -21.953 -21.172 -4.242 1 95.06 131 GLN B O 1
ATOM 3735 N N . GLN B 1 132 ? -20.328 -20.703 -5.762 1 95.44 132 GLN B N 1
ATOM 3736 C CA . GLN B 1 132 ? -19.359 -21.547 -5.086 1 95.44 132 GLN B CA 1
ATOM 3737 C C . GLN B 1 132 ? -18.344 -20.719 -4.316 1 95.44 132 GLN B C 1
ATOM 3739 O O . GLN B 1 132 ? -17.688 -21.219 -3.404 1 95.44 132 GLN B O 1
ATOM 3744 N N . TYR B 1 133 ? -18.141 -19.5 -4.703 1 97.56 133 TYR B N 1
ATOM 3745 C CA . TYR B 1 133 ? -17.094 -18.656 -4.137 1 97.56 133 TYR B CA 1
ATOM 3746 C C . TYR B 1 133 ? -17.688 -17.578 -3.232 1 97.56 133 TYR B C 1
ATOM 3748 O O . TYR B 1 133 ? -18.844 -17.188 -3.4 1 97.56 133 TYR B O 1
ATOM 3756 N N . ALA B 1 134 ? -16.906 -17.109 -2.293 1 96.88 134 ALA B N 1
ATOM 3757 C CA . ALA B 1 134 ? -17.344 -16.078 -1.361 1 96.88 134 ALA B CA 1
ATOM 3758 C C . ALA B 1 134 ? -17.516 -14.734 -2.07 1 96.88 134 ALA B C 1
ATOM 3760 O O . ALA B 1 134 ? -18.484 -14.016 -1.837 1 96.88 134 ALA B O 1
ATOM 3761 N N . ARG B 1 135 ? -16.594 -14.422 -2.887 1 97.94 135 ARG B N 1
ATOM 3762 C CA . ARG B 1 135 ? -16.547 -13.117 -3.545 1 97.94 135 ARG B CA 1
ATOM 3763 C C . ARG B 1 135 ? -15.742 -13.195 -4.844 1 97.94 135 ARG B C 1
ATOM 3765 O O . ARG B 1 135 ? -14.68 -13.812 -4.891 1 97.94 135 ARG B O 1
ATOM 3772 N N . LEU B 1 136 ? -16.297 -12.664 -5.918 1 98.56 136 LEU B N 1
ATOM 3773 C CA . LEU B 1 136 ? -15.633 -12.586 -7.211 1 98.56 136 LEU B CA 1
ATOM 3774 C C . LEU B 1 136 ? -15.594 -11.148 -7.719 1 98.56 136 LEU B C 1
ATOM 3776 O O . LEU B 1 136 ? -16.641 -10.492 -7.82 1 98.56 136 LEU B O 1
ATOM 3780 N N . SER B 1 137 ? -14.43 -10.648 -7.98 1 98.56 137 SER B N 1
ATOM 3781 C CA . SER B 1 137 ? -14.273 -9.281 -8.461 1 98.56 137 SER B CA 1
ATOM 3782 C C . SER B 1 137 ? -13.453 -9.234 -9.75 1 98.56 137 SER B C 1
ATOM 3784 O O . SER B 1 137 ? -12.477 -9.977 -9.891 1 98.56 137 SER B O 1
ATOM 3786 N N . VAL B 1 138 ? -13.875 -8.445 -10.68 1 98.62 138 VAL B N 1
ATOM 3787 C CA . VAL B 1 138 ? -13.078 -8.156 -11.867 1 98.62 138 VAL B CA 1
ATOM 3788 C C . VAL B 1 138 ? -12.953 -6.648 -12.062 1 98.62 138 VAL B C 1
ATOM 3790 O O . VAL B 1 138 ? -13.938 -5.918 -11.93 1 98.62 138 VAL B O 1
ATOM 3793 N N . ILE B 1 139 ? -11.789 -6.203 -12.266 1 98.38 139 ILE B N 1
ATOM 3794 C CA . ILE B 1 139 ? -11.469 -4.793 -12.469 1 98.38 139 ILE B CA 1
ATOM 3795 C C . ILE B 1 139 ? -10.977 -4.57 -13.898 1 98.38 139 ILE B C 1
ATOM 3797 O O . ILE B 1 139 ? -10.141 -5.328 -14.398 1 98.38 139 ILE B O 1
ATOM 3801 N N . PHE B 1 140 ? -11.531 -3.533 -14.555 1 98.06 140 PHE B N 1
ATOM 3802 C CA . PHE B 1 140 ? -10.984 -3.053 -15.82 1 98.06 140 PHE B CA 1
ATOM 3803 C C . PHE B 1 140 ? -10.18 -1.778 -15.609 1 98.06 140 PHE B C 1
ATOM 3805 O O . PHE B 1 140 ? -10.719 -0.751 -15.195 1 98.06 140 PHE B O 1
ATOM 3812 N N . ARG B 1 141 ? -8.961 -1.85 -15.867 1 96.62 141 ARG B N 1
ATOM 3813 C CA . ARG B 1 141 ? -8.062 -0.699 -15.891 1 96.62 141 ARG B CA 1
ATOM 3814 C C . ARG B 1 141 ? -6.949 -0.892 -16.906 1 96.62 141 ARG B C 1
ATOM 3816 O O . ARG B 1 141 ? -6.305 -1.942 -16.938 1 96.62 141 ARG B O 1
ATOM 3823 N N . ASN B 1 142 ? -6.664 0.106 -17.75 1 94.25 142 ASN B N 1
ATOM 3824 C CA . ASN B 1 142 ? -5.68 -0.09 -18.812 1 94.25 142 ASN B CA 1
ATOM 3825 C C . ASN B 1 142 ? -4.906 1.192 -19.109 1 94.25 142 ASN B C 1
ATOM 3827 O O . ASN B 1 142 ? -4.391 1.374 -20.203 1 94.25 142 ASN B O 1
ATOM 3831 N N . ASP B 1 143 ? -4.82 2.057 -18.188 1 91.81 143 ASP B N 1
ATOM 3832 C CA . ASP B 1 143 ? -4.273 3.381 -18.469 1 91.81 143 ASP B CA 1
ATOM 3833 C C . ASP B 1 143 ? -2.82 3.482 -18.016 1 91.81 143 ASP B C 1
ATOM 3835 O O . ASP B 1 143 ? -2.17 4.508 -18.219 1 91.81 143 ASP B O 1
ATOM 3839 N N . PHE B 1 144 ? -2.285 2.484 -17.375 1 88.12 144 PHE B N 1
ATOM 3840 C CA . PHE B 1 144 ? -0.903 2.607 -16.922 1 88.12 144 PHE B CA 1
ATOM 3841 C C . PHE B 1 144 ? 0.063 2.277 -18.062 1 88.12 144 PHE B C 1
ATOM 3843 O O . PHE B 1 144 ? 1.247 2.617 -18 1 88.12 144 PHE B O 1
ATOM 3850 N N . SER B 1 145 ? -0.336 1.512 -19.031 1 72.31 145 SER B N 1
ATOM 3851 C CA . SER B 1 145 ? 0.54 1.059 -20.109 1 72.31 145 SER B CA 1
ATOM 3852 C C . SER B 1 145 ? 0.702 2.133 -21.172 1 72.31 145 SER B C 1
ATOM 3854 O O . SER B 1 145 ? -0.278 2.752 -21.594 1 72.31 145 SER B O 1
ATOM 3856 N N . PRO B 1 146 ? 2.031 2.652 -21.344 1 59.94 146 PRO B N 1
ATOM 3857 C CA . PRO B 1 146 ? 2.205 3.658 -22.391 1 59.94 146 PRO B CA 1
ATOM 3858 C C . PRO B 1 146 ? 1.649 3.203 -23.75 1 59.94 146 PRO B C 1
ATOM 3860 O O . PRO B 1 146 ? 1.619 2.004 -24.031 1 59.94 146 PRO B O 1
ATOM 3863 N N . ARG B 1 147 ? 0.994 4.082 -24.359 1 49.31 147 ARG B N 1
ATOM 3864 C CA . ARG B 1 147 ? 0.485 3.85 -25.703 1 49.31 147 ARG B CA 1
ATOM 3865 C C . ARG B 1 147 ? 1.571 3.275 -26.609 1 49.31 147 ARG B C 1
ATOM 3867 O O . ARG B 1 147 ? 1.276 2.734 -27.672 1 49.31 147 ARG B O 1
ATOM 3874 N N . HIS B 1 148 ? 2.859 3.709 -26.375 1 49.09 148 HIS B N 1
ATOM 3875 C CA . HIS B 1 148 ? 3.895 3.236 -27.297 1 49.09 148 HIS B CA 1
ATOM 3876 C C . HIS B 1 148 ? 4.285 1.795 -26.984 1 49.09 148 HIS B C 1
ATOM 3878 O O . HIS B 1 148 ? 4.461 1.432 -25.812 1 49.09 148 HIS B O 1
ATOM 3884 N N . VAL B 1 149 ? 4.203 0.833 -27.906 1 45.44 149 VAL B N 1
ATOM 3885 C CA . VAL B 1 149 ? 4.02 -0.602 -28.094 1 45.44 149 VAL B CA 1
ATOM 3886 C C . VAL B 1 149 ? 5.234 -1.354 -27.562 1 45.44 149 VAL B C 1
ATOM 3888 O O . VAL B 1 149 ? 6.332 -1.248 -28.125 1 45.44 149 VAL B O 1
ATOM 3891 N N . VAL B 1 150 ? 5.59 -1.313 -26.266 1 47 150 VAL B N 1
ATOM 3892 C CA . VAL B 1 150 ? 6.379 -2.477 -25.875 1 47 150 VAL B CA 1
ATOM 3893 C C . VAL B 1 150 ? 5.734 -3.746 -26.422 1 47 150 VAL B C 1
ATOM 3895 O O . VAL B 1 150 ? 4.578 -4.047 -26.109 1 47 150 VAL B O 1
ATOM 3898 N N . THR B 1 151 ? 6.312 -4.168 -27.484 1 43.56 151 THR B N 1
ATOM 3899 C CA . THR B 1 151 ? 5.895 -5.43 -28.078 1 43.56 151 THR B CA 1
ATOM 3900 C C . THR B 1 151 ? 6.574 -6.609 -27.391 1 43.56 151 THR B C 1
ATOM 3902 O O . THR B 1 151 ? 7.559 -6.426 -26.672 1 43.56 151 THR B O 1
ATOM 3905 N N . ARG B 1 152 ? 6.055 -7.785 -27.344 1 48.03 152 ARG B N 1
ATOM 3906 C CA . ARG B 1 152 ? 6.645 -9.023 -26.844 1 48.03 152 ARG B CA 1
ATOM 3907 C C . ARG B 1 152 ? 8.086 -9.172 -27.297 1 48.03 152 ARG B C 1
ATOM 3909 O O . ARG B 1 152 ? 8.914 -9.766 -26.609 1 48.03 152 ARG B O 1
ATOM 3916 N N . GLU B 1 153 ? 8.344 -8.469 -28.312 1 43.12 153 GLU B N 1
ATOM 3917 C CA . GLU B 1 153 ? 9.633 -8.68 -28.969 1 43.12 153 GLU B CA 1
ATOM 3918 C C . GLU B 1 153 ? 10.719 -7.797 -28.359 1 43.12 153 GLU B C 1
ATOM 3920 O O . GLU B 1 153 ? 11.883 -8.195 -28.281 1 43.12 153 GLU B O 1
ATOM 3925 N N . ASN B 1 154 ? 10.352 -6.57 -28.016 1 43.69 154 ASN B N 1
ATOM 3926 C CA . ASN B 1 154 ? 11.383 -5.633 -27.578 1 43.69 154 ASN B CA 1
ATOM 3927 C C . ASN B 1 154 ? 11.406 -5.473 -26.062 1 43.69 154 ASN B C 1
ATOM 3929 O O . ASN B 1 154 ? 12.109 -4.609 -25.547 1 43.69 154 ASN B O 1
ATOM 3933 N N . ARG B 1 155 ? 10.672 -6.234 -25.516 1 45.53 155 ARG B N 1
ATOM 3934 C CA . ARG B 1 155 ? 10.422 -6.16 -24.078 1 45.53 155 ARG B CA 1
ATOM 3935 C C . ARG B 1 155 ? 11.695 -6.457 -23.297 1 45.53 155 ARG B C 1
ATOM 3937 O O . ARG B 1 155 ? 11.742 -6.242 -22.078 1 45.53 155 ARG B O 1
ATOM 3944 N N . HIS B 1 156 ? 12.781 -6.875 -24.031 1 48.97 156 HIS B N 1
ATOM 3945 C CA . HIS B 1 156 ? 13.992 -7.316 -23.359 1 48.97 156 HIS B CA 1
ATOM 3946 C C . HIS B 1 156 ? 15.008 -6.18 -23.234 1 48.97 156 HIS B C 1
ATOM 3948 O O . HIS B 1 156 ? 16.062 -6.348 -22.641 1 48.97 156 HIS B O 1
ATOM 3954 N N . GLU B 1 157 ? 14.719 -5.055 -23.844 1 52.03 157 GLU B N 1
ATOM 3955 C CA . GLU B 1 157 ? 15.625 -3.934 -23.594 1 52.03 157 GLU B CA 1
ATOM 3956 C C . GLU B 1 157 ? 15.469 -3.404 -22.172 1 52.03 157 GLU B C 1
ATOM 3958 O O . GLU B 1 157 ? 14.352 -3.289 -21.656 1 52.03 157 GLU B O 1
ATOM 3963 N N . ASP B 1 158 ? 16.578 -3.154 -21.484 1 56.56 158 ASP B N 1
ATOM 3964 C CA . ASP B 1 158 ? 16.641 -2.912 -20.047 1 56.56 158 ASP B CA 1
ATOM 3965 C C . ASP B 1 158 ? 15.633 -1.84 -19.625 1 56.56 158 ASP B C 1
ATOM 3967 O O . ASP B 1 158 ? 14.906 -2.012 -18.641 1 56.56 158 ASP B O 1
ATOM 3971 N N . HIS B 1 159 ? 15.672 -0.712 -20.406 1 63.44 159 HIS B N 1
ATOM 3972 C CA . HIS B 1 159 ? 14.766 0.372 -20.062 1 63.44 159 HIS B CA 1
ATOM 3973 C C . HIS B 1 159 ? 13.312 -0.042 -20.25 1 63.44 159 HIS B C 1
ATOM 3975 O O . HIS B 1 159 ? 12.438 0.349 -19.469 1 63.44 159 HIS B O 1
ATOM 3981 N N . LEU B 1 160 ? 13.078 -0.951 -21.219 1 67.69 160 LEU B N 1
ATOM 3982 C CA . LEU B 1 160 ? 11.727 -1.423 -21.484 1 67.69 160 LEU B CA 1
ATOM 3983 C C . LEU B 1 160 ? 11.281 -2.418 -20.422 1 67.69 160 LEU B C 1
ATOM 3985 O O . LEU B 1 160 ? 10.117 -2.416 -20.016 1 67.69 160 LEU B O 1
ATOM 3989 N N . GLN B 1 161 ? 12.289 -3.127 -19.875 1 77.62 161 GLN B N 1
ATOM 3990 C CA . GLN B 1 161 ? 11.961 -4.137 -18.875 1 77.62 161 GLN B CA 1
ATOM 3991 C C . GLN B 1 161 ? 11.578 -3.494 -17.547 1 77.62 161 GLN B C 1
ATOM 3993 O O . GLN B 1 161 ? 10.633 -3.938 -16.891 1 77.62 161 GLN B O 1
ATOM 3998 N N . VAL B 1 162 ? 12.297 -2.42 -17.188 1 82.69 162 VAL B N 1
ATOM 3999 C CA . VAL B 1 162 ? 12.016 -1.767 -15.922 1 82.69 162 VAL B CA 1
ATOM 4000 C C . VAL B 1 162 ? 10.625 -1.134 -15.969 1 82.69 162 VAL B C 1
ATOM 4002 O O . VAL B 1 162 ? 9.852 -1.237 -15.008 1 82.69 162 VAL B O 1
ATOM 4005 N N . ASN B 1 163 ? 10.367 -0.546 -17.078 1 85.88 163 ASN B N 1
ATOM 4006 C CA . ASN B 1 163 ? 9.055 0.086 -17.219 1 85.88 163 ASN B CA 1
ATOM 4007 C C . ASN B 1 163 ? 7.93 -0.943 -17.172 1 85.88 163 ASN B C 1
ATOM 4009 O O . ASN B 1 163 ? 6.887 -0.699 -16.578 1 85.88 163 ASN B O 1
ATOM 4013 N N . ARG B 1 164 ? 8.148 -2.037 -17.844 1 88.12 164 ARG B N 1
ATOM 4014 C CA . ARG B 1 164 ? 7.152 -3.102 -17.812 1 88.12 164 ARG B CA 1
ATOM 4015 C C . ARG B 1 164 ? 6.91 -3.594 -16.391 1 88.12 164 ARG B C 1
ATOM 4017 O O . ARG B 1 164 ? 5.762 -3.732 -15.969 1 88.12 164 ARG B O 1
ATOM 4024 N N . ARG B 1 165 ? 7.996 -3.869 -15.68 1 91.81 165 ARG B N 1
ATOM 4025 C CA . ARG B 1 165 ? 7.887 -4.355 -14.312 1 91.81 165 ARG B CA 1
ATOM 4026 C C . ARG B 1 165 ? 7.219 -3.316 -13.414 1 91.81 165 ARG B C 1
ATOM 4028 O O . ARG B 1 165 ? 6.441 -3.664 -12.523 1 91.81 165 ARG B O 1
ATOM 4035 N N . ARG B 1 166 ? 7.508 -2.045 -13.648 1 93 166 ARG B N 1
ATOM 4036 C CA . ARG B 1 166 ? 6.883 -0.953 -12.914 1 93 166 ARG B CA 1
ATOM 4037 C C . ARG B 1 166 ? 5.371 -0.95 -13.125 1 93 166 ARG B C 1
ATOM 4039 O O . ARG B 1 166 ? 4.605 -0.822 -12.164 1 93 166 ARG B O 1
ATOM 4046 N N . ILE B 1 167 ? 4.965 -1.167 -14.328 1 92.69 167 ILE B N 1
ATOM 4047 C CA . ILE B 1 167 ? 3.547 -1.155 -14.68 1 92.69 167 ILE B CA 1
ATOM 4048 C C . ILE B 1 167 ? 2.846 -2.35 -14.039 1 92.69 167 ILE B C 1
ATOM 4050 O O . ILE B 1 167 ? 1.754 -2.211 -13.484 1 92.69 167 ILE B O 1
ATOM 4054 N N . ILE B 1 168 ? 3.461 -3.52 -14.078 1 94.56 168 ILE B N 1
ATOM 4055 C CA . ILE B 1 168 ? 2.875 -4.711 -13.469 1 94.56 168 ILE B CA 1
ATOM 4056 C C . ILE B 1 168 ? 2.721 -4.504 -11.969 1 94.56 168 ILE B C 1
ATOM 4058 O O . ILE B 1 168 ? 1.668 -4.805 -11.398 1 94.56 168 ILE B O 1
ATOM 4062 N N . ALA B 1 169 ? 3.814 -3.928 -11.344 1 96.62 169 ALA B N 1
ATOM 4063 C CA . ALA B 1 169 ? 3.754 -3.631 -9.914 1 96.62 169 ALA B CA 1
ATOM 4064 C C . ALA B 1 169 ? 2.605 -2.676 -9.602 1 96.62 169 ALA B C 1
ATOM 4066 O O . ALA B 1 169 ? 1.871 -2.877 -8.633 1 96.62 169 ALA B O 1
ATOM 4067 N N . ARG B 1 170 ? 2.482 -1.72 -10.445 1 95.75 170 ARG B N 1
ATOM 4068 C CA . ARG B 1 170 ? 1.434 -0.716 -10.289 1 95.75 170 ARG B CA 1
ATOM 4069 C C . ARG B 1 170 ? 0.05 -1.355 -10.352 1 95.75 170 ARG B C 1
ATOM 4071 O O . ARG B 1 170 ? -0.807 -1.073 -9.508 1 95.75 170 ARG B O 1
ATOM 4078 N N . TYR B 1 171 ? -0.188 -2.25 -11.266 1 97.31 171 TYR B N 1
ATOM 4079 C CA . TYR B 1 171 ? -1.464 -2.943 -11.406 1 97.31 171 TYR B CA 1
ATOM 4080 C C . TYR B 1 171 ? -1.707 -3.881 -10.234 1 97.31 171 TYR B C 1
ATOM 4082 O O . TYR B 1 171 ? -2.826 -3.971 -9.719 1 97.31 171 TYR B O 1
ATOM 4090 N N . ARG B 1 172 ? -0.69 -4.613 -9.812 1 98.31 172 ARG B N 1
ATOM 4091 C CA . ARG B 1 172 ? -0.832 -5.5 -8.664 1 98.31 172 ARG B CA 1
ATOM 4092 C C . ARG B 1 172 ? -1.236 -4.723 -7.418 1 98.31 172 ARG B C 1
ATOM 4094 O O . ARG B 1 172 ? -2.158 -5.117 -6.703 1 98.31 172 ARG B O 1
ATOM 4101 N N . ASN B 1 173 ? -0.518 -3.625 -7.203 1 98.44 173 ASN B N 1
ATOM 4102 C CA . ASN B 1 173 ? -0.822 -2.805 -6.035 1 98.44 173 ASN B CA 1
ATOM 4103 C C . ASN B 1 173 ? -2.244 -2.256 -6.09 1 98.44 173 ASN B C 1
ATOM 4105 O O . ASN B 1 173 ? -2.98 -2.324 -5.105 1 98.44 173 ASN B O 1
ATOM 4109 N N . PHE B 1 174 ? -2.641 -1.764 -7.25 1 97.69 174 PHE B N 1
ATOM 4110 C CA . PHE B 1 174 ? -3.994 -1.242 -7.402 1 97.69 174 PHE B CA 1
ATOM 4111 C C . PHE B 1 174 ? -5.027 -2.324 -7.109 1 97.69 174 PHE B C 1
ATOM 4113 O O . PHE B 1 174 ? -6.004 -2.084 -6.395 1 97.69 174 PHE B O 1
ATOM 4120 N N . ALA B 1 175 ? -4.809 -3.467 -7.629 1 98.06 175 ALA B N 1
ATOM 4121 C CA . ALA B 1 175 ? -5.77 -4.559 -7.488 1 98.06 175 ALA B CA 1
ATOM 4122 C C . ALA B 1 175 ? -5.965 -4.934 -6.023 1 98.06 175 ALA B C 1
ATOM 4124 O O . ALA B 1 175 ? -7.094 -4.992 -5.535 1 98.06 175 ALA B O 1
ATOM 4125 N N . VAL B 1 176 ? -4.898 -5.141 -5.301 1 98 176 VAL B N 1
ATOM 4126 C CA . VAL B 1 176 ? -5.004 -5.617 -3.928 1 98 176 VAL B CA 1
ATOM 4127 C C . VAL B 1 176 ? -5.555 -4.508 -3.035 1 98 176 VAL B C 1
ATOM 4129 O O . VAL B 1 176 ? -6.367 -4.762 -2.145 1 98 176 VAL B O 1
ATOM 4132 N N . LEU B 1 177 ? -5.195 -3.281 -3.303 1 96.94 177 LEU B N 1
ATOM 4133 C CA . LEU B 1 177 ? -5.625 -2.182 -2.447 1 96.94 177 LEU B CA 1
ATOM 4134 C C . LEU B 1 177 ? -7.078 -1.807 -2.736 1 96.94 177 LEU B C 1
ATOM 4136 O O . LEU B 1 177 ? -7.73 -1.157 -1.915 1 96.94 177 LEU B O 1
ATOM 4140 N N . SER B 1 178 ? -7.566 -2.266 -3.873 1 95.25 178 SER B N 1
ATOM 4141 C CA . SER B 1 178 ? -8.945 -1.965 -4.242 1 95.25 178 SER B CA 1
ATOM 4142 C C . SER B 1 178 ? -9.898 -3.059 -3.766 1 95.25 178 SER B C 1
ATOM 4144 O O . SER B 1 178 ? -11.117 -2.867 -3.746 1 95.25 178 SER B O 1
ATOM 4146 N N . THR B 1 179 ? -9.328 -4.211 -3.354 1 96.19 179 THR B N 1
ATOM 4147 C CA . THR B 1 179 ? -10.266 -5.312 -3.158 1 96.19 179 THR B CA 1
ATOM 4148 C C . THR B 1 179 ? -10.023 -6 -1.817 1 96.19 179 THR B C 1
ATOM 4150 O O . THR B 1 179 ? -10.867 -6.758 -1.339 1 96.19 179 THR B O 1
ATOM 4153 N N . MET B 1 180 ? -8.883 -5.754 -1.206 1 95.56 180 MET B N 1
ATOM 4154 C CA . MET B 1 180 ? -8.578 -6.371 0.081 1 95.56 180 MET B CA 1
ATOM 4155 C C . MET B 1 180 ? -9.539 -5.887 1.16 1 95.56 180 MET B C 1
ATOM 4157 O O . MET B 1 180 ? -9.758 -4.684 1.312 1 95.56 180 MET B O 1
ATOM 4161 N N . GLU B 1 181 ? -10.117 -6.812 1.811 1 91.5 181 GLU B N 1
ATOM 4162 C CA . GLU B 1 181 ? -11.031 -6.527 2.916 1 91.5 181 GLU B CA 1
ATOM 4163 C C . GLU B 1 181 ? -10.391 -6.879 4.258 1 91.5 181 GLU B C 1
ATOM 4165 O O . GLU B 1 181 ? -9.461 -7.684 4.32 1 91.5 181 GLU B O 1
ATOM 4170 N N . PRO B 1 182 ? -10.945 -6.316 5.316 1 85.88 182 PRO B N 1
ATOM 4171 C CA . PRO B 1 182 ? -10.383 -6.586 6.641 1 85.88 182 PRO B CA 1
ATOM 4172 C C . PRO B 1 182 ? -10.477 -8.062 7.035 1 85.88 182 PRO B C 1
ATOM 4174 O O . PRO B 1 182 ? -9.68 -8.539 7.844 1 85.88 182 PRO B O 1
ATOM 4177 N N . TRP B 1 183 ? -11.398 -8.742 6.43 1 89.38 183 TRP B N 1
ATOM 4178 C CA . TRP B 1 183 ? -11.594 -10.125 6.855 1 89.38 183 TRP B CA 1
ATOM 4179 C C . TRP B 1 183 ? -10.711 -11.07 6.051 1 89.38 183 TRP B C 1
ATOM 4181 O O . TRP B 1 183 ? -10.602 -12.25 6.379 1 89.38 183 TRP B O 1
ATOM 4191 N N . HIS B 1 184 ? -10.148 -10.648 4.984 1 94.38 184 HIS B N 1
ATOM 4192 C CA . HIS B 1 184 ? -9.172 -11.484 4.293 1 94.38 184 HIS B CA 1
ATOM 4193 C C . HIS B 1 184 ? -7.961 -11.766 5.176 1 94.38 184 HIS B C 1
ATOM 4195 O O . HIS B 1 184 ? -7.426 -10.852 5.805 1 94.38 184 HIS B O 1
ATOM 4201 N N . GLN B 1 185 ? -7.5 -12.992 5.129 1 95.56 185 GLN B N 1
ATOM 4202 C CA . GLN B 1 185 ? -6.379 -13.344 5.992 1 95.56 185 GLN B CA 1
ATOM 4203 C C . GLN B 1 185 ? -5.148 -13.719 5.168 1 95.56 185 GLN B C 1
ATOM 4205 O O . GLN B 1 185 ? -4.016 -13.57 5.633 1 95.56 185 GLN B O 1
ATOM 4210 N N . HIS B 1 186 ? -5.402 -14.211 3.967 1 98.06 186 HIS B N 1
ATOM 4211 C CA . HIS B 1 186 ? -4.332 -14.68 3.094 1 98.06 186 HIS B CA 1
ATOM 4212 C C . HIS B 1 186 ? -4.496 -14.141 1.679 1 98.06 186 HIS B C 1
ATOM 4214 O O . HIS B 1 186 ? -5.621 -14 1.188 1 98.06 186 HIS B O 1
ATOM 4220 N N . VAL B 1 187 ? -3.395 -13.805 1.063 1 98.75 187 VAL B N 1
ATOM 4221 C CA . VAL B 1 187 ? -3.41 -13.406 -0.341 1 98.75 187 VAL B CA 1
ATOM 4222 C C . VAL B 1 187 ? -2.566 -14.375 -1.163 1 98.75 187 VAL B C 1
ATOM 4224 O O . VAL B 1 187 ? -1.449 -14.727 -0.771 1 98.75 187 VAL B O 1
ATOM 4227 N N . LEU B 1 188 ? -3.139 -14.844 -2.225 1 98.88 188 LEU B N 1
ATOM 4228 C CA . LEU B 1 188 ? -2.432 -15.672 -3.191 1 98.88 188 LEU B CA 1
ATOM 4229 C C . LEU B 1 188 ? -2.365 -14.992 -4.555 1 98.88 188 LEU B C 1
ATOM 4231 O O . LEU B 1 188 ? -3.379 -14.883 -5.246 1 98.88 188 LEU B O 1
ATOM 4235 N N . TRP B 1 189 ? -1.229 -14.562 -4.875 1 98.88 189 TRP B N 1
ATOM 4236 C CA . TRP B 1 189 ? -0.991 -14.086 -6.234 1 98.88 189 TRP B CA 1
ATOM 4237 C C . TRP B 1 189 ? -0.754 -15.25 -7.188 1 98.88 189 TRP B C 1
ATOM 4239 O O . TRP B 1 189 ? 0.064 -16.125 -6.91 1 98.88 189 TRP B O 1
ATOM 4249 N N . LEU B 1 190 ? -1.434 -15.227 -8.297 1 98.69 190 LEU B N 1
ATOM 4250 C CA . LEU B 1 190 ? -1.336 -16.344 -9.234 1 98.69 190 LEU B CA 1
ATOM 4251 C C . LEU B 1 190 ? -1.333 -15.844 -10.672 1 98.69 190 LEU B C 1
ATOM 4253 O O . LEU B 1 190 ? -2.277 -15.18 -11.109 1 98.69 190 LEU B O 1
ATOM 4257 N N . ASP B 1 191 ? -0.271 -16.156 -11.375 1 97.38 191 ASP B N 1
ATOM 4258 C CA . ASP B 1 191 ? -0.238 -15.82 -12.797 1 97.38 191 ASP B CA 1
ATOM 4259 C C . ASP B 1 191 ? -1.294 -16.609 -13.57 1 97.38 191 ASP B C 1
ATOM 4261 O O . ASP B 1 191 ? -1.512 -17.781 -13.312 1 97.38 191 ASP B O 1
ATOM 4265 N N . ALA B 1 192 ? -1.838 -15.984 -14.523 1 96.94 192 ALA B N 1
ATOM 4266 C CA . ALA B 1 192 ? -2.947 -16.547 -15.289 1 96.94 192 ALA B CA 1
ATOM 4267 C C . ALA B 1 192 ? -2.498 -17.781 -16.078 1 96.94 192 ALA B C 1
ATOM 4269 O O . ALA B 1 192 ? -3.299 -18.672 -16.344 1 96.94 192 ALA B O 1
ATOM 4270 N N . ASP B 1 193 ? -1.212 -17.844 -16.406 1 95.75 193 ASP B N 1
ATOM 4271 C CA . ASP B 1 193 ? -0.759 -18.891 -17.312 1 95.75 193 ASP B CA 1
ATOM 4272 C C . ASP B 1 193 ? -0.11 -20.031 -16.547 1 95.75 193 ASP B C 1
ATOM 4274 O O . ASP B 1 193 ? 0.545 -20.891 -17.156 1 95.75 193 ASP B O 1
ATOM 4278 N N . VAL B 1 194 ? -0.187 -20.047 -15.219 1 97.19 194 VAL B N 1
ATOM 4279 C CA . VAL B 1 194 ? 0.111 -21.25 -14.461 1 97.19 194 VAL B CA 1
ATOM 4280 C C . VAL B 1 194 ? -0.994 -22.281 -14.68 1 97.19 194 VAL B C 1
ATOM 4282 O O . VAL B 1 194 ? -2.178 -21.984 -14.5 1 97.19 194 VAL B O 1
ATOM 4285 N N . HIS B 1 195 ? -0.641 -23.516 -15.086 1 95.5 195 HIS B N 1
ATOM 4286 C CA . HIS B 1 195 ? -1.72 -24.391 -15.531 1 95.5 195 HIS B CA 1
ATOM 4287 C C . HIS B 1 195 ? -1.771 -25.672 -14.695 1 95.5 195 HIS B C 1
ATOM 4289 O O . HIS B 1 195 ? -2.73 -26.438 -14.789 1 95.5 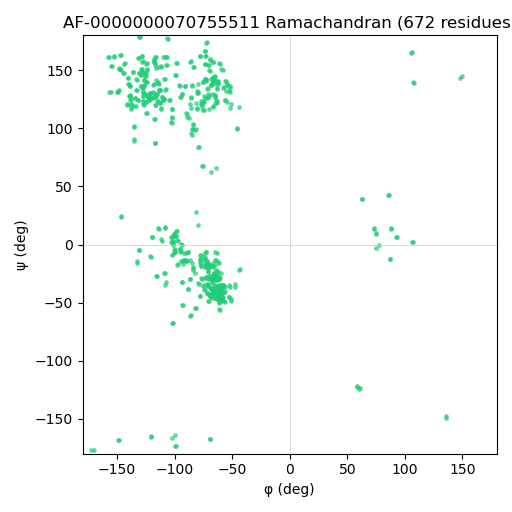195 HIS B O 1
ATOM 4295 N N . LYS B 1 196 ? -0.79 -25.906 -13.875 1 96.88 196 LYS B N 1
ATOM 4296 C CA . LYS B 1 196 ? -0.825 -27.078 -12.992 1 96.88 196 LYS B CA 1
ATOM 4297 C C . LYS B 1 196 ? -0.314 -26.719 -11.594 1 96.88 196 LYS B C 1
ATOM 4299 O O . LYS B 1 196 ? 0.791 -26.188 -11.453 1 96.88 196 LYS B O 1
ATOM 4304 N N . ILE B 1 197 ? -1.072 -26.953 -10.594 1 98.44 197 ILE B N 1
ATOM 4305 C CA . ILE B 1 197 ? -0.776 -26.75 -9.18 1 98.44 197 ILE B CA 1
ATOM 4306 C C . ILE B 1 197 ? -1.312 -27.922 -8.359 1 98.44 197 ILE B C 1
ATOM 4308 O O . ILE B 1 197 ? -2.469 -28.328 -8.516 1 98.44 197 ILE B O 1
ATOM 4312 N N . PRO B 1 198 ? -0.44 -28.547 -7.496 1 98.31 198 PRO B N 1
ATOM 4313 C CA . PRO B 1 198 ? -0.981 -29.594 -6.633 1 98.31 198 PRO B CA 1
ATOM 4314 C C . PRO B 1 198 ? -2.174 -29.125 -5.805 1 98.31 198 PRO B C 1
ATOM 4316 O O . PRO B 1 198 ? -2.137 -28.031 -5.23 1 98.31 198 PRO B O 1
ATOM 4319 N N . SER B 1 199 ? -3.18 -29.938 -5.699 1 98.31 199 SER B N 1
ATOM 4320 C CA . SER B 1 199 ? -4.453 -29.547 -5.105 1 98.31 199 SER B CA 1
ATOM 4321 C C . SER B 1 199 ? -4.281 -29.156 -3.641 1 98.31 199 SER B C 1
ATOM 4323 O O . SER B 1 199 ? -4.988 -28.281 -3.139 1 98.31 199 SER B O 1
ATOM 4325 N N . GLY B 1 200 ? -3.34 -29.719 -2.955 1 98.5 200 GLY B N 1
ATOM 4326 C CA . GLY B 1 200 ? -3.174 -29.484 -1.528 1 98.5 200 GLY B CA 1
ATOM 4327 C C . GLY B 1 200 ? -2.189 -28.375 -1.218 1 98.5 200 GLY B C 1
ATOM 4328 O O . GLY B 1 200 ? -1.984 -28.031 -0.052 1 98.5 200 GLY B O 1
ATOM 4329 N N . LEU B 1 201 ? -1.62 -27.781 -2.234 1 98.75 201 LEU B N 1
ATOM 4330 C CA . LEU B 1 201 ? -0.499 -26.875 -2.049 1 98.75 201 LEU B CA 1
ATOM 4331 C C . LEU B 1 201 ? -0.931 -25.625 -1.277 1 98.75 201 LEU B C 1
ATOM 4333 O O . LEU B 1 201 ? -0.251 -25.203 -0.34 1 98.75 201 LEU B O 1
ATOM 4337 N N . LEU B 1 202 ? -2.072 -25.031 -1.653 1 98.69 202 LEU B N 1
ATOM 4338 C CA . LEU B 1 202 ? -2.551 -23.844 -0.966 1 98.69 202 LEU B CA 1
ATOM 4339 C C . LEU B 1 202 ? -2.771 -24.109 0.517 1 98.69 202 LEU B C 1
ATOM 4341 O O . LEU B 1 202 ? -2.344 -23.328 1.37 1 98.69 202 LEU B O 1
ATOM 4345 N N . LYS B 1 203 ? -3.396 -25.188 0.81 1 98.44 203 LYS B N 1
ATOM 4346 C CA . LYS B 1 203 ? -3.643 -25.562 2.201 1 98.44 203 LYS B CA 1
ATOM 4347 C C . LYS B 1 203 ? -2.332 -25.75 2.961 1 98.44 203 LYS B C 1
ATOM 4349 O O . LYS B 1 203 ? -2.201 -25.281 4.098 1 98.44 203 LYS B O 1
ATOM 4354 N N . LYS B 1 204 ? -1.414 -26.438 2.314 1 98.44 204 LYS B N 1
ATOM 4355 C CA . LYS B 1 204 ? -0.099 -26.656 2.908 1 98.44 204 LYS B CA 1
ATOM 4356 C C . LYS B 1 204 ? 0.58 -25.344 3.252 1 98.44 204 LYS B C 1
ATOM 4358 O O . LYS B 1 204 ? 1.148 -25.188 4.336 1 98.44 204 LYS B O 1
ATOM 4363 N N . ILE B 1 205 ? 0.461 -24.391 2.422 1 98.69 205 ILE B N 1
ATOM 4364 C CA . ILE B 1 205 ? 1.077 -23.094 2.609 1 98.69 205 ILE B CA 1
ATOM 4365 C C . ILE B 1 205 ? 0.369 -22.344 3.738 1 98.69 205 ILE B C 1
ATOM 4367 O O . ILE B 1 205 ? 1.018 -21.828 4.652 1 98.69 205 ILE B O 1
ATOM 4371 N N . VAL B 1 206 ? -0.931 -22.281 3.736 1 97.94 206 VAL B N 1
ATOM 4372 C CA . VAL B 1 206 ? -1.716 -21.578 4.746 1 97.94 206 VAL B CA 1
ATOM 4373 C C . VAL B 1 206 ? -1.441 -22.172 6.125 1 97.94 206 VAL B C 1
ATOM 4375 O O . VAL B 1 206 ? -1.223 -21.453 7.094 1 97.94 206 VAL B O 1
ATOM 4378 N N . ASP B 1 207 ? -1.315 -23.484 6.195 1 97.25 207 ASP B N 1
ATOM 4379 C CA . ASP B 1 207 ? -1.112 -24.188 7.453 1 97.25 207 ASP B CA 1
ATOM 4380 C C . ASP B 1 207 ? 0.287 -23.938 8.008 1 97.25 207 ASP B C 1
ATOM 4382 O O . ASP B 1 207 ? 0.531 -24.125 9.203 1 97.25 207 ASP B O 1
ATOM 4386 N N . SER B 1 208 ? 1.2 -23.594 7.152 1 96.69 208 SER B N 1
ATOM 4387 C CA . SER B 1 208 ? 2.574 -23.375 7.594 1 96.69 208 SER B CA 1
ATOM 4388 C C . SER B 1 208 ? 2.68 -22.172 8.523 1 96.69 208 SER B C 1
ATOM 4390 O O . SER B 1 208 ? 3.605 -22.094 9.336 1 96.69 208 SER B O 1
ATOM 4392 N N . GLY B 1 209 ? 1.76 -21.172 8.336 1 94.5 209 GLY B N 1
ATOM 4393 C CA . GLY B 1 209 ? 1.808 -19.969 9.141 1 94.5 209 GLY B CA 1
ATOM 4394 C C . GLY B 1 209 ? 2.924 -19.031 8.734 1 94.5 209 GLY B C 1
ATOM 4395 O O . GLY B 1 209 ? 3.191 -18.031 9.43 1 94.5 209 GLY B O 1
ATOM 4396 N N . LEU B 1 210 ? 3.574 -19.297 7.625 1 95.75 210 LEU B N 1
ATOM 4397 C CA . LEU B 1 210 ? 4.691 -18.469 7.172 1 95.75 210 LEU B CA 1
ATOM 4398 C C . LEU B 1 210 ? 4.195 -17.188 6.535 1 95.75 210 LEU B C 1
ATOM 4400 O O . LEU B 1 210 ? 3.018 -17.062 6.191 1 95.75 210 LEU B O 1
ATOM 4404 N N . ASP B 1 211 ? 5.062 -16.172 6.398 1 95.75 211 ASP B N 1
ATOM 4405 C CA . ASP B 1 211 ? 4.656 -14.844 5.98 1 95.75 211 ASP B CA 1
ATOM 4406 C C . ASP B 1 211 ? 4.504 -14.758 4.465 1 95.75 211 ASP B C 1
ATOM 4408 O O . ASP B 1 211 ? 3.486 -14.281 3.961 1 95.75 211 ASP B O 1
ATOM 4412 N N . ILE B 1 212 ? 5.559 -15.125 3.773 1 97.88 212 ILE B N 1
ATOM 4413 C CA . ILE B 1 212 ? 5.641 -15.055 2.318 1 97.88 212 ILE B CA 1
ATOM 4414 C C . ILE B 1 212 ? 6.227 -16.344 1.766 1 97.88 212 ILE B C 1
ATOM 4416 O O . ILE B 1 212 ? 7.293 -16.797 2.203 1 97.88 212 ILE B O 1
ATOM 4420 N N . VAL B 1 213 ? 5.504 -16.984 0.812 1 98.75 213 VAL B N 1
ATOM 4421 C CA . VAL B 1 213 ? 5.934 -18.297 0.34 1 98.75 213 VAL B CA 1
ATOM 4422 C C . VAL B 1 213 ? 5.77 -18.375 -1.176 1 98.75 213 VAL B C 1
ATOM 4424 O O . VAL B 1 213 ? 4.75 -17.953 -1.722 1 98.75 213 VAL B O 1
ATOM 4427 N N . GLU B 1 214 ? 6.73 -18.906 -1.827 1 98.81 214 GLU B N 1
ATOM 4428 C CA . GLU B 1 214 ? 6.676 -19.188 -3.258 1 98.81 214 GLU B CA 1
ATOM 4429 C C . GLU B 1 214 ? 7.035 -20.656 -3.543 1 98.81 214 GLU B C 1
ATOM 4431 O O . GLU B 1 214 ? 8.148 -21.094 -3.242 1 98.81 214 GLU B O 1
ATOM 4436 N N . PRO B 1 215 ? 6.156 -21.422 -4.152 1 98.81 215 PRO B N 1
ATOM 4437 C CA . PRO B 1 215 ? 6.566 -22.734 -4.652 1 98.81 215 PRO B CA 1
ATOM 4438 C C . PRO B 1 215 ? 7.43 -22.641 -5.91 1 98.81 215 PRO B C 1
ATOM 4440 O O . PRO B 1 215 ? 7.441 -21.594 -6.578 1 98.81 215 PRO B O 1
ATOM 4443 N N . MET B 1 216 ? 8.148 -23.719 -6.242 1 98.62 216 MET B N 1
ATOM 4444 C CA . MET B 1 216 ? 9.023 -23.688 -7.414 1 98.62 216 MET B CA 1
ATOM 4445 C C . MET B 1 216 ? 8.219 -23.812 -8.703 1 98.62 216 MET B C 1
ATOM 4447 O O . MET B 1 216 ? 7.469 -24.781 -8.875 1 98.62 216 MET B O 1
ATOM 4451 N N . CYS B 1 217 ? 8.312 -22.891 -9.523 1 98.62 217 CYS B N 1
ATOM 4452 C CA . CYS B 1 217 ? 7.645 -22.891 -10.82 1 98.62 217 CYS B CA 1
ATOM 4453 C C . CYS B 1 217 ? 8.562 -23.438 -11.906 1 98.62 217 CYS B C 1
ATOM 4455 O O . CYS B 1 217 ? 9.672 -22.938 -12.094 1 98.62 217 CYS B O 1
ATOM 4457 N N . VAL B 1 218 ? 8.086 -24.359 -12.648 1 98.12 218 VAL B N 1
ATOM 4458 C CA . VAL B 1 218 ? 8.906 -25.016 -13.664 1 98.12 218 VAL B CA 1
ATOM 4459 C C . VAL B 1 218 ? 8.18 -24.984 -15.008 1 98.12 218 VAL B C 1
ATOM 4461 O O . VAL B 1 218 ? 6.992 -24.656 -15.078 1 98.12 218 VAL B O 1
ATOM 4464 N N . ARG B 1 219 ? 8.883 -25.188 -16 1 96.62 219 ARG B N 1
ATOM 4465 C CA . ARG B 1 219 ? 8.383 -25.391 -17.359 1 96.62 219 ARG B CA 1
ATOM 4466 C C . ARG B 1 219 ? 8.93 -26.672 -17.953 1 96.62 219 ARG B C 1
ATOM 4468 O O . ARG B 1 219 ? 10.102 -27.016 -17.75 1 96.62 219 ARG B O 1
ATOM 4475 N N . MET B 1 220 ? 8.133 -27.297 -18.641 1 94.25 220 MET B N 1
ATOM 4476 C CA . MET B 1 220 ? 8.57 -28.531 -19.281 1 94.25 220 MET B CA 1
ATOM 4477 C C . MET B 1 220 ? 9.492 -28.234 -20.469 1 94.25 220 MET B C 1
ATOM 4479 O O . MET B 1 220 ? 9.25 -27.297 -21.234 1 94.25 220 MET B O 1
ATOM 4483 N N . LYS B 1 221 ? 10.445 -29.047 -20.609 1 92.69 221 LYS B N 1
ATOM 4484 C CA . LYS B 1 221 ? 11.289 -28.969 -21.797 1 92.69 221 LYS B CA 1
ATOM 4485 C C . LYS B 1 221 ? 10.562 -29.5 -23.031 1 92.69 221 LYS B C 1
ATOM 4487 O O . LYS B 1 221 ? 9.523 -30.156 -22.906 1 92.69 221 LYS B O 1
ATOM 4492 N N . ALA B 1 222 ? 11.156 -29.188 -24.109 1 89.94 222 ALA B N 1
ATOM 4493 C CA . ALA B 1 222 ? 10.555 -29.594 -25.375 1 89.94 222 ALA B CA 1
ATOM 4494 C C . ALA B 1 222 ? 10.43 -31.109 -25.469 1 89.94 222 ALA B C 1
ATOM 4496 O O . ALA B 1 222 ? 9.508 -31.625 -26.109 1 89.94 222 ALA B O 1
ATOM 4497 N N . ASN B 1 223 ? 11.32 -31.797 -24.797 1 89.88 223 ASN B N 1
ATOM 4498 C CA . ASN B 1 223 ? 11.312 -33.25 -24.844 1 89.88 223 ASN B CA 1
ATOM 4499 C C . ASN B 1 223 ? 10.172 -33.844 -24.016 1 89.88 223 ASN B C 1
ATOM 4501 O O . ASN B 1 223 ? 9.93 -35.031 -24.062 1 89.88 223 ASN B O 1
ATOM 4505 N N . GLY B 1 224 ? 9.461 -33.031 -23.25 1 85.81 224 GLY B N 1
ATOM 4506 C CA . GLY B 1 224 ? 8.281 -33.438 -22.5 1 85.81 224 GLY B CA 1
ATOM 4507 C C . GLY B 1 224 ? 8.602 -34.25 -21.266 1 85.81 224 GLY B C 1
ATOM 4508 O O . GLY B 1 224 ? 7.695 -34.688 -20.547 1 85.81 224 GLY B O 1
ATOM 4509 N N . LYS B 1 225 ? 9.812 -34.562 -21 1 88.62 225 LYS B N 1
ATOM 4510 C CA . LYS B 1 225 ? 10.18 -35.438 -19.891 1 88.62 225 LYS B CA 1
ATOM 4511 C C . LYS B 1 225 ? 10.828 -34.656 -18.75 1 88.62 225 LYS B C 1
ATOM 4513 O O . LYS B 1 225 ? 10.539 -34.906 -17.578 1 88.62 225 LYS B O 1
ATOM 4518 N N . ASP B 1 226 ? 11.523 -33.625 -19.125 1 92.62 226 ASP B N 1
ATOM 4519 C CA . ASP B 1 226 ? 12.266 -32.875 -18.125 1 92.62 226 ASP B CA 1
ATOM 4520 C C . ASP B 1 226 ? 11.727 -31.438 -18.016 1 92.62 226 ASP B C 1
ATOM 4522 O O . ASP B 1 226 ? 11.039 -30.953 -18.906 1 92.62 226 ASP B O 1
ATOM 4526 N N . TRP B 1 227 ? 11.914 -30.922 -16.781 1 95.5 227 TRP B N 1
ATOM 4527 C CA . TRP B 1 227 ? 11.531 -29.531 -16.578 1 95.5 227 TRP B CA 1
ATOM 4528 C C . TRP B 1 227 ? 12.734 -28.672 -16.188 1 95.5 227 TRP B C 1
ATOM 4530 O O . TRP B 1 227 ? 13.805 -29.203 -15.883 1 95.5 227 TRP B O 1
ATOM 4540 N N . TYR B 1 228 ? 12.695 -27.422 -16.359 1 96.25 228 TYR B N 1
ATOM 4541 C CA . TYR B 1 228 ? 13.656 -26.453 -15.836 1 96.25 228 TYR B CA 1
ATOM 4542 C C . TYR B 1 228 ? 12.953 -25.391 -14.992 1 96.25 228 TYR B C 1
ATOM 4544 O O . TYR B 1 228 ? 11.758 -25.156 -15.148 1 96.25 228 TYR B O 1
ATOM 4552 N N . GLU B 1 229 ? 13.664 -24.891 -14.055 1 96.88 229 GLU B N 1
ATOM 4553 C CA . GLU B 1 229 ? 13.117 -23.828 -13.219 1 96.88 229 GLU B CA 1
ATOM 4554 C C . GLU B 1 229 ? 12.82 -22.578 -14.039 1 96.88 229 GLU B C 1
ATOM 4556 O O . GLU B 1 229 ? 13.703 -22.062 -14.727 1 96.88 229 GLU B O 1
ATOM 4561 N N . TYR B 1 230 ? 11.648 -22.156 -13.984 1 96.75 230 TYR B N 1
ATOM 4562 C CA . TYR B 1 230 ? 11.18 -21.062 -14.82 1 96.75 230 TYR B CA 1
ATOM 4563 C C . TYR B 1 230 ? 11.32 -19.734 -14.094 1 96.75 230 TYR B C 1
ATOM 4565 O O . TYR B 1 230 ? 11.859 -18.766 -14.641 1 96.75 230 TYR B O 1
ATOM 4573 N N . ASP B 1 231 ? 10.828 -19.625 -12.922 1 95.62 231 ASP B N 1
ATOM 4574 C CA . ASP B 1 231 ? 10.875 -18.391 -12.148 1 95.62 231 ASP B CA 1
ATOM 4575 C C . ASP B 1 231 ? 12.211 -18.25 -11.414 1 95.62 231 ASP B C 1
ATOM 4577 O O . ASP B 1 231 ? 12.375 -18.781 -10.32 1 95.62 231 ASP B O 1
ATOM 4581 N N . LEU B 1 232 ? 13.062 -17.438 -11.938 1 95.25 232 LEU B N 1
ATOM 4582 C CA . LEU B 1 232 ? 14.43 -17.359 -11.438 1 95.25 232 LEU B CA 1
ATOM 4583 C C . LEU B 1 232 ? 14.578 -16.203 -10.453 1 95.25 232 LEU B C 1
ATOM 4585 O O . LEU B 1 232 ? 15.68 -15.93 -9.961 1 95.25 232 LEU B O 1
ATOM 4589 N N . ASN B 1 233 ? 13.461 -15.523 -10.172 1 95.56 233 ASN B N 1
ATOM 4590 C CA . ASN B 1 233 ? 13.508 -14.43 -9.211 1 95.56 233 ASN B CA 1
ATOM 4591 C C . ASN B 1 233 ? 13.555 -14.945 -7.773 1 95.56 233 ASN B C 1
ATOM 4593 O O . ASN B 1 233 ? 13.82 -14.18 -6.844 1 95.56 233 ASN B O 1
ATOM 4597 N N . ALA B 1 234 ? 13.344 -16.203 -7.613 1 96.88 234 ALA B N 1
ATOM 4598 C CA . ALA B 1 234 ? 13.406 -16.828 -6.289 1 96.88 234 ALA B CA 1
ATOM 4599 C C . ALA B 1 234 ? 14.828 -17.266 -5.957 1 96.88 234 ALA B C 1
ATOM 4601 O O . ALA B 1 234 ? 15.328 -18.25 -6.523 1 96.88 234 ALA B O 1
ATOM 4602 N N . TRP B 1 235 ? 15.469 -16.594 -5.039 1 96.62 235 TRP B N 1
ATOM 4603 C CA . TRP B 1 235 ? 16.859 -16.922 -4.738 1 96.62 235 TRP B CA 1
ATOM 4604 C C . TRP B 1 235 ? 17.234 -16.453 -3.338 1 96.62 235 TRP B C 1
ATOM 4606 O O . TRP B 1 235 ? 16.516 -15.664 -2.723 1 96.62 235 TRP B O 1
ATOM 4616 N N . VAL B 1 236 ? 18.312 -17.016 -2.822 1 96 236 VAL B N 1
ATOM 4617 C CA . VAL B 1 236 ? 19 -16.578 -1.606 1 96 236 VAL B CA 1
ATOM 4618 C C . VAL B 1 236 ? 20.484 -16.406 -1.875 1 96 236 VAL B C 1
ATOM 4620 O O . VAL B 1 236 ? 21.078 -17.203 -2.617 1 96 236 VAL B O 1
ATOM 4623 N N . GLY B 1 237 ? 21.031 -15.359 -1.381 1 94.5 237 GLY B N 1
ATOM 4624 C CA . GLY B 1 237 ? 22.469 -15.172 -1.558 1 94.5 237 GLY B CA 1
ATOM 4625 C C . GLY B 1 237 ? 22.844 -13.758 -1.948 1 94.5 237 GLY B C 1
ATOM 4626 O O . GLY B 1 237 ? 22.188 -12.797 -1.535 1 94.5 237 GLY B O 1
ATOM 4627 N N . SER B 1 238 ? 23.938 -13.633 -2.764 1 93.19 238 SER B N 1
ATOM 4628 C CA . SER B 1 238 ? 24.484 -12.312 -3.035 1 93.19 238 SER B CA 1
ATOM 4629 C C . SER B 1 238 ? 24.375 -11.961 -4.516 1 93.19 238 SER B C 1
ATOM 4631 O O . SER B 1 238 ? 24.594 -12.82 -5.379 1 93.19 238 SER B O 1
ATOM 4633 N N . ARG B 1 239 ? 24.078 -10.742 -4.738 1 93.5 239 ARG B N 1
ATOM 4634 C CA . ARG B 1 239 ? 23.984 -10.172 -6.074 1 93.5 239 ARG B CA 1
ATOM 4635 C C . ARG B 1 239 ? 25.125 -9.203 -6.34 1 93.5 239 ARG B C 1
ATOM 4637 O O . ARG B 1 239 ? 25.75 -8.703 -5.406 1 93.5 239 ARG B O 1
ATOM 4644 N N . LYS B 1 240 ? 25.344 -8.945 -7.582 1 91.94 240 LYS B N 1
ATOM 4645 C CA . LYS B 1 240 ? 26.328 -7.934 -7.953 1 91.94 240 LYS B CA 1
ATOM 4646 C C . LYS B 1 240 ? 25.875 -6.547 -7.5 1 91.94 240 LYS B C 1
ATOM 4648 O O . LYS B 1 240 ? 24.688 -6.227 -7.535 1 91.94 240 LYS B O 1
ATOM 4653 N N . VAL B 1 241 ? 26.859 -5.77 -7.102 1 89.19 241 VAL B N 1
ATOM 4654 C CA . VAL B 1 241 ? 26.578 -4.422 -6.613 1 89.19 241 VAL B CA 1
ATOM 4655 C C . VAL B 1 241 ? 27.172 -3.393 -7.574 1 89.19 241 VAL B C 1
ATOM 4657 O O . VAL B 1 241 ? 28.281 -3.562 -8.07 1 89.19 241 VAL B O 1
ATOM 4660 N N . ARG B 1 242 ? 26.422 -2.418 -7.801 1 86.06 242 ARG B N 1
ATOM 4661 C CA . ARG B 1 242 ? 26.891 -1.319 -8.641 1 86.06 242 ARG B CA 1
ATOM 4662 C C . ARG B 1 242 ? 27.953 -0.488 -7.91 1 86.06 242 ARG B C 1
ATOM 4664 O O . ARG B 1 242 ? 27.719 -0.024 -6.793 1 86.06 242 ARG B O 1
ATOM 4671 N N . ARG B 1 243 ? 29.125 -0.273 -8.492 1 77.75 243 ARG B N 1
ATOM 4672 C CA . ARG B 1 243 ? 30.25 0.394 -7.84 1 77.75 243 ARG B CA 1
ATOM 4673 C C . ARG B 1 243 ? 30.062 1.907 -7.848 1 77.75 243 ARG B C 1
ATOM 4675 O O . ARG B 1 243 ? 30.547 2.6 -6.949 1 77.75 243 ARG B O 1
ATOM 4682 N N . SER B 1 244 ? 29.422 2.389 -8.945 1 74.19 244 SER B N 1
ATOM 4683 C CA . SER B 1 244 ? 29.219 3.83 -9.039 1 74.19 244 SER B CA 1
ATOM 4684 C C . SER B 1 244 ? 27.828 4.156 -9.594 1 74.19 244 SER B C 1
ATOM 4686 O O . SER B 1 244 ? 27.359 3.498 -10.523 1 74.19 244 SER B O 1
ATOM 4688 N N . SER B 1 245 ? 27.234 5.156 -8.969 1 68.62 245 SER B N 1
ATOM 4689 C CA . SER B 1 245 ? 25.922 5.598 -9.438 1 68.62 245 SER B CA 1
ATOM 4690 C C . SER B 1 245 ? 25.984 6.098 -10.875 1 68.62 245 SER B C 1
ATOM 4692 O O . SER B 1 245 ? 24.969 6.168 -11.562 1 68.62 245 SER B O 1
ATOM 4694 N N . ARG B 1 246 ? 27.188 6.371 -11.367 1 65.81 246 ARG B N 1
ATOM 4695 C CA . ARG B 1 246 ? 27.391 6.902 -12.711 1 65.81 246 ARG B CA 1
ATOM 4696 C C . ARG B 1 246 ? 27.531 5.777 -13.734 1 65.81 246 ARG B C 1
ATOM 4698 O O . ARG B 1 246 ? 27.562 6.023 -14.938 1 65.81 246 ARG B O 1
ATOM 4705 N N . ASP B 1 247 ? 27.578 4.555 -13.094 1 76.94 247 ASP B N 1
ATOM 4706 C CA . ASP B 1 247 ? 27.703 3.412 -13.992 1 76.94 247 ASP B CA 1
ATOM 4707 C C . ASP B 1 247 ? 26.344 3.057 -14.617 1 76.94 247 ASP B C 1
ATOM 4709 O O . ASP B 1 247 ? 25.641 2.174 -14.117 1 76.94 247 ASP B O 1
ATOM 4713 N N . SER B 1 248 ? 26.031 3.73 -15.648 1 67.88 248 SER B N 1
ATOM 4714 C CA . SER B 1 248 ? 24.734 3.557 -16.297 1 67.88 248 SER B CA 1
ATOM 4715 C C . SER B 1 248 ? 24.672 2.229 -17.047 1 67.88 248 SER B C 1
ATOM 4717 O O . SER B 1 248 ? 23.594 1.785 -17.438 1 67.88 248 SER B O 1
ATOM 4719 N N . SER B 1 249 ? 25.828 1.53 -17.109 1 72.12 249 SER B N 1
ATOM 4720 C CA . SER B 1 249 ? 25.875 0.293 -17.891 1 72.12 249 SER B CA 1
ATOM 4721 C C . SER B 1 249 ? 25.781 -0.929 -16.984 1 72.12 249 SER B C 1
ATOM 4723 O O . SER B 1 249 ? 25.797 -2.064 -17.453 1 72.12 249 SER B O 1
ATOM 4725 N N . PHE B 1 250 ? 25.641 -0.615 -15.719 1 83.31 250 PHE B N 1
ATOM 4726 C CA . PHE B 1 250 ? 25.625 -1.728 -14.773 1 83.31 250 PHE B CA 1
ATOM 4727 C C . PHE B 1 250 ? 24.406 -2.607 -14.992 1 83.31 250 PHE B C 1
ATOM 4729 O O . PHE B 1 250 ? 23.281 -2.105 -15.086 1 83.31 250 PHE B O 1
ATOM 4736 N N . VAL B 1 251 ? 24.594 -3.875 -15.117 1 79.12 251 VAL B N 1
ATOM 4737 C CA . VAL B 1 251 ? 23.516 -4.863 -15.203 1 79.12 251 VAL B CA 1
ATOM 4738 C C . VAL B 1 251 ? 23.516 -5.723 -13.938 1 79.12 251 VAL B C 1
ATOM 4740 O O . VAL B 1 251 ? 24.484 -6.41 -13.641 1 79.12 251 VAL B O 1
ATOM 4743 N N . PRO B 1 252 ? 22.406 -5.609 -13.242 1 86.56 252 PRO B N 1
ATOM 4744 C CA . PRO B 1 252 ? 22.344 -6.477 -12.062 1 86.56 252 PRO B CA 1
ATOM 4745 C C . PRO B 1 252 ? 22.453 -7.957 -12.414 1 86.56 252 PRO B C 1
ATOM 4747 O O . PRO B 1 252 ? 22.109 -8.359 -13.523 1 86.56 252 PRO B O 1
ATOM 4750 N N . GLY B 1 253 ? 22.969 -8.719 -11.531 1 88.88 253 GLY B N 1
ATOM 4751 C CA . GLY B 1 253 ? 23.172 -10.141 -11.766 1 88.88 253 GLY B CA 1
ATOM 4752 C C . GLY B 1 253 ? 23.625 -10.883 -10.516 1 88.88 253 GLY B C 1
ATOM 4753 O O . GLY B 1 253 ? 23.797 -10.281 -9.461 1 88.88 253 GLY B O 1
ATOM 4754 N N . ASP B 1 254 ? 23.859 -12.109 -10.75 1 92.31 254 ASP B N 1
ATOM 4755 C CA . ASP B 1 254 ? 24.188 -13 -9.633 1 92.31 254 ASP B CA 1
ATOM 4756 C C . ASP B 1 254 ? 25.672 -12.945 -9.289 1 92.31 254 ASP B C 1
ATOM 4758 O O . ASP B 1 254 ? 26.516 -12.859 -10.188 1 92.31 254 ASP B O 1
ATOM 4762 N N . LEU B 1 255 ? 26 -12.906 -8.062 1 92.88 255 LEU B N 1
ATOM 4763 C CA . LEU B 1 255 ? 27.359 -13.156 -7.582 1 92.88 255 LEU B CA 1
ATOM 4764 C C . LEU B 1 255 ? 27.469 -14.555 -6.996 1 92.88 255 LEU B C 1
ATOM 4766 O O . LEU B 1 255 ? 28.016 -15.461 -7.641 1 92.88 255 LEU B O 1
ATOM 4770 N N . ASN B 1 256 ? 26.828 -14.836 -5.879 1 93.12 256 ASN B N 1
ATOM 4771 C CA . ASN B 1 256 ? 26.688 -16.141 -5.234 1 93.12 256 ASN B CA 1
ATOM 4772 C C . ASN B 1 256 ? 25.25 -16.391 -4.777 1 93.12 256 ASN B C 1
ATOM 4774 O O . ASN B 1 256 ? 24.891 -16.094 -3.639 1 93.12 256 ASN B O 1
ATOM 4778 N N . VAL B 1 257 ? 24.531 -17.016 -5.754 1 94.44 257 VAL B N 1
ATOM 4779 C CA . VAL B 1 257 ? 23.094 -17.156 -5.488 1 94.44 257 VAL B CA 1
ATOM 4780 C C . VAL B 1 257 ? 22.703 -18.641 -5.602 1 94.44 257 VAL B C 1
ATOM 4782 O O . VAL B 1 257 ? 23.25 -19.359 -6.434 1 94.44 257 VAL B O 1
ATOM 4785 N N . LYS B 1 258 ? 21.859 -19.047 -4.711 1 95.81 258 LYS B N 1
ATOM 4786 C CA . LYS B 1 258 ? 21.172 -20.328 -4.828 1 95.81 258 LYS B CA 1
ATOM 4787 C C . LYS B 1 258 ? 19.703 -20.141 -5.156 1 95.81 258 LYS B C 1
ATOM 4789 O O . LYS B 1 258 ? 19.031 -19.281 -4.57 1 95.81 258 LYS B O 1
ATOM 4794 N N . ARG B 1 259 ? 19.297 -20.875 -6.074 1 95.69 259 ARG B N 1
ATOM 4795 C CA . ARG B 1 259 ? 17.875 -20.859 -6.441 1 95.69 259 ARG B CA 1
ATOM 4796 C C . ARG B 1 259 ? 17.188 -22.125 -5.953 1 95.69 259 ARG B C 1
ATOM 4798 O O . ARG B 1 259 ? 17.812 -23 -5.367 1 95.69 259 ARG B O 1
ATOM 4805 N N . MET B 1 260 ? 15.844 -22.203 -6.184 1 96 260 MET B N 1
ATOM 4806 C CA . MET B 1 260 ? 15.031 -23.281 -5.609 1 96 260 MET B CA 1
ATOM 4807 C C . MET B 1 260 ? 15.492 -24.641 -6.121 1 96 260 MET B C 1
ATOM 4809 O O . MET B 1 260 ? 15.469 -25.625 -5.379 1 96 260 MET B O 1
ATOM 4813 N N . LYS B 1 261 ? 15.906 -24.672 -7.352 1 96.81 261 LYS B N 1
ATOM 4814 C CA . LYS B 1 261 ? 16.328 -25.938 -7.965 1 96.81 261 LYS B CA 1
ATOM 4815 C C . LYS B 1 261 ? 17.469 -26.578 -7.176 1 96.81 261 LYS B C 1
ATOM 48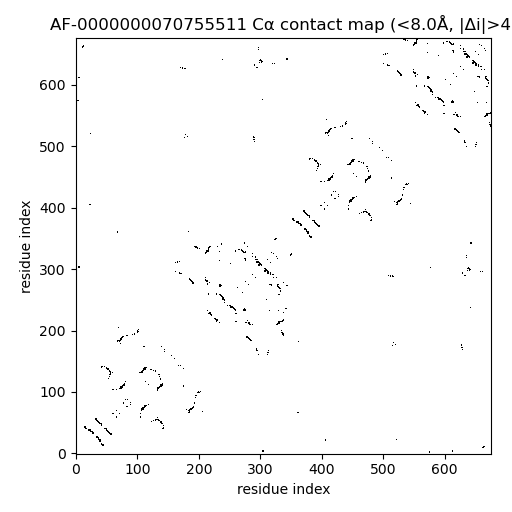17 O O . LYS B 1 261 ? 17.547 -27.797 -7.066 1 96.81 261 LYS B O 1
ATOM 4822 N N . GLN B 1 262 ? 18.344 -25.781 -6.613 1 96.25 262 GLN B N 1
ATOM 4823 C CA . GLN B 1 262 ? 19.516 -26.266 -5.875 1 96.25 262 GLN B CA 1
ATOM 4824 C C . GLN B 1 262 ? 19.094 -26.875 -4.539 1 96.25 262 GLN B C 1
ATOM 4826 O O . GLN B 1 262 ? 19.875 -27.578 -3.896 1 96.25 262 GLN B O 1
ATOM 4831 N N . PHE B 1 263 ? 17.891 -26.578 -4.098 1 96.44 263 PHE B N 1
ATOM 4832 C CA . PHE B 1 263 ? 17.375 -27.141 -2.854 1 96.44 263 PHE B CA 1
ATOM 4833 C C . PHE B 1 263 ? 16.422 -28.297 -3.133 1 96.44 263 PHE B C 1
ATOM 4835 O O . PHE B 1 263 ? 15.953 -28.953 -2.205 1 96.44 263 PHE B O 1
ATOM 4842 N N . HIS B 1 264 ? 16.078 -28.5 -4.387 1 97.38 264 HIS B N 1
ATOM 4843 C CA . HIS B 1 264 ? 15.125 -29.531 -4.766 1 97.38 264 HIS B CA 1
ATOM 4844 C C . HIS B 1 264 ? 15.664 -30.922 -4.418 1 97.38 264 HIS B C 1
ATOM 4846 O O . HIS B 1 264 ? 16.844 -31.219 -4.66 1 97.38 264 HIS B O 1
ATOM 4852 N N . GLY B 1 265 ? 14.773 -31.797 -3.939 1 96.88 265 GLY B N 1
ATOM 4853 C CA . GLY B 1 265 ? 15.188 -33.125 -3.527 1 96.88 265 GLY B CA 1
ATOM 4854 C C . GLY B 1 265 ? 15.656 -33.188 -2.088 1 96.88 265 GLY B C 1
ATOM 4855 O O . GLY B 1 265 ? 15.836 -34.281 -1.531 1 96.88 265 GLY B O 1
ATOM 4856 N N . GLY B 1 266 ? 15.859 -32.031 -1.51 1 95 266 GLY B N 1
ATOM 4857 C CA . GLY B 1 266 ? 16.25 -31.969 -0.11 1 95 266 GLY B CA 1
ATOM 4858 C C . GLY B 1 266 ? 15.117 -32.312 0.838 1 95 266 GLY B C 1
ATOM 4859 O O . GLY B 1 266 ? 13.961 -32.406 0.417 1 95 266 GLY B O 1
ATOM 4860 N N . LYS B 1 267 ? 15.406 -32.406 2.117 1 94.62 267 LYS B N 1
ATOM 4861 C CA . LYS B 1 267 ? 14.453 -32.844 3.135 1 94.62 267 LYS B CA 1
ATOM 4862 C C . LYS B 1 267 ? 13.586 -31.672 3.605 1 94.62 267 LYS B C 1
ATOM 4864 O O . LYS B 1 267 ? 12.492 -31.891 4.129 1 94.62 267 LYS B O 1
ATOM 4869 N N . ASP B 1 268 ? 14.062 -30.484 3.363 1 94.25 268 ASP B N 1
ATOM 4870 C CA . ASP B 1 268 ? 13.352 -29.328 3.889 1 94.25 268 ASP B CA 1
ATOM 4871 C C . ASP B 1 268 ? 12.156 -28.969 3.008 1 94.25 268 ASP B C 1
ATOM 4873 O O . ASP B 1 268 ? 12.297 -28.828 1.79 1 94.25 268 ASP B O 1
ATOM 4877 N N . THR B 1 269 ? 11.023 -28.797 3.621 1 96.19 269 THR B N 1
ATOM 4878 C CA . THR B 1 269 ? 9.828 -28.359 2.902 1 96.19 269 THR B CA 1
ATOM 4879 C C . THR B 1 269 ? 9.945 -26.891 2.496 1 96.19 269 THR B C 1
ATOM 4881 O O . THR B 1 269 ? 9.531 -26.516 1.399 1 96.19 269 THR B O 1
ATOM 4884 N N . PHE B 1 270 ? 10.445 -26.125 3.412 1 97.44 270 PHE B N 1
ATOM 4885 C CA . PHE B 1 270 ? 10.617 -24.688 3.205 1 97.44 270 PHE B CA 1
ATOM 4886 C C . PHE B 1 270 ? 12.086 -24.312 3.293 1 97.44 270 PHE B C 1
ATOM 4888 O O . PHE B 1 270 ? 12.82 -24.812 4.145 1 97.44 270 PHE B O 1
ATOM 4895 N N . VAL B 1 271 ? 12.578 -23.469 2.441 1 96.25 271 VAL B N 1
ATOM 4896 C CA . VAL B 1 271 ? 13.938 -22.938 2.467 1 96.25 271 VAL B CA 1
ATOM 4897 C C . VAL B 1 271 ? 13.891 -21.406 2.461 1 96.25 271 VAL B C 1
ATOM 4899 O O . VAL B 1 271 ? 12.992 -20.812 1.863 1 96.25 271 VAL B O 1
ATOM 4902 N N . PRO B 1 272 ? 14.781 -20.75 3.123 1 94.06 272 PRO B N 1
ATOM 4903 C CA . PRO B 1 272 ? 14.766 -19.297 3.162 1 94.06 272 PRO B CA 1
ATOM 4904 C C . PRO B 1 272 ? 15.094 -18.656 1.809 1 94.06 272 PRO B C 1
ATOM 4906 O O . PRO B 1 272 ? 15.922 -19.188 1.061 1 94.06 272 PRO B O 1
ATOM 4909 N N . LEU B 1 273 ? 14.453 -17.609 1.523 1 96.44 273 LEU B N 1
ATOM 4910 C CA . LEU B 1 273 ? 14.695 -16.859 0.304 1 96.44 273 LEU B CA 1
ATOM 4911 C C . LEU B 1 273 ? 14.93 -15.383 0.622 1 96.44 273 LEU B C 1
ATOM 4913 O O . LEU B 1 273 ? 14.359 -14.852 1.578 1 96.44 273 LEU B O 1
ATOM 4917 N N . ASP B 1 274 ? 15.758 -14.703 -0.185 1 96.06 274 ASP B N 1
ATOM 4918 C CA . ASP B 1 274 ? 15.953 -13.258 -0.108 1 96.06 274 ASP B CA 1
ATOM 4919 C C . ASP B 1 274 ? 15.094 -12.531 -1.139 1 96.06 274 ASP B C 1
ATOM 4921 O O . ASP B 1 274 ? 14.891 -11.32 -1.042 1 96.06 274 ASP B O 1
ATOM 4925 N N . SER B 1 275 ? 14.633 -13.227 -2.086 1 96.81 275 SER B N 1
ATOM 4926 C CA . SER B 1 275 ? 13.797 -12.711 -3.166 1 96.81 275 SER B CA 1
ATOM 4927 C C . SER B 1 275 ? 12.82 -13.773 -3.656 1 96.81 275 SER B C 1
ATOM 4929 O O . SER B 1 275 ? 13.094 -14.969 -3.574 1 96.81 275 SER B O 1
ATOM 4931 N N . VAL B 1 276 ? 11.672 -13.281 -4.16 1 98.12 276 VAL B N 1
ATOM 4932 C CA . VAL B 1 276 ? 10.656 -14.203 -4.66 1 98.12 276 VAL B CA 1
ATOM 4933 C C . VAL B 1 276 ? 10.195 -13.758 -6.047 1 98.12 276 VAL B C 1
ATOM 4935 O O . VAL B 1 276 ? 10.398 -12.602 -6.438 1 98.12 276 VAL B O 1
ATOM 4938 N N . GLY B 1 277 ? 9.594 -14.703 -6.758 1 97.38 277 GLY B N 1
ATOM 4939 C CA . GLY B 1 277 ? 8.914 -14.398 -8.008 1 97.38 277 GLY B CA 1
ATOM 4940 C C . GLY B 1 277 ? 7.41 -14.266 -7.859 1 97.38 277 GLY B C 1
ATOM 4941 O O . GLY B 1 277 ? 6.891 -14.258 -6.738 1 97.38 277 GLY B O 1
ATOM 4942 N N . GLY B 1 278 ? 6.734 -14.125 -9.031 1 96.56 278 GLY B N 1
ATOM 4943 C CA . GLY B 1 278 ? 5.324 -13.781 -8.961 1 96.56 278 GLY B CA 1
ATOM 4944 C C . GLY B 1 278 ? 4.422 -14.82 -9.609 1 96.56 278 GLY B C 1
ATOM 4945 O O . GLY B 1 278 ? 3.215 -14.609 -9.734 1 96.56 278 GLY B O 1
ATOM 4946 N N . THR B 1 279 ? 4.961 -16 -10.062 1 97.69 279 THR B N 1
ATOM 4947 C CA . THR B 1 279 ? 4.129 -17 -10.727 1 97.69 279 THR B CA 1
ATOM 4948 C C . THR B 1 279 ? 3.023 -17.484 -9.789 1 97.69 279 THR B C 1
ATOM 4950 O O . THR B 1 279 ? 1.846 -17.469 -10.156 1 97.69 279 THR B O 1
ATOM 4953 N N . MET B 1 280 ? 3.34 -17.953 -8.711 1 98.62 280 MET B N 1
ATOM 4954 C CA . MET B 1 280 ? 2.486 -18.188 -7.551 1 98.62 280 MET B CA 1
ATOM 4955 C C . MET B 1 280 ? 3.158 -17.688 -6.273 1 98.62 280 MET B C 1
ATOM 4957 O O . MET B 1 280 ? 4.262 -18.125 -5.938 1 98.62 280 MET B O 1
ATOM 4961 N N . LEU B 1 281 ? 2.518 -16.766 -5.633 1 98.88 281 LEU B N 1
ATOM 4962 C CA . LEU B 1 281 ? 3.098 -16.141 -4.453 1 98.88 281 LEU B CA 1
ATOM 4963 C C . LEU B 1 281 ? 2.051 -15.961 -3.357 1 98.88 281 LEU B C 1
ATOM 4965 O O . LEU B 1 281 ? 1.034 -15.297 -3.566 1 98.88 281 LEU B O 1
ATOM 4969 N N . TYR B 1 282 ? 2.338 -16.625 -2.266 1 98.88 282 TYR B N 1
ATOM 4970 C CA . TYR B 1 282 ? 1.506 -16.469 -1.078 1 98.88 282 TYR B CA 1
ATOM 4971 C C . TYR B 1 282 ? 2.041 -15.352 -0.183 1 98.88 282 TYR B C 1
ATOM 4973 O O . TYR B 1 282 ? 3.246 -15.273 0.069 1 98.88 282 TYR B O 1
ATOM 4981 N N . VAL B 1 283 ? 1.158 -14.523 0.326 1 98.75 283 VAL B N 1
ATOM 4982 C CA . VAL B 1 283 ? 1.491 -13.477 1.286 1 98.75 283 VAL B CA 1
ATOM 4983 C C . VAL B 1 283 ? 0.429 -13.422 2.383 1 98.75 283 VAL B C 1
ATOM 4985 O O . VAL B 1 283 ? -0.763 -13.297 2.094 1 98.75 283 VAL B O 1
ATOM 4988 N N . ASN B 1 284 ? 0.882 -13.625 3.641 1 96.94 284 ASN B N 1
ATOM 4989 C CA . ASN B 1 284 ? -0.027 -13.258 4.723 1 96.94 284 ASN B CA 1
ATOM 4990 C C . ASN B 1 284 ? -0.536 -11.828 4.566 1 96.94 284 ASN B C 1
ATOM 4992 O O . ASN B 1 284 ? 0.252 -10.898 4.371 1 96.94 284 ASN B O 1
ATOM 4996 N N . VAL B 1 285 ? -1.788 -11.633 4.668 1 96.31 285 VAL B N 1
ATOM 4997 C CA . VAL B 1 285 ? -2.385 -10.352 4.297 1 96.31 285 VAL B CA 1
ATOM 4998 C C . VAL B 1 285 ? -1.889 -9.258 5.238 1 96.31 285 VAL B C 1
ATOM 5000 O O . VAL B 1 285 ? -1.837 -8.078 4.863 1 96.31 285 VAL B O 1
ATOM 5003 N N . ASP B 1 286 ? -1.543 -9.57 6.449 1 94 286 ASP B N 1
ATOM 5004 C CA . ASP B 1 286 ? -1.047 -8.594 7.41 1 94 286 ASP B CA 1
ATOM 5005 C C . ASP B 1 286 ? 0.266 -7.977 6.938 1 94 286 ASP B C 1
ATOM 5007 O O . ASP B 1 286 ? 0.585 -6.84 7.289 1 94 286 ASP B O 1
ATOM 5011 N N . VAL B 1 287 ? 0.997 -8.758 6.156 1 96.38 287 VAL B N 1
ATOM 5012 C CA . VAL B 1 287 ? 2.217 -8.227 5.555 1 96.38 287 VAL B CA 1
ATOM 5013 C C . VAL B 1 287 ? 1.874 -7.074 4.613 1 96.38 287 VAL B C 1
ATOM 5015 O O . VAL B 1 287 ? 2.441 -5.984 4.719 1 96.38 287 VAL B O 1
ATOM 5018 N N . HIS B 1 288 ? 0.874 -7.262 3.752 1 98.12 288 HIS B N 1
ATOM 5019 C CA . HIS B 1 288 ? 0.437 -6.215 2.838 1 98.12 288 HIS B CA 1
ATOM 5020 C C . HIS B 1 288 ? -0.161 -5.035 3.598 1 98.12 288 HIS B C 1
ATOM 5022 O O . HIS B 1 288 ? 0.112 -3.877 3.271 1 98.12 288 HIS B O 1
ATOM 5028 N N . ARG B 1 289 ? -0.889 -5.273 4.637 1 96.69 289 ARG B N 1
ATOM 5029 C CA . ARG B 1 289 ? -1.596 -4.23 5.375 1 96.69 289 ARG B CA 1
ATOM 5030 C C . ARG B 1 289 ? -0.616 -3.291 6.066 1 96.69 289 ARG B C 1
ATOM 5032 O O . ARG B 1 289 ? -0.985 -2.184 6.465 1 96.69 289 ARG B O 1
ATOM 5039 N N . GLN B 1 290 ? 0.535 -3.77 6.199 1 95.94 290 GLN B N 1
ATOM 5040 C CA . GLN B 1 290 ? 1.53 -2.965 6.898 1 95.94 290 GLN B CA 1
ATOM 5041 C C . GLN B 1 290 ? 2.434 -2.229 5.914 1 95.94 290 GLN B C 1
ATOM 5043 O O . GLN B 1 290 ? 3.461 -1.668 6.301 1 95.94 290 GLN B O 1
ATOM 5048 N N . GLY B 1 291 ? 2.09 -2.309 4.656 1 97 291 GLY B N 1
ATOM 5049 C CA . GLY B 1 291 ? 2.752 -1.462 3.678 1 97 291 GLY B CA 1
ATOM 5050 C C . GLY B 1 291 ? 3.725 -2.219 2.793 1 97 291 GLY B C 1
ATOM 5051 O O . GLY B 1 291 ? 4.414 -1.62 1.966 1 97 291 GLY B O 1
ATOM 5052 N N . VAL B 1 292 ? 3.834 -3.537 2.967 1 97.88 292 VAL B N 1
ATOM 5053 C CA . VAL B 1 292 ? 4.676 -4.344 2.088 1 97.88 292 VAL B CA 1
ATOM 5054 C C . VAL B 1 292 ? 3.916 -4.676 0.806 1 97.88 292 VAL B C 1
ATOM 5056 O O . VAL B 1 292 ? 3.057 -5.562 0.8 1 97.88 292 VAL B O 1
ATOM 5059 N N . LEU B 1 293 ? 4.207 -3.916 -0.202 1 98.5 293 LEU B N 1
ATOM 5060 C CA . LEU B 1 293 ? 3.611 -4.105 -1.52 1 98.5 293 LEU B CA 1
ATOM 5061 C C . LEU B 1 293 ? 4.684 -4.375 -2.568 1 98.5 293 LEU B C 1
ATOM 5063 O O . LEU B 1 293 ? 5.777 -4.84 -2.238 1 98.5 293 LEU B O 1
ATOM 5067 N N . PHE B 1 294 ? 4.316 -4.258 -3.828 1 98.56 294 PHE B N 1
ATOM 5068 C CA . PHE B 1 294 ? 5.277 -4.434 -4.906 1 98.56 294 PHE B CA 1
ATOM 5069 C C . PHE B 1 294 ? 5.934 -3.107 -5.27 1 98.56 294 PHE B C 1
ATOM 5071 O O . PHE B 1 294 ? 5.27 -2.203 -5.781 1 98.56 294 PHE B O 1
ATOM 5078 N N . PRO B 1 295 ? 7.285 -2.996 -4.988 1 97.81 295 PRO B N 1
ATOM 5079 C CA . PRO B 1 295 ? 7.945 -1.737 -5.34 1 97.81 295 PRO B CA 1
ATOM 5080 C C . PRO B 1 295 ? 7.781 -1.378 -6.816 1 97.81 295 PRO B C 1
ATOM 5082 O O . PRO B 1 295 ? 7.898 -2.248 -7.684 1 97.81 295 PRO B O 1
ATOM 5085 N N . VAL B 1 296 ? 7.582 -0.125 -7.098 1 95.88 296 VAL B N 1
ATOM 5086 C CA . VAL B 1 296 ? 7.344 0.342 -8.461 1 95.88 296 VAL B CA 1
ATOM 5087 C C . VAL B 1 296 ? 8.625 0.927 -9.039 1 95.88 296 VAL B C 1
ATOM 5089 O O . VAL B 1 296 ? 8.602 1.568 -10.094 1 95.88 296 VAL B O 1
ATOM 5092 N N . HIS B 1 297 ? 9.711 0.826 -8.414 1 93.94 297 HIS B N 1
ATOM 5093 C CA . HIS B 1 297 ? 11.047 1.239 -8.836 1 93.94 297 HIS B CA 1
ATOM 5094 C C . HIS B 1 297 ? 12.109 0.305 -8.281 1 93.94 297 HIS B C 1
ATOM 5096 O O . HIS B 1 297 ? 11.836 -0.489 -7.375 1 93.94 297 HIS B O 1
ATOM 5102 N N . HIS B 1 298 ? 13.273 0.383 -8.867 1 94.19 298 HIS B N 1
ATOM 5103 C CA . HIS B 1 298 ? 14.398 -0.352 -8.297 1 94.19 298 HIS B CA 1
ATOM 5104 C C . HIS B 1 298 ? 14.797 0.214 -6.941 1 94.19 298 HIS B C 1
ATOM 5106 O O . HIS B 1 298 ? 15.219 1.368 -6.844 1 94.19 298 HIS B O 1
ATOM 5112 N N . LEU B 1 299 ? 14.711 -0.607 -5.922 1 95.94 299 LEU B N 1
ATOM 5113 C CA . LEU B 1 299 ? 15.008 -0.197 -4.555 1 95.94 299 LEU B CA 1
ATOM 5114 C C . LEU B 1 299 ? 16.516 -0.144 -4.32 1 95.94 299 LEU B C 1
ATOM 5116 O O . LEU B 1 299 ? 17.016 0.802 -3.713 1 95.94 299 LEU B O 1
ATOM 5120 N N . ILE B 1 300 ? 17.188 -1.166 -4.801 1 95.06 300 ILE B N 1
ATOM 5121 C CA . ILE B 1 300 ? 18.594 -1.369 -4.488 1 95.06 300 ILE B CA 1
ATOM 5122 C C . ILE B 1 300 ? 19.438 -0.378 -5.277 1 95.06 300 ILE B C 1
ATOM 5124 O O . ILE B 1 300 ? 19.344 -0.307 -6.504 1 95.06 300 ILE B O 1
ATOM 5128 N N . GLY B 1 301 ? 20.219 0.402 -4.574 1 92 301 GLY B N 1
ATOM 5129 C CA . GLY B 1 301 ? 21.078 1.392 -5.199 1 92 301 GLY B CA 1
ATOM 5130 C C . GLY B 1 301 ? 20.406 2.73 -5.41 1 92 301 GLY B C 1
ATOM 5131 O O . GLY B 1 301 ? 20.906 3.582 -6.145 1 92 301 GLY B O 1
ATOM 5132 N N . SER B 1 302 ? 19.266 2.938 -4.781 1 92.12 302 SER B N 1
ATOM 5133 C CA . SER B 1 302 ? 18.516 4.176 -4.973 1 92.12 302 SER B CA 1
ATOM 5134 C C . SER B 1 302 ? 19.266 5.363 -4.367 1 92.12 302 SER B C 1
ATOM 5136 O O . SER B 1 302 ? 19.828 5.262 -3.277 1 92.12 302 SER B O 1
ATOM 5138 N N . GLU B 1 303 ? 19.297 6.441 -5.062 1 91.38 303 GLU B N 1
ATOM 5139 C CA . GLU B 1 303 ? 19.734 7.758 -4.613 1 91.38 303 GLU B CA 1
ATOM 5140 C C . GLU B 1 303 ? 18.688 8.82 -4.918 1 91.38 303 GLU B C 1
ATOM 5142 O O . GLU B 1 303 ? 17.812 8.617 -5.77 1 91.38 303 GLU B O 1
ATOM 5147 N N . TRP B 1 304 ? 18.75 9.898 -4.172 1 91.44 304 TRP B N 1
ATOM 5148 C CA . TRP B 1 304 ? 17.766 10.945 -4.43 1 91.44 304 TRP B CA 1
ATOM 5149 C C . TRP B 1 304 ? 17.766 11.336 -5.906 1 91.44 304 TRP B C 1
ATOM 5151 O O . TRP B 1 304 ? 16.703 11.594 -6.48 1 91.44 304 TRP B O 1
ATOM 5161 N N . SER B 1 305 ? 18.922 11.305 -6.535 1 87.81 305 SER B N 1
ATOM 5162 C CA . SER B 1 305 ? 19.062 11.844 -7.887 1 87.81 305 SER B CA 1
ATOM 5163 C C . SER B 1 305 ? 18.922 10.742 -8.938 1 87.81 305 SER B C 1
ATOM 5165 O O . SER B 1 305 ? 18.953 11.016 -10.133 1 87.81 305 SER B O 1
ATOM 5167 N N . SER B 1 306 ? 18.781 9.508 -8.469 1 87.31 306 SER B N 1
ATOM 5168 C CA . SER B 1 306 ? 18.734 8.438 -9.461 1 87.31 306 SER B CA 1
ATOM 5169 C C . SER B 1 306 ? 18 7.215 -8.922 1 87.31 306 SER B C 1
ATOM 5171 O O . SER B 1 306 ? 18.016 6.965 -7.711 1 87.31 306 SER B O 1
ATOM 5173 N N . GLU B 1 307 ? 17.438 6.465 -9.82 1 89.62 307 GLU B N 1
ATOM 5174 C CA . GLU B 1 307 ? 16.797 5.203 -9.461 1 89.62 307 GLU B CA 1
ATOM 5175 C C . GLU B 1 307 ? 17.828 4.133 -9.133 1 89.62 307 GLU B C 1
ATOM 5177 O O . GLU B 1 307 ? 18.969 4.195 -9.609 1 89.62 307 GLU B O 1
ATOM 5182 N N . GLY B 1 308 ? 17.453 3.195 -8.375 1 91.56 308 GLY B N 1
ATOM 5183 C CA . GLY B 1 308 ? 18.297 2.039 -8.141 1 91.56 308 GLY B CA 1
ATOM 5184 C C . GLY B 1 308 ? 18.453 1.153 -9.359 1 91.56 308 GLY B C 1
ATOM 5185 O O . GLY B 1 308 ? 18.156 1.575 -10.484 1 91.56 308 GLY B O 1
ATOM 5186 N N . TYR B 1 309 ? 19 -0.056 -9.141 1 92.25 309 TYR B N 1
ATOM 5187 C CA . TYR B 1 309 ? 19.312 -0.885 -10.297 1 92.25 309 TYR B CA 1
ATOM 5188 C C . TYR B 1 309 ? 18.766 -2.299 -10.117 1 92.25 309 TYR B C 1
ATOM 5190 O O . TYR B 1 309 ? 18.844 -3.121 -11.039 1 92.25 309 TYR B O 1
ATOM 5198 N N . ASP B 1 310 ? 18.203 -2.59 -8.953 1 94.12 310 ASP B N 1
ATOM 5199 C CA . ASP B 1 310 ? 17.719 -3.936 -8.672 1 94.12 310 ASP B CA 1
ATOM 5200 C C . ASP B 1 310 ? 16.578 -3.902 -7.656 1 94.12 310 ASP B C 1
ATOM 5202 O O . ASP B 1 310 ? 16.344 -2.877 -7.016 1 94.12 310 ASP B O 1
ATOM 5206 N N . GLY B 1 311 ? 15.82 -4.949 -7.586 1 95.75 311 GLY B N 1
ATOM 5207 C CA . GLY B 1 311 ? 14.852 -5.098 -6.508 1 95.75 311 GLY B CA 1
ATOM 5208 C C . GLY B 1 311 ? 13.523 -4.422 -6.797 1 95.75 311 GLY B C 1
ATOM 5209 O O . GLY B 1 311 ? 12.969 -3.738 -5.934 1 95.75 311 GLY B O 1
ATOM 5210 N N . ILE B 1 312 ? 13 -4.523 -7.973 1 95.69 312 ILE B N 1
ATOM 5211 C CA . ILE B 1 312 ? 11.695 -3.988 -8.344 1 95.69 312 ILE B CA 1
ATOM 5212 C C . ILE B 1 312 ? 10.648 -5.098 -8.289 1 95.69 312 ILE B C 1
ATOM 5214 O O . ILE B 1 312 ? 10.984 -6.281 -8.375 1 95.69 312 ILE B O 1
ATOM 5218 N N . GLU B 1 313 ? 9.336 -4.734 -8.117 1 96.12 313 GLU B N 1
ATOM 5219 C CA . GLU B 1 313 ? 8.211 -5.656 -8.172 1 96.12 313 GLU B CA 1
ATOM 5220 C C . GLU B 1 313 ? 8.352 -6.762 -7.125 1 96.12 313 GLU B C 1
ATOM 5222 O O . GLU B 1 313 ? 8.461 -6.484 -5.93 1 96.12 313 GLU B O 1
ATOM 5227 N N . THR B 1 314 ? 8.359 -8 -7.496 1 96.56 314 THR B N 1
ATOM 5228 C CA . THR B 1 314 ? 8.352 -9.086 -6.516 1 96.56 314 THR B CA 1
ATOM 5229 C C . THR B 1 314 ? 9.711 -9.203 -5.824 1 96.56 314 THR B C 1
ATOM 5231 O O . THR B 1 314 ? 9.781 -9.586 -4.656 1 96.56 314 THR B O 1
ATOM 5234 N N . GLU B 1 315 ? 10.75 -8.805 -6.535 1 94.19 315 GLU B N 1
ATOM 5235 C CA . GLU B 1 315 ? 12.094 -8.961 -5.984 1 94.19 315 GLU B CA 1
ATOM 5236 C C . GLU B 1 315 ? 12.312 -8.023 -4.801 1 94.19 315 GLU B C 1
ATOM 5238 O O . GLU B 1 315 ? 13.109 -8.32 -3.908 1 94.19 315 GLU B O 1
ATOM 5243 N N . GLY B 1 316 ? 11.633 -6.914 -4.855 1 96.12 316 GLY B N 1
ATOM 5244 C CA . GLY B 1 316 ? 11.805 -5.945 -3.783 1 96.12 316 GLY B CA 1
ATOM 5245 C C . GLY B 1 316 ? 10.898 -6.207 -2.596 1 96.12 316 GLY B C 1
ATOM 5246 O O . GLY B 1 316 ? 11.086 -5.617 -1.527 1 96.12 316 GLY B O 1
ATOM 5247 N N . LEU B 1 317 ? 9.922 -7.078 -2.809 1 97.56 317 LEU B N 1
ATOM 5248 C CA . LEU B 1 317 ? 8.93 -7.348 -1.775 1 97.56 317 LEU B CA 1
ATOM 5249 C C . LEU B 1 317 ? 9.586 -7.91 -0.521 1 97.56 317 LEU B C 1
ATOM 5251 O O . LEU B 1 317 ? 9.328 -7.43 0.587 1 97.56 317 LEU B O 1
ATOM 5255 N N . CYS B 1 318 ? 10.51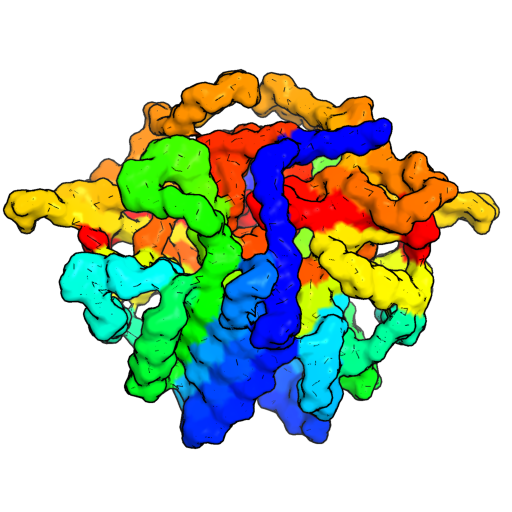6 -8.867 -0.719 1 95.31 318 CYS B N 1
ATOM 5256 C CA . CYS B 1 318 ? 11.188 -9.492 0.419 1 95.31 318 CYS B CA 1
ATOM 5257 C C . CYS B 1 318 ? 12.102 -8.5 1.125 1 95.31 318 CYS B C 1
ATOM 5259 O O . CYS B 1 318 ? 12.242 -8.539 2.35 1 95.31 318 CYS B O 1
ATOM 5261 N N . TYR B 1 319 ? 12.734 -7.668 0.315 1 95.56 319 TYR B N 1
ATOM 5262 C CA . TYR B 1 319 ? 13.617 -6.656 0.888 1 95.56 319 TYR B CA 1
ATOM 5263 C C . TYR B 1 319 ? 12.859 -5.762 1.86 1 95.56 319 TYR B C 1
ATOM 5265 O O . TYR B 1 319 ? 13.312 -5.531 2.984 1 95.56 319 TYR B O 1
ATOM 5273 N N . VAL B 1 320 ? 11.703 -5.305 1.516 1 96.19 320 VAL B N 1
ATOM 5274 C CA . VAL B 1 320 ? 10.906 -4.418 2.359 1 96.19 320 VAL B CA 1
ATOM 5275 C C . VAL B 1 320 ? 10.375 -5.195 3.562 1 96.19 320 VAL B C 1
ATOM 5277 O O . VAL B 1 320 ? 10.438 -4.715 4.695 1 96.19 320 VAL B O 1
ATOM 5280 N N . ALA B 1 321 ? 9.922 -6.367 3.338 1 95.38 321 ALA B N 1
ATOM 5281 C CA . ALA B 1 321 ? 9.305 -7.191 4.371 1 95.38 321 ALA B CA 1
ATOM 5282 C C . ALA B 1 321 ? 10.273 -7.465 5.516 1 95.38 321 ALA B C 1
ATOM 5284 O O . ALA B 1 321 ? 9.875 -7.527 6.68 1 95.38 321 ALA B O 1
ATOM 5285 N N . HIS B 1 322 ? 11.516 -7.602 5.156 1 92.44 322 HIS B N 1
ATOM 5286 C CA . HIS B 1 322 ? 12.484 -8.016 6.164 1 92.44 322 HIS B CA 1
ATOM 5287 C C . HIS B 1 322 ? 12.664 -6.945 7.23 1 92.44 322 HIS B C 1
ATOM 5289 O O . HIS B 1 322 ? 12.906 -7.258 8.398 1 92.44 322 HIS B O 1
ATOM 5295 N N . PHE B 1 323 ? 12.43 -5.684 6.902 1 91.94 323 PHE B N 1
ATOM 5296 C CA . PHE B 1 323 ? 12.578 -4.602 7.871 1 91.94 323 PHE B CA 1
ATOM 5297 C C . PHE B 1 323 ? 11.461 -4.637 8.906 1 91.94 323 PHE B C 1
ATOM 5299 O O . PHE B 1 323 ? 11.562 -4.004 9.953 1 91.94 323 PHE B O 1
ATOM 5306 N N . LEU B 1 324 ? 10.422 -5.34 8.594 1 91.56 324 LEU B N 1
ATOM 5307 C CA . LEU B 1 324 ? 9.305 -5.457 9.523 1 91.56 324 LEU B CA 1
ATOM 5308 C C . LEU B 1 324 ? 9.328 -6.805 10.242 1 91.56 324 LEU B C 1
ATOM 5310 O O . LEU B 1 324 ? 8.391 -7.148 10.961 1 91.56 324 LEU B O 1
ATOM 5314 N N . GLY B 1 325 ? 10.383 -7.57 9.938 1 90.5 325 GLY B N 1
ATOM 5315 C CA . GLY B 1 325 ? 10.57 -8.836 10.633 1 90.5 325 GLY B CA 1
ATOM 5316 C C . GLY B 1 325 ? 9.938 -10.008 9.922 1 90.5 325 GLY B C 1
ATOM 5317 O O . GLY B 1 325 ? 9.891 -11.117 10.453 1 90.5 325 GLY B O 1
ATOM 5318 N N . PHE B 1 326 ? 9.422 -9.836 8.75 1 93.38 326 PHE B N 1
ATOM 5319 C CA . PHE B 1 326 ? 8.82 -10.914 7.977 1 93.38 326 PHE B CA 1
ATOM 5320 C C . PHE B 1 326 ? 9.875 -11.656 7.164 1 93.38 326 PHE B C 1
ATOM 5322 O O . PHE B 1 326 ? 10.938 -11.102 6.863 1 93.38 326 PHE B O 1
ATOM 5329 N N . LYS B 1 327 ? 9.562 -12.891 6.793 1 92.62 327 LYS B N 1
ATOM 5330 C CA . LYS B 1 327 ? 10.516 -13.727 6.078 1 92.62 327 LYS B CA 1
ATOM 5331 C C . LYS B 1 327 ? 9.891 -14.328 4.82 1 92.62 327 LYS B C 1
ATOM 5333 O O . LYS B 1 327 ? 8.672 -14.531 4.766 1 92.62 327 LYS B O 1
ATOM 5338 N N . CYS B 1 328 ? 10.766 -14.547 3.893 1 95.5 328 CYS B N 1
ATOM 5339 C CA . CYS B 1 328 ? 10.352 -15.18 2.641 1 95.5 328 CYS B CA 1
ATOM 5340 C C . CYS B 1 328 ? 10.875 -16.609 2.549 1 95.5 328 CYS B C 1
ATOM 5342 O O . CYS B 1 328 ? 12.008 -16.891 2.945 1 95.5 328 CYS B O 1
ATOM 5344 N N . TRP B 1 329 ? 10.039 -17.469 1.986 1 97.12 329 TRP B N 1
ATOM 5345 C CA . TRP B 1 329 ? 10.359 -18.891 1.939 1 97.12 329 TRP B CA 1
ATOM 5346 C C . TRP B 1 329 ? 10.047 -19.469 0.565 1 97.12 329 TRP B C 1
ATOM 5348 O O . TRP B 1 329 ? 9.109 -19.016 -0.106 1 97.12 329 TRP B O 1
ATOM 5358 N N . GLY B 1 330 ? 10.828 -20.453 0.201 1 98.12 330 GLY B N 1
ATOM 5359 C CA . GLY B 1 330 ? 10.57 -21.234 -0.995 1 98.12 330 GLY B CA 1
ATOM 5360 C C . GLY B 1 330 ? 10.172 -22.672 -0.692 1 98.12 330 GLY B C 1
ATOM 5361 O O . GLY B 1 330 ? 10.484 -23.203 0.375 1 98.12 330 GLY B O 1
ATOM 5362 N N . MET B 1 331 ? 9.43 -23.266 -1.592 1 98.69 331 MET B N 1
ATOM 5363 C CA . MET B 1 331 ? 9.086 -24.672 -1.532 1 98.69 331 MET B CA 1
ATOM 5364 C C . MET B 1 331 ? 9.656 -25.422 -2.729 1 98.69 331 MET B C 1
ATOM 5366 O O . MET B 1 331 ? 8.953 -25.688 -3.705 1 98.69 331 MET B O 1
ATOM 5370 N N . PRO B 1 332 ? 10.914 -25.891 -2.58 1 98 332 PRO B N 1
ATOM 5371 C CA . PRO B 1 332 ? 11.625 -26.438 -3.736 1 98 332 PRO B CA 1
ATOM 5372 C C . PRO B 1 332 ? 11.062 -27.781 -4.199 1 98 332 PRO B C 1
ATOM 5374 O O . PRO B 1 332 ? 11.32 -28.203 -5.328 1 98 332 PRO B O 1
ATOM 5377 N N . ASN B 1 333 ? 10.328 -28.484 -3.326 1 98.12 333 ASN B N 1
ATOM 5378 C CA . ASN B 1 333 ? 9.852 -29.812 -3.672 1 98.12 333 ASN B CA 1
ATOM 5379 C C . ASN B 1 333 ? 8.398 -29.797 -4.125 1 98.12 333 ASN B C 1
ATOM 5381 O O . ASN B 1 333 ? 7.84 -30.828 -4.5 1 98.12 333 ASN B O 1
ATOM 5385 N N . ASP B 1 334 ? 7.723 -28.703 -4.043 1 98.06 334 ASP B N 1
ATOM 5386 C CA . ASP B 1 334 ? 6.363 -28.484 -4.531 1 98.06 334 ASP B CA 1
ATOM 5387 C C . ASP B 1 334 ? 6.363 -27.719 -5.848 1 98.06 334 ASP B C 1
ATOM 5389 O O . ASP B 1 334 ? 6.508 -26.5 -5.855 1 98.06 334 ASP B O 1
ATOM 5393 N N . LEU B 1 335 ? 6.117 -28.438 -6.91 1 97.94 335 LEU B N 1
ATOM 5394 C CA . LEU B 1 335 ? 6.262 -27.859 -8.242 1 97.94 335 LEU B CA 1
ATOM 5395 C C . LEU B 1 335 ? 4.922 -27.359 -8.766 1 97.94 335 LEU B C 1
ATOM 5397 O O . LEU B 1 335 ? 3.885 -27.984 -8.555 1 97.94 335 LEU B O 1
ATOM 5401 N N . ILE B 1 336 ? 4.922 -26.25 -9.336 1 98.5 336 ILE B N 1
ATOM 5402 C CA . ILE B 1 336 ? 3.83 -25.75 -10.164 1 98.5 336 ILE B CA 1
ATOM 5403 C C . ILE B 1 336 ? 4.324 -25.531 -11.594 1 98.5 336 ILE B C 1
ATOM 5405 O O . ILE B 1 336 ? 5.523 -25.375 -11.828 1 98.5 336 ILE B O 1
ATOM 5409 N N . TYR B 1 337 ? 3.457 -25.531 -12.555 1 96.62 337 TYR B N 1
ATOM 5410 C CA . TYR B 1 337 ? 3.885 -25.547 -13.953 1 96.62 337 TYR B CA 1
ATOM 5411 C C . TYR B 1 337 ? 3.33 -24.359 -14.711 1 96.62 337 TYR B C 1
ATOM 5413 O O . TYR B 1 337 ? 2.135 -24.062 -14.633 1 96.62 337 TYR B O 1
ATOM 5421 N N . HIS B 1 338 ? 4.148 -23.703 -15.352 1 94.06 338 HIS B N 1
ATOM 5422 C CA . HIS B 1 338 ? 3.838 -22.562 -16.203 1 94.06 338 HIS B CA 1
ATOM 5423 C C . HIS B 1 338 ? 3.689 -22.984 -17.656 1 94.06 338 HIS B C 1
ATOM 5425 O O . HIS B 1 338 ? 4.449 -23.812 -18.141 1 94.06 338 HIS B O 1
#

Radius of gyration: 24.3 Å; Cα contacts (8 Å, |Δi|>4): 1570; chains: 2; bounding box: 62×73×56 Å

Organism: Phytophthora sojae (strain P6497) (NCBI:txid1094619)

pLDDT: mean 91.16, std 11.59, range [43.12, 98.88]

Sequence (676 aa):
PATSILHPLVPVQAPLNTRAGGYSTAQTTSGNVSTTVETFPQYGEDSLPGRLFRLENTALLAQPDNKHQDSVLVMVVLRDAQSWGDGRSAEDFFQLLDSFDYPKGKISVTLLVSSMSEFLLMKTHFQRQIQQYARLSVIFRNDFSPRHVVTRENRHEDHLQVNRRRIIARYRNFAVLSTMEPWHQHVLWLDADVHKIPSGLLKKIVDSGLDIVEPMCVRMKANGKDWYEYDLNAWVGSRKVRRSSRDSSFVPGDLNVKRMKQFHGGKDTFVPLDSVGGTMLYVNVDVHRQGVLFPVHHLIGSEWSSEGYDGIETEGLCYVAHFLGFKCWGMPNDLIYHPATSILHPLVPVQAPLNTRAGGYSTAQTTSGNVSTTVETFPQYGEDSLPGRLFRLENTALLAQPDNKHQDSVLVMVVLRDAQSWGDGRSAEDFFQLLDSFDYPKGKISVTLLVSSMSEFLLMKTHFQRQIQQYARLSVIFRNDFSPRHVVTRENRHEDHLQVNRRRIIARYRNFAVLSTMEPWHQHVLWLDADVHKIPSGLLKKIVDSGLDIVEPMCVRMKANGKDWYEYDLNAWVGSRKVRRSSRDSSFVPGDLNVKRMKQFHGGKDTFVPLDSVGGTMLYVNVDVHRQGVLFPVHHLIGSEWSSEGYDGIETEGLCYVAHFLGFKCWGMPNDLIYH

Foldseek 3Di:
DPDALAAPPDDDWADWQCVLHAWDWDWDDDPQKIWIKIWHTAGDNPDHTKIKIKIFRNVLVVPCCLLAPQQEEEEEEEEDQCQLDDPDGPVLLVVQVVLAPDQQSSYEYEYEYQDPVVQVVVNVVCVVVNVRHRMYMYIHDNRLDPPPDPDPVNCPDQVNVLSVLLSVLVRQLCRCVVDPDPRHFKYKFAGSHFRDFPNHVSVVVSVVVAFKEDEFEWEADPVRPDIDGDFFQWKDDDKDADPDPPPPVDAIGRDDIDHLQNCEPPPDQKDFTQFDDRNIMMGGVVLVVVPQGFASFAPACDDSNDTHRHQGGRRVSSVVSVVVPHTYIYGSHGYIYD/DPDALAAPPDDDWADWACVLHAWDWDWDDDPQKIWIKIWHTAGDNPDHIKIKIKIFRNVLVVPCCLLAPQQEEEEEEEEDQCQLDDPDGPVLLVVQVVLAPDQQSSYEYEYEYQDPVVQVVVNVVCVVVNVRHRMYMYIHDNRLDPPPDPDPVNCPDQVNVLSVLLSVLVRQLCRCVVDPDPRHFKYKFAGSHFRDFPNHVSVVVSVVVAFKEAEFEWEADPVRPDIDGDFFQWKDDDKDADPDPPPPVDAIGDDDIDHLQNCEPPPDQKDFTQFDDRNIMMGGVVLVVVPQGFASFAPACDDSNDTHRHQGGRRVSSVVSVVVPHTYIYGSHGYIYD

Secondary structure (DSSP, 8-state):
-PPP-S-TTPPPPPPB--SS---EEEEEEETTEEEEEEEE--BSTTPPPEEEEEEEEHHHHTSHHHHHSS-EEEEEEE-SGGGG-TT--HHHHHHHHHTSSS-GGGEEEEEEES-HHHHHHHHHHHHHHTTTSSEEEEEE---SS-SS---TTTTTSHHHHHHHHHHHHHHHHHHHHHH--TT--EEEEE-TT--B--TTHHHHHHHHT-SEEEEEEEEE-TTSS-EEE--TT-EEEEE---S-TT-TT----EEEEEEGGGGTTSS-S-EEESB--SSEEEEEHHHHHTT----SS--BT-BTTB--SB--THHHHHHHHHTTT--EEEEEEEEEE-/-PPP-S-TTSPPPPPB--SS---EEEEEEETTEEEEEEEE--BSTTPPPEEEEEEEEHHHHTSHHHHHSS-EEEEEEE-SGGGG-TT--HHHHHHHHHTSSS-GGGEEEEEEES-HHHHHHHHHHHHHHTTTSSEEEEEE---SS-SS---TTTTTSHHHHHHHHHHHHHHHHHHHHHH--TT--EEEEE-TT--B--TTHHHHHHHHT-SEEEEEEEEE-TTSS-EEE--TT-EEEEE---S-TT-TT----EEEEEEGGGGTTSS-S-EEESB--SSEEEEEHHHHHTT----SS--BT-BTTB--SB--THHHHHHHHHTTT--EEEEEEEEEE-

InterPro domains:
  IPR005109 Mannan polymerase complex subunit ANP1/MNN9/VAN1 [PF03452] (65-296)
  IPR029044 Nucleotide-diphospho-sugar transferases [G3DSA:3.90.550.10] (52-338)
  IPR052086 Mannan Polymerase Complex Subunit [PTHR43083] (53-338)

Solvent-accessible surface area (backbone atoms only — not comparable to full-atom values): 34354 Å² total; per-residue (Å²): 123,81,52,67,36,53,50,80,87,39,51,82,53,58,60,66,18,58,86,70,32,52,48,46,76,48,75,49,73,57,90,51,34,38,39,38,42,34,36,31,49,23,42,28,85,84,34,63,53,24,37,36,44,34,41,31,20,51,63,43,51,65,37,59,59,26,35,46,49,81,8,33,36,36,38,29,68,43,52,46,70,73,44,30,30,90,97,38,44,73,66,56,44,50,52,53,60,65,54,37,63,59,69,43,39,23,31,29,40,38,38,36,25,48,25,72,69,50,42,55,51,47,55,57,52,43,71,70,47,40,87,52,26,21,30,41,35,42,31,35,56,61,58,76,62,67,86,70,77,75,41,93,79,56,40,77,41,67,74,46,36,53,52,50,44,24,43,52,14,29,51,52,26,30,49,49,61,68,63,63,50,86,55,48,45,31,31,34,35,38,40,51,34,50,74,46,66,60,37,54,49,65,48,55,52,64,72,65,70,62,45,29,41,29,54,33,36,25,30,69,38,94,82,69,78,48,67,46,81,58,58,75,47,28,28,18,32,38,59,53,75,79,91,46,94,80,50,81,78,65,72,69,45,78,66,54,65,45,42,44,74,80,48,40,86,52,91,58,65,63,43,78,30,46,22,33,44,61,59,45,26,38,34,32,33,68,51,44,36,43,56,42,54,38,34,54,48,32,43,26,55,13,40,72,59,38,74,23,69,36,38,39,16,46,34,21,27,37,58,55,30,30,64,69,27,45,56,36,31,31,20,37,74,46,62,28,33,83,124,86,54,65,37,56,58,77,85,36,55,80,53,58,58,66,18,57,85,70,31,53,48,47,76,47,75,48,72,58,91,52,35,37,39,38,43,36,37,31,50,23,41,29,87,84,36,63,53,22,36,36,44,33,41,32,19,50,62,42,52,65,36,61,59,25,37,45,47,81,8,33,36,35,40,29,69,42,51,46,72,72,45,30,31,91,96,38,43,72,66,54,44,51,52,52,60,65,52,36,61,59,70,43,38,23,30,28,40,36,38,36,24,47,25,70,70,49,43,55,52,48,56,57,52,42,70,71,48,40,88,52,28,20,29,42,34,40,32,37,57,62,57,76,62,67,87,69,77,76,41,92,81,56,40,76,43,68,73,46,37,52,52,50,44,25,42,50,14,30,50,52,26,30,48,49,62,68,64,63,51,85,55,49,45,30,31,35,34,37,37,50,35,50,73,47,66,60,36,53,49,64,47,56,52,63,71,65,71,63,45,28,42,30,54,33,36,26,29,70,39,93,82,69,78,49,68,45,79,59,58,75,48,29,28,18,29,39,60,54,74,80,89,44,95,80,49,82,78,66,69,68,47,78,66,53,64,43,43,45,74,79,50,39,86,51,90,59,66,63,44,77,31,46,21,35,43,61,60,45,25,39,32,33,34,67,53,45,36,41,56,43,53,39,34,54,47,32,42,26,55,12,40,74,63,40,73,24,67,36,37,39,17,45,34,20,27,39,58,56,30,28,66,69,25,44,56,36,33,30,20,36,73,47,63,29,33,83